Protein 9UBI (pdb70)

Solvent-accessible surface area: 26814 Å² total; per-residue (Å²): 75,107,130,12,41,28,68,85,0,89,67,4,0,118,96,27,60,153,90,27,57,93,30,120,28,68,63,23,100,30,6,70,0,42,14,73,85,55,114,42,101,0,13,0,40,64,24,58,47,184,25,162,84,2,46,95,28,9,100,18,4,25,122,15,9,41,59,7,83,22,92,6,6,4,57,20,32,0,41,1,102,94,95,114,19,11,0,5,0,28,52,50,16,50,56,22,29,2,67,69,14,14,24,183,46,182,57,108,57,10,71,9,105,45,4,0,72,2,1,9,3,0,0,48,0,0,11,6,0,18,28,2,4,108,129,51,0,5,0,81,13,3,40,0,46,8,1,36,0,22,125,158,69,25,2,40,2,15,52,0,1,53,5,100,87,75,19,166,13,11,71,9,58,30,82,131,173,160,128,121,86,32,55,35,18,1,0,15,10,0,0,0,0,0,0,0,0,0,7,21,35,25,4,61,38,108,119,59,55,164,94,58,35,20,0,7,116,30,0,16,97,0,58,154,127,61,60,2,62,122,36,8,11,107,78,1,98,88,94,22,39,108,100,0,38,99,47,2,0,60,10,0,32,91,0,14,65,105,89,2,155,86,6,9,55,3,12,35,0,7,49,24,0,34,64,0,31,110,34,38,110,112,82,92,130,8,44,38,72,70,1,93,72,6,0,131,89,17,62,106,92,38,43,88,24,106,35,85,108,15,61,31,4,71,0,57,14,70,92,59,104,44,108,0,12,0,33,78,12,72,50,167,45,156,103,22,45,80,58,12,111,14,7,27,94,6,12,38,89,10,89,19,84,8,5,6,50,22,38,0,30,2,117,96,108,115,29,16,0,3,0,30,45,52,18,38,48,23,31,0,41,72,14,12,26,180,45,186,57,110,50,7,71,9,98,41,2,0,85,1,1,10,2,0,0,51,0,1,12,5,0,18,29,2,13,157,113,40,6,7,0,95,21,4,15,0,26,9,3,35,0,28,116,175,71,24,2,36,4,8,66,0,8,83,1,92,82,73,73,52,43,175,7,6,44,11,52,27,118,158,176,227,96,148,59,33,52,36,14,2,0,15,10,0,0,0,0,0,0,0,0,1,7,19,35,26,4,61,38,109,117,62,54,178,79,52,36,20,0,7,119,28,0,11,99,1,58,145,126,64,56,4,97,145,37,17,10,116,80,1,70,89,100,24,13,104,90,0,39,118,48,2,0,54,7,0,34,116,0,13,69,114,100,6,153,109,8,17,56,3,12,45,0,6,46,24,0,27,66,0,22,106,40,16,86,97,69,106

Foldseek 3Di:
DDEDEPVQVCQFQVNVDPVQWPAADPAGTKGWGADDVRPAIKIKHKGALVDPLRVLLLVQQCVPQVPDDDPQAWHFPYFYCPPNITMTITGDQPQAWQLQQQDPHPHDHDAPLLLLQQLLSNLVQLLCQQPVDPQRKAQADDDRNQWTQHPVRRTHGHRSSPIDNYDPLLAQPCCVPVVDDDSLSVLQSSLLVLLCSFQSDDQADPVDDPQVRGSLRNLVVCVVVVHNLVRTDVVCNPLADPVLVVLSSVLSNLSNDNDSVSHDDSVVSSVSSVVSSVVSVD/DDEDEPVQVCQFQVNVPVVQFPDADQQATKGWGADDVRPAIKIKGKGDLVDPLSVLLLVQCCVPLVVDDDPQAWHFPYWYCPPVIRMTITHDQPQAFQLQQQDPHPHDHDDPLLLLQQLLSNLVQLLCQQPPDPFRKAQQQDDRNQWTAHPVGRTHGHRSSPIDGVPDRPLLAQVVVVVVDDDDSLSVLQSSLLVLLCSFQSDDQADPVDDPQPRGSLRNQVVCVVVVHNLVRTDPVCRPLADPVLVVLSSVLSNLSNDNDSVSHDDSVVSSVSSVVSSVVSVVVD

Nearest PDB structures (foldseek):
  7xdw-assembly2_B  TM=9.976E-01  e=2.977E-52  Arabidopsis thaliana
  7xdy-assembly2_B  TM=9.977E-01  e=1.878E-51  Arabidopsis thaliana
  7xdx-assembly2_B  TM=9.980E-01  e=8.016E-51  Arabidopsis thaliana
  7xdv-assembly2_B  TM=9.919E-01  e=8.962E-51  Arabidopsis thaliana
  6rn8-assembly1_A  TM=8.412E-01  e=8.899E-19  Homo sapiens

GO terms:
  GO:0009723 response to ethylene (P, IMP)
  GO:0009741 response to brassinosteroid (P, IMP)
  GO:0009788 negative regulation of abscisic acid-activated signaling pathway (P, IMP)
  GO:0030308 negative regulation of cell growth (P, IMP)
  GO:0048364 root development (P, IMP)
  GO:0005515 protein binding (F, IPI)
  GO:0004672 protein kinase activity (F, IDA)
  GO:0043680 filiform apparatus (C, IDA)
  GO:0005886 plasma membrane (C, IDA)
  GO:0032922 circadian regulation of gene expression (P, IEP)
  GO:0046777 protein autophosphorylation (P, IDA)
  GO:0010118 stomatal movement (P, IGI)
  GO:0005886 plasma membrane (C, HDA)
  GO:0009506 plasmodesma (C, HDA)
  GO:0009791 post-embryonic development (P, IMP)
  GO:0010483 pollen tube reception (P, IMP)
  GO:0050832 defense response to fungus (P, IMP)

Radius of gyration: 25.58 Å; Cα contacts (8 Å, |Δi|>4): 1057; chains: 2; bounding box: 60×58×69 Å

Structure (mmCIF, N/CA/C/O backbone):
data_9UBI
#
_entry.id   9UBI
#
_cell.length_a   61.794
_cell.length_b   83.114
_cell.length_c   61.993
_cell.angle_alpha   90.000
_cell.angle_beta   93.376
_cell.angle_gamma   90.000
#
_symmetry.space_group_name_H-M   'P 1 21 1'
#
loop_
_entity.id
_entity.type
_entity.pdbx_description
1 polymer 'Receptor-like protein kinase FERONIA'
2 non-polymer 1-[6-(3,5-dichloro-4-hydroxyphenyl)-4-({trans-4-[(dimethylamino)methyl]cyclohexyl}amino)-1,5-naphthyridin-3-yl]ethanone
3 water water
#
loop_
_atom_site.group_PDB
_atom_site.id
_atom_site.type_symbol
_atom_site.label_atom_id
_atom_site.label_alt_id
_atom_site.label_comp_id
_atom_site.label_asym_id
_atom_site.label_entity_id
_atom_site.label_seq_id
_atom_site.pdbx_PDB_ins_code
_atom_site.Cartn_x
_atom_site.Cartn_y
_atom_site.Cartn_z
_atom_site.occupancy
_atom_site.B_iso_or_equiv
_atom_site.auth_seq_id
_atom_site.auth_comp_id
_atom_site.auth_asym_id
_atom_site.auth_atom_id
_atom_site.pdbx_PDB_model_num
ATOM 1 N N . CYS A 1 28 ? 4.16866 -12.89058 -9.42737 1.000 68.09552 521 CYS B N 1
ATOM 2 C CA . CYS A 1 28 ? 3.95204 -11.82471 -8.45781 1.000 62.72617 521 CYS B CA 1
ATOM 3 C C . CYS A 1 28 ? 5.28775 -11.16602 -8.11876 1.000 61.71470 521 CYS B C 1
ATOM 4 O O . CYS A 1 28 ? 6.21908 -11.82503 -7.65986 1.000 70.26122 521 CYS B O 1
ATOM 7 N N . ARG A 1 29 ? 5.35268 -9.85571 -8.33835 1.000 54.42360 522 ARG B N 1
ATOM 8 C CA . ARG A 1 29 ? 6.60391 -9.10714 -8.32053 1.000 45.97623 522 ARG B CA 1
ATOM 9 C C . ARG A 1 29 ? 7.13005 -8.89027 -6.90426 1.000 47.74343 522 ARG B C 1
ATOM 10 O O . ARG A 1 29 ? 6.37024 -8.61083 -5.97420 1.000 45.01532 522 ARG B O 1
ATOM 18 N N . HIS A 1 30 ? 8.44627 -9.01332 -6.75013 1.000 44.83717 523 HIS B N 1
ATOM 19 C CA . HIS A 1 30 ? 9.11128 -8.92484 -5.45454 1.000 48.76823 523 HIS B CA 1
ATOM 20 C C . HIS A 1 30 ? 9.80051 -7.56883 -5.36141 1.000 46.93391 523 HIS B C 1
ATOM 21 O O . HIS A 1 30 ? 10.63082 -7.23880 -6.21357 1.000 43.09130 523 HIS B O 1
ATOM 28 N N . PHE A 1 31 ? 9.46821 -6.78695 -4.34015 1.000 41.75400 524 PHE B N 1
ATOM 29 C CA . PHE A 1 31 ? 10.16746 -5.53264 -4.10381 1.000 42.75026 524 PHE B CA 1
ATOM 30 C C . PHE A 1 31 ? 11.14513 -5.67070 -2.94504 1.000 46.07270 524 PHE B C 1
ATOM 31 O O . PHE A 1 31 ? 10.90193 -6.40726 -1.98466 1.000 48.15686 524 PHE B O 1
ATOM 39 N N . SER A 1 32 ? 12.25329 -4.93933 -3.03776 1.000 39.23650 525 SER B N 1
ATOM 40 C CA . SER A 1 32 ? 13.14928 -4.83126 -1.89804 1.000 40.62805 525 SER B CA 1
ATOM 41 C C . SER A 1 32 ? 12.61557 -3.78416 -0.93154 1.000 32.55886 525 SER B C 1
ATOM 42 O O . SER A 1 32 ? 11.79498 -2.93927 -1.29166 1.000 38.45211 525 SER B O 1
ATOM 45 N N . PHE A 1 33 ? 13.09902 -3.83964 0.31096 1.000 37.81365 526 PHE B N 1
ATOM 46 C CA . PHE A 1 33 ? 12.74913 -2.79002 1.26076 1.000 36.88303 526 PHE B CA 1
ATOM 47 C C . PHE A 1 33 ? 13.18047 -1.42155 0.75975 1.000 39.44263 526 PHE B C 1
ATOM 48 O O . PHE A 1 33 ? 12.46616 -0.43418 0.95264 1.000 34.87718 526 PHE B O 1
ATOM 56 N N . ALA A 1 34 ? 14.35467 -1.33596 0.12746 1.000 46.12500 527 ALA B N 1
ATOM 57 C CA . ALA A 1 34 ? 14.82632 -0.04583 -0.36522 1.000 36.02879 527 ALA B CA 1
ATOM 58 C C . ALA A 1 34 ? 13.90081 0.50897 -1.44284 1.000 31.44904 527 ALA B C 1
ATOM 59 O O . ALA A 1 34 ? 13.67163 1.72207 -1.50790 1.000 35.74226 527 ALA B O 1
ATOM 61 N N . GLU A 1 35 ? 13.34468 -0.35939 -2.29076 1.000 36.48706 528 GLU B N 1
ATOM 62 C CA . GLU A 1 35 ? 12.41283 0.12395 -3.30626 1.000 35.25123 528 GLU B CA 1
ATOM 63 C C . GLU A 1 35 ? 11.14270 0.67990 -2.67288 1.000 28.88218 528 GLU B C 1
ATOM 64 O O . GLU A 1 35 ? 10.61209 1.69685 -3.12983 1.000 37.13827 528 GLU B O 1
ATOM 70 N N . ILE A 1 36 ? 10.63892 0.02873 -1.62379 1.000 34.61010 529 ILE B N 1
ATOM 71 C CA . ILE A 1 36 ? 9.43676 0.52899 -0.95618 1.000 30.16730 529 ILE B CA 1
ATOM 72 C C . ILE A 1 36 ? 9.73403 1.84541 -0.25172 1.000 37.70482 529 ILE B C 1
ATOM 73 O O . ILE A 1 36 ? 8.97112 2.81579 -0.34911 1.000 36.12294 529 ILE B O 1
ATOM 78 N N . LYS A 1 37 ? 10.84691 1.88931 0.48413 1.000 42.88626 530 LYS B N 1
ATOM 79 C CA . LYS A 1 37 ? 11.25693 3.11721 1.15371 1.000 34.73427 530 LYS B CA 1
ATOM 80 C C . LYS A 1 37 ? 11.38345 4.26322 0.16079 1.000 38.57073 530 LYS B C 1
ATOM 81 O O . LYS A 1 37 ? 10.92820 5.38094 0.43103 1.000 44.47239 530 LYS B O 1
ATOM 87 N N . ALA A 1 38 ? 11.95916 3.99278 -1.01470 1.000 36.92842 531 ALA B N 1
ATOM 88 C CA . ALA A 1 38 ? 12.05411 5.01359 -2.04930 1.000 35.18270 531 ALA B CA 1
ATOM 89 C C . ALA A 1 38 ? 10.67295 5.41925 -2.53854 1.000 43.80122 531 ALA B C 1
ATOM 90 O O . ALA A 1 38 ? 10.37258 6.61114 -2.66616 1.000 44.39624 531 ALA B O 1
ATOM 92 N N . ALA A 1 39 ? 9.81303 4.43627 -2.80551 1.000 41.81914 532 ALA B N 1
ATOM 93 C CA . ALA A 1 39 ? 8.49269 4.73247 -3.35069 1.000 40.95078 532 ALA B CA 1
ATOM 94 C C . ALA A 1 39 ? 7.65936 5.57989 -2.39932 1.000 34.09904 532 ALA B C 1
ATOM 95 O O . ALA A 1 39 ? 6.82748 6.37487 -2.85309 1.000 45.85837 532 ALA B O 1
ATOM 97 N N . THR A 1 40 ? 7.86352 5.43711 -1.08901 1.000 34.82456 533 THR B N 1
ATOM 98 C CA . THR A 1 40 ? 7.04854 6.14760 -0.11020 1.000 38.76468 533 THR B CA 1
ATOM 99 C C . THR A 1 40 ? 7.73550 7.37648 0.46112 1.000 43.60992 533 THR B C 1
ATOM 100 O O . THR A 1 40 ? 7.18168 8.01080 1.36311 1.000 41.60022 533 THR B O 1
ATOM 104 N N . LYS A 1 41 ? 8.91645 7.73023 -0.04459 1.000 52.86085 534 LYS B N 1
ATOM 105 C CA . LYS A 1 41 ? 9.71483 8.82411 0.50888 1.000 43.62130 534 LYS B CA 1
ATOM 106 C C . LYS A 1 41 ? 10.03312 8.55053 1.97604 1.000 39.99173 534 LYS B C 1
ATOM 107 O O . LYS A 1 41 ? 9.83830 9.39406 2.85165 1.000 38.64339 534 LYS B O 1
ATOM 113 N N . ASN A 1 42 ? 10.51020 7.33252 2.23635 1.000 34.89482 535 ASN B N 1
ATOM 114 C CA . ASN A 1 42 ? 10.86519 6.87950 3.58012 1.000 42.31207 535 ASN B CA 1
ATOM 115 C C . ASN A 1 42 ? 9.65479 6.92351 4.51873 1.000 44.97457 535 ASN B C 1
ATOM 116 O O . ASN A 1 42 ? 9.72758 7.40652 5.65191 1.000 41.23530 535 ASN B O 1
ATOM 121 N N . PHE A 1 43 ? 8.53021 6.39393 4.03467 1.000 42.79949 536 PHE B N 1
ATOM 122 C CA . PHE A 1 43 ? 7.29707 6.28918 4.81937 1.000 37.14433 536 PHE B CA 1
ATOM 123 C C . PHE A 1 43 ? 6.94388 7.61837 5.48588 1.000 36.19681 536 PHE B C 1
ATOM 124 O O . PHE A 1 43 ? 6.62168 7.68829 6.67587 1.000 43.62389 536 PHE B O 1
ATOM 132 N N . ASP A 1 44 ? 7.01524 8.68405 4.69182 1.000 38.71505 537 ASP B N 1
ATOM 133 C CA . ASP A 1 44 ? 6.71440 10.01955 5.18169 1.000 38.62842 537 ASP B CA 1
ATOM 134 C C . ASP A 1 44 ? 5.26291 10.11814 5.63235 1.000 48.64666 537 ASP B C 1
ATOM 135 O O . ASP A 1 44 ? 4.36608 9.49207 5.06210 1.000 47.30886 537 ASP B O 1
ATOM 140 N N . GLU A 1 45 ? 5.03647 10.92532 6.67142 1.000 47.21665 538 GLU B N 1
ATOM 141 C CA . GLU A 1 45 ? 3.69215 11.07060 7.22020 1.000 42.76118 538 GLU B CA 1
ATOM 142 C C . GLU A 1 45 ? 2.73851 11.71410 6.22330 1.000 45.76484 538 GLU B C 1
ATOM 143 O O . GLU A 1 45 ? 1.53025 11.45281 6.26874 1.000 45.96027 538 GLU B O 1
ATOM 149 N N . SER A 1 46 ? 3.25234 12.54831 5.31705 1.000 40.55641 539 SER B N 1
ATOM 150 C CA . SER A 1 46 ? 2.39516 13.19601 4.33280 1.000 50.19328 539 SER B CA 1
ATOM 151 C C . SER A 1 46 ? 1.94484 12.25220 3.22379 1.000 52.80102 539 SER B C 1
ATOM 152 O O . SER A 1 46 ? 1.08239 12.63293 2.42598 1.000 54.70098 539 SER B O 1
ATOM 155 N N . ARG A 1 47 ? 2.50409 11.04795 3.14654 1.000 47.72655 540 ARG B N 1
ATOM 156 C CA . ARG A 1 47 ? 2.04333 10.03277 2.20882 1.000 41.37075 540 ARG B CA 1
ATOM 157 C C . ARG A 1 47 ? 1.03827 9.06866 2.82557 1.000 46.86057 540 ARG B C 1
ATOM 158 O O . ARG A 1 47 ? 0.48489 8.23250 2.10117 1.000 43.18833 540 ARG B O 1
ATOM 166 N N . VAL A 1 48 ? 0.79912 9.14768 4.13713 1.000 40.81717 541 VAL B N 1
ATOM 167 C CA . VAL A 1 48 ? -0.11141 8.21181 4.78337 1.000 40.21462 541 VAL B CA 1
ATOM 168 C C . VAL A 1 48 ? -1.51538 8.42669 4.24516 1.000 41.66080 541 VAL B C 1
ATOM 169 O O . VAL A 1 48 ? -2.01379 9.55864 4.19513 1.000 43.44096 541 VAL B O 1
ATOM 173 N N . LEU A 1 49 ? -2.15322 7.33714 3.82488 1.000 35.89636 542 LEU B N 1
ATOM 174 C CA . LEU A 1 49 ? -3.53769 7.37725 3.38157 1.000 31.00032 542 LEU B CA 1
ATOM 175 C C . LEU A 1 49 ? -4.51197 6.87224 4.43530 1.000 35.01667 542 LEU B C 1
ATOM 176 O O . LEU A 1 49 ? -5.70718 7.17196 4.34811 1.000 37.11810 542 LEU B O 1
ATOM 181 N N . GLY A 1 50 ? -4.03085 6.12514 5.41954 1.000 33.50921 543 GLY B N 1
ATOM 182 C CA . GLY A 1 50 ? -4.88258 5.55148 6.44247 1.000 34.35550 543 GLY B CA 1
ATOM 183 C C . GLY A 1 50 ? -4.18255 4.35631 7.06101 1.000 44.76810 543 GLY B C 1
ATOM 184 O O . GLY A 1 50 ? -2.98412 4.16825 6.87881 1.000 40.50330 543 GLY B O 1
ATOM 185 N N . VAL A 1 51 ? -4.95582 3.54669 7.78009 1.000 45.16116 544 VAL B N 1
ATOM 186 C CA . VAL A 1 51 ? -4.42312 2.36061 8.44302 1.000 60.70759 544 VAL B CA 1
ATOM 187 C C . VAL A 1 51 ? -5.20995 1.13704 7.99124 1.000 51.04445 544 VAL B C 1
ATOM 188 O O . VAL A 1 51 ? -6.44524 1.16562 7.93117 1.000 54.53864 544 VAL B O 1
ATOM 192 N N . GLY A 1 52 ? -4.48551 0.08411 7.63003 1.000 44.07717 545 GLY B N 1
ATOM 193 C CA . GLY A 1 52 ? -5.06968 -1.22105 7.42792 1.000 45.69581 545 GLY B CA 1
ATOM 194 C C . GLY A 1 52 ? -5.18473 -1.95881 8.74391 1.000 57.67855 545 GLY B C 1
ATOM 195 O O . GLY A 1 52 ? -5.10350 -1.37596 9.82982 1.000 49.44286 545 GLY B O 1
ATOM 196 N N . GLY A 1 53 ? -5.36693 -3.27463 8.63948 1.000 46.34587 546 GLY B N 1
ATOM 197 C CA . GLY A 1 53 ? -5.57046 -4.07260 9.83661 1.000 50.21974 546 GLY B CA 1
ATOM 198 C C . GLY A 1 53 ? -4.33725 -4.14012 10.71521 1.000 66.32971 546 GLY B C 1
ATOM 199 O O . GLY A 1 53 ? -4.43697 -4.14637 11.94625 1.000 51.33227 546 GLY B O 1
ATOM 200 N N . PHE A 1 54 ? -3.15640 -4.17996 10.10071 1.000 57.31437 547 PHE B N 1
ATOM 201 C CA . PHE A 1 54 ? -1.93217 -4.41601 10.85270 1.000 59.50969 547 PHE B CA 1
ATOM 202 C C . PHE A 1 54 ? -0.84217 -3.41488 10.48700 1.000 58.21317 547 PHE B C 1
ATOM 203 O O . PHE A 1 54 ? 0.34651 -3.70387 10.66913 1.000 58.84454 547 PHE B O 1
ATOM 211 N N . GLY A 1 55 ? -1.22500 -2.23843 9.99710 1.000 52.48107 548 GLY B N 1
ATOM 212 C CA . GLY A 1 55 ? -0.25266 -1.19701 9.72202 1.000 44.24510 548 GLY B CA 1
ATOM 213 C C . GLY A 1 55 ? -0.86308 -0.08550 8.89255 1.000 39.57593 548 GLY B C 1
ATOM 214 O O . GLY A 1 55 ? -2.08553 0.03388 8.79491 1.000 53.45248 548 GLY B O 1
ATOM 215 N N . LYS A 1 56 ? 0.01180 0.70675 8.27838 1.000 41.59631 549 LYS B N 1
ATOM 216 C CA . LYS A 1 56 ? -0.37744 1.94044 7.59983 1.000 35.71681 549 LYS B CA 1
ATOM 217 C C . LYS A 1 56 ? -0.31409 1.78963 6.07837 1.000 34.61990 549 LYS B C 1
ATOM 218 O O . LYS A 1 56 ? 0.41867 0.95831 5.54634 1.000 36.85851 549 LYS B O 1
ATOM 224 N N . VAL A 1 57 ? -1.06290 2.64379 5.37845 1.000 35.95025 550 VAL B N 1
ATOM 225 C CA . VAL A 1 57 ? -1.13754 2.64189 3.91893 1.000 36.94859 550 VAL B CA 1
ATOM 226 C C . VAL A 1 57 ? -0.62150 3.97977 3.40919 1.000 35.00831 550 VAL B C 1
ATOM 227 O O . VAL A 1 57 ? -1.05462 5.03672 3.88576 1.000 35.64270 550 VAL B O 1
ATOM 231 N N . TYR A 1 58 ? 0.28160 3.92750 2.42517 1.000 29.36666 551 TYR B N 1
ATOM 232 C CA . TYR A 1 58 ? 0.96907 5.08870 1.87413 1.000 35.45555 551 TYR B CA 1
ATOM 233 C C . TYR A 1 58 ? 0.74757 5.21688 0.37231 1.000 39.36741 551 TYR B C 1
ATOM 234 O O . TYR A 1 58 ? 0.70829 4.21852 -0.35365 1.000 35.36774 551 TYR B O 1
ATOM 243 N N . ARG A 1 59 ? 0.64761 6.45763 -0.09227 1.000 29.98858 552 ARG B N 1
ATOM 244 C CA . ARG A 1 59 ? 0.74528 6.74508 -1.51320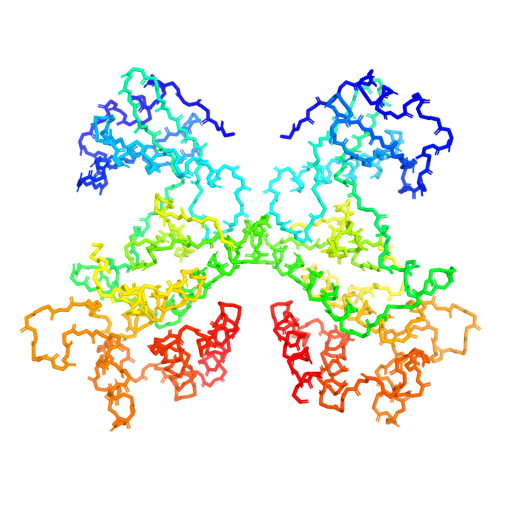 1.000 33.30458 552 ARG B CA 1
ATOM 245 C C . ARG A 1 59 ? 2.20381 6.68011 -1.94428 1.000 46.34164 552 ARG B C 1
ATOM 246 O O . ARG A 1 59 ? 3.07709 7.25536 -1.28655 1.000 39.26087 552 ARG B O 1
ATOM 254 N N . GLY A 1 60 ? 2.47014 5.99764 -3.05555 1.000 38.46234 553 GLY B N 1
ATOM 255 C CA . GLY A 1 60 ? 3.82313 5.90846 -3.55339 1.000 40.28359 553 GLY B CA 1
ATOM 256 C C . GLY A 1 60 ? 3.83070 5.88999 -5.06442 1.000 46.71177 553 GLY B C 1
ATOM 257 O O . GLY A 1 60 ? 2.78444 5.86038 -5.71330 1.000 41.20962 553 GLY B O 1
ATOM 258 N N . GLU A 1 61 ? 5.03498 5.90587 -5.62463 1.000 38.84063 554 GLU B N 1
ATOM 259 C CA . GLU A 1 61 ? 5.22646 5.75108 -7.05662 1.000 44.05642 554 GLU B CA 1
ATOM 260 C C . GLU A 1 61 ? 6.39215 4.80766 -7.29450 1.000 45.13540 554 GLU B C 1
ATOM 261 O O . GLU A 1 61 ? 7.36508 4.80564 -6.53737 1.000 47.54885 554 GLU B O 1
ATOM 267 N N . ILE A 1 62 ? 6.27085 3.98222 -8.33040 1.000 44.82709 555 ILE B N 1
ATOM 268 C CA . ILE A 1 62 ? 7.32237 3.05166 -8.70728 1.000 46.46543 555 ILE B CA 1
ATOM 269 C C . ILE A 1 62 ? 7.59746 3.18364 -10.20105 1.000 52.74912 555 ILE B C 1
ATOM 270 O O . ILE A 1 62 ? 6.84262 3.81479 -10.95534 1.000 49.00702 555 ILE B O 1
ATOM 275 N N . ASP A 1 63 ? 8.70868 2.55731 -10.60653 1.000 57.71019 556 ASP B N 1
ATOM 276 C CA . ASP A 1 63 ? 9.15624 2.47107 -11.99560 1.000 52.64061 556 ASP B CA 1
ATOM 277 C C . ASP A 1 63 ? 9.38137 3.86448 -12.58569 1.000 49.16189 556 ASP B C 1
ATOM 278 O O . ASP A 1 63 ? 8.74426 4.27598 -13.55781 1.000 53.72248 556 ASP B O 1
ATOM 283 N N . GLY A 1 64 ? 10.31474 4.58757 -11.97412 1.000 52.69561 557 GLY B N 1
ATOM 284 C CA . GLY A 1 64 ? 10.62219 5.92775 -12.43184 1.000 58.91817 557 GLY B CA 1
ATOM 285 C C . GLY A 1 64 ? 9.49095 6.91268 -12.25538 1.000 69.14622 557 GLY B C 1
ATOM 286 O O . GLY A 1 64 ? 9.34979 7.83834 -13.06169 1.000 69.04764 557 GLY B O 1
ATOM 287 N N . GLY A 1 65 ? 8.67870 6.74223 -11.21563 1.000 58.68931 558 GLY B N 1
ATOM 288 C CA . GLY A 1 65 ? 7.53732 7.60750 -11.02362 1.000 55.21818 558 GLY B CA 1
ATOM 289 C C . GLY A 1 65 ? 6.46736 7.49373 -12.08210 1.000 55.77219 558 GLY B C 1
ATOM 290 O O . GLY A 1 65 ? 5.60886 8.37616 -12.16919 1.000 69.79471 558 GLY B O 1
ATOM 291 N N . THR A 1 66 ? 6.48854 6.43698 -12.89676 1.000 51.90122 559 THR B N 1
ATOM 292 C CA . THR A 1 66 ? 5.44780 6.25592 -13.89965 1.000 56.13795 559 THR B CA 1
ATOM 293 C C . THR A 1 66 ? 4.18988 5.61510 -13.33324 1.000 59.92816 559 THR B C 1
ATOM 294 O O . THR A 1 66 ? 3.11815 5.77022 -13.92956 1.000 59.41590 559 THR B O 1
ATOM 298 N N . THR A 1 67 ? 4.28174 4.90284 -12.20811 1.000 52.40851 560 THR B N 1
ATOM 299 C CA . THR A 1 67 ? 3.14124 4.14894 -11.69590 1.000 52.81525 560 THR B CA 1
ATOM 300 C C . THR A 1 67 ? 2.79621 4.59938 -10.28119 1.000 48.76884 560 THR B C 1
ATOM 301 O O . THR A 1 67 ? 3.61391 4.45302 -9.36765 1.000 43.06396 560 THR B O 1
ATOM 305 N N . LYS A 1 68 ? 1.58768 5.13621 -10.09503 1.000 47.18659 561 LYS B N 1
ATOM 306 C CA . LYS A 1 68 ? 1.09233 5.38638 -8.74604 1.000 48.10699 561 LYS B CA 1
ATOM 307 C C . LYS A 1 68 ? 0.66793 4.07488 -8.10698 1.000 29.63712 561 LYS B C 1
ATOM 308 O O . LYS A 1 68 ? 0.05430 3.22202 -8.75510 1.000 38.30873 561 LYS B O 1
ATOM 314 N N . VAL A 1 69 ? 0.99327 3.91956 -6.82449 1.000 32.98015 562 VAL B N 1
ATOM 315 C CA . VAL A 1 69 ? 0.68667 2.70867 -6.08153 1.000 30.24365 562 VAL B CA 1
ATOM 316 C C . VAL A 1 69 ? 0.22059 3.10176 -4.68978 1.000 30.42667 562 VAL B C 1
ATOM 317 O O . VAL A 1 69 ? 0.46520 4.21247 -4.21414 1.000 31.14965 562 VAL B O 1
ATOM 321 N N . ALA A 1 70 ? -0.47420 2.17161 -4.04828 1.000 28.17710 563 ALA B N 1
ATOM 322 C CA . ALA A 1 70 ? -0.73428 2.22461 -2.62100 1.000 27.53360 563 ALA B CA 1
ATOM 323 C C . ALA A 1 70 ? 0.03721 1.10082 -1.95694 1.000 30.24059 563 ALA B C 1
ATOM 324 O O . ALA A 1 70 ? 0.09387 -0.00965 -2.47592 1.000 30.55255 563 ALA B O 1
ATOM 326 N N . ILE A 1 71 ? 0.62823 1.38238 -0.80633 1.000 25.92534 564 ILE B N 1
ATOM 327 C CA . ILE A 1 71 ? 1.53510 0.44618 -0.16344 1.000 26.37624 564 ILE B CA 1
ATOM 328 C C . ILE A 1 71 ? 1.08836 0.24942 1.27463 1.000 27.72040 564 ILE B C 1
ATOM 329 O O . ILE A 1 71 ? 1.03383 1.21162 2.04766 1.000 32.49069 564 ILE B O 1
ATOM 334 N N . LYS A 1 72 ? 0.76495 -0.98851 1.62953 1.000 29.20618 565 LYS B N 1
ATOM 335 C CA . LYS A 1 72 ? 0.30726 -1.34211 2.96567 1.000 32.71876 565 LYS B CA 1
ATOM 336 C C . LYS A 1 72 ? 1.44801 -2.00091 3.72259 1.000 34.01984 565 LYS B C 1
ATOM 337 O O . LYS A 1 72 ? 1.95766 -3.04462 3.30297 1.000 33.57690 565 LYS B O 1
ATOM 343 N N . ARG A 1 73 ? 1.82079 -1.40132 4.84641 1.000 34.01431 566 ARG B N 1
ATOM 344 C CA . ARG A 1 73 ? 2.88221 -1.88871 5.71328 1.000 42.97991 566 ARG B CA 1
ATOM 345 C C . ARG A 1 73 ? 2.23360 -2.54957 6.92121 1.000 41.27724 566 ARG B C 1
ATOM 346 O O . ARG A 1 73 ? 1.55261 -1.87643 7.71304 1.000 60.23927 566 ARG B O 1
ATOM 354 N N . GLY A 1 74 ? 2.45030 -3.86705 7.04889 1.000 38.22388 567 GLY B N 1
ATOM 355 C CA . GLY A 1 74 ? 1.81381 -4.69107 8.05946 1.000 46.28465 567 GLY B CA 1
ATOM 356 C C . GLY A 1 74 ? 2.70015 -5.00709 9.25372 1.000 56.86116 567 GLY B C 1
ATOM 357 O O . GLY A 1 74 ? 3.67375 -4.30730 9.54308 1.000 54.50926 567 GLY B O 1
ATOM 358 N N . ASN A 1 75 ? 2.35490 -6.09450 9.94686 1.000 56.28864 568 ASN B N 1
ATOM 359 C CA . ASN A 1 75 ? 2.91469 -6.42963 11.26033 1.000 58.12397 568 ASN B CA 1
ATOM 360 C C . ASN A 1 75 ? 3.30516 -7.90631 11.30932 1.000 61.75525 568 ASN B C 1
ATOM 361 O O . ASN A 1 75 ? 2.45121 -8.76719 11.58857 1.000 63.62520 568 ASN B O 1
ATOM 366 N N . PRO A 1 76 ? 4.57939 -8.24327 11.07826 1.000 55.21781 569 PRO B N 1
ATOM 367 C CA . PRO A 1 76 ? 4.98278 -9.66320 11.10890 1.000 58.29712 569 PRO B CA 1
ATOM 368 C C . PRO A 1 76 ? 4.92503 -10.30197 12.48687 1.000 59.34831 569 PRO B C 1
ATOM 369 O O . PRO A 1 76 ? 5.01659 -11.53389 12.57389 1.000 59.04003 569 PRO B O 1
ATOM 373 N N . MET A 1 77 ? 4.79285 -9.52354 13.55770 1.000 53.31771 570 MET B N 1
ATOM 374 C CA . MET A 1 77 ? 4.70394 -10.08182 14.90047 1.000 73.36901 570 MET B CA 1
ATOM 375 C C . MET A 1 77 ? 3.27810 -10.47899 15.26769 1.000 73.58745 570 MET B C 1
ATOM 376 O O . MET A 1 77 ? 3.03951 -10.91892 16.39864 1.000 64.62295 570 MET B O 1
ATOM 381 N N . SER A 1 78 ? 2.33142 -10.32773 14.34250 1.000 60.26825 571 SER B N 1
ATOM 382 C CA . SER A 1 78 ? 0.96130 -10.78400 14.52547 1.000 50.63684 571 SER B CA 1
ATOM 383 C C . SER A 1 78 ? 0.76951 -12.10082 13.78867 1.000 56.05711 571 SER B C 1
ATOM 384 O O . SER A 1 78 ? 1.02393 -12.18781 12.58255 1.000 51.65024 571 SER B O 1
ATOM 387 N N . GLU A 1 79 ? 0.31372 -13.11714 14.51637 1.000 56.74112 572 GLU B N 1
ATOM 388 C CA . GLU A 1 79 ? -0.02718 -14.39124 13.89467 1.000 60.23718 572 GLU B CA 1
ATOM 389 C C . GLU A 1 79 ? -1.12317 -14.21203 12.84177 1.000 53.64804 572 GLU B C 1
ATOM 390 O O . GLU A 1 79 ? -1.01378 -14.71397 11.71011 1.000 50.00344 572 GLU B O 1
ATOM 396 N N . GLN A 1 80 ? -2.17592 -13.46653 13.19083 1.000 50.31608 573 GLN B N 1
ATOM 397 C CA . GLN A 1 80 ? -3.25244 -13.19580 12.24238 1.000 56.41271 573 GLN B CA 1
ATOM 398 C 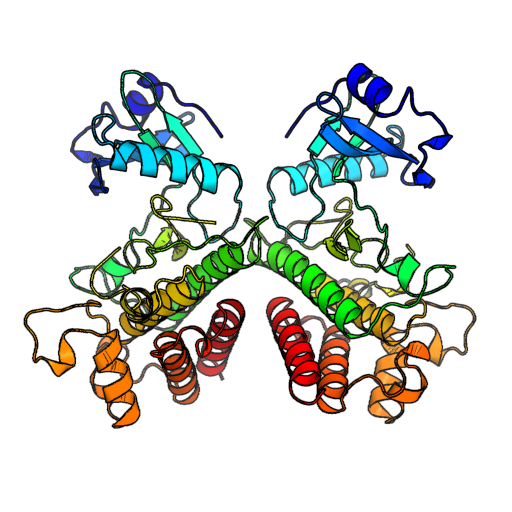C . GLN A 1 80 ? -2.77650 -12.29506 11.10674 1.000 55.12722 573 GLN B C 1
ATOM 399 O O . GLN A 1 80 ? -3.18674 -12.47475 9.95400 1.000 45.39964 573 GLN B O 1
ATOM 405 N N . GLY A 1 81 ? -1.92335 -11.31204 11.41212 1.000 48.62655 574 GLY B N 1
ATOM 406 C CA . GLY A 1 81 ? -1.41082 -10.44272 10.36376 1.000 44.47420 574 GLY B CA 1
ATOM 407 C C . GLY A 1 81 ? -0.60729 -11.20405 9.32974 1.000 41.69022 574 GLY B C 1
ATOM 408 O O . GLY A 1 81 ? -0.73651 -10.96202 8.12604 1.000 40.26707 574 GLY B O 1
ATOM 409 N N . VAL A 1 82 ? 0.22227 -12.14622 9.78883 1.000 37.09435 575 VAL B N 1
ATOM 410 C CA . VAL A 1 82 ? 0.96658 -13.02087 8.88604 1.000 38.30511 575 VAL B CA 1
ATOM 411 C C . VAL A 1 82 ? 0.01135 -13.86039 8.05073 1.000 41.63510 575 VAL B C 1
ATOM 412 O O . VAL A 1 82 ? 0.19401 -14.01495 6.83070 1.000 38.78482 575 VAL B O 1
ATOM 416 N N . HIS A 1 83 ? -1.01088 -14.43535 8.69410 1.000 42.30231 576 HIS B N 1
ATOM 417 C CA . HIS A 1 83 ? -1.93102 -15.28577 7.94795 1.000 37.79080 576 HIS B CA 1
ATOM 418 C C . HIS A 1 83 ? -2.65815 -14.49443 6.86660 1.000 35.33634 576 HIS B C 1
ATOM 419 O O . HIS A 1 83 ? -2.80189 -14.96841 5.73368 1.000 33.13919 576 HIS B O 1
ATOM 426 N N . GLU A 1 84 ? -3.09274 -13.27271 7.18518 1.000 32.15157 577 GLU B N 1
ATOM 427 C CA . GLU A 1 84 ? -3.80697 -12.46504 6.19739 1.000 35.44318 577 GLU B CA 1
ATOM 428 C C . GLU A 1 84 ? -2.87961 -11.98453 5.08143 1.000 35.36122 577 GLU B C 1
ATOM 429 O O . GLU A 1 84 ? -3.28152 -11.94077 3.91382 1.000 29.83179 577 GLU B O 1
ATOM 435 N N . PHE A 1 85 ? -1.63940 -11.61402 5.41704 1.000 31.51405 578 PHE B N 1
ATOM 436 C CA . PHE A 1 85 ? -0.63326 -11.29638 4.40121 1.000 31.65588 578 PHE B CA 1
ATOM 437 C C . PHE A 1 85 ? -0.47231 -12.43698 3.39716 1.000 30.52822 578 PHE B C 1
ATOM 438 O O . PHE A 1 85 ? -0.58387 -12.24577 2.17072 1.000 31.05947 578 PHE B O 1
ATOM 446 N N . GLN A 1 86 ? -0.21097 -13.64128 3.90534 1.000 31.00251 579 GLN B N 1
ATOM 447 C CA . GLN A 1 86 ? -0.00621 -14.77488 3.01174 1.000 36.04005 579 GLN B CA 1
ATOM 448 C C . GLN A 1 86 ? -1.27017 -15.10546 2.22830 1.000 31.75263 579 GLN B C 1
ATOM 449 O O . GLN A 1 86 ? -1.18550 -15.51527 1.06859 1.000 30.26526 579 GLN B O 1
ATOM 455 N N . THR A 1 87 ? -2.44871 -14.91440 2.83536 1.000 36.30088 580 THR B N 1
ATOM 456 C CA . THR A 1 87 ? -3.69306 -15.19695 2.12703 1.000 30.11860 580 THR B CA 1
ATOM 457 C C . THR A 1 87 ? -3.91428 -14.22109 0.97584 1.000 31.56522 580 THR B C 1
ATOM 458 O O . THR A 1 87 ? -4.30959 -14.63064 -0.12432 1.000 34.28690 580 THR B O 1
ATOM 462 N N . GLU A 1 88 ? -3.67637 -12.92593 1.20210 1.000 30.60162 581 GLU B N 1
ATOM 463 C CA . GLU A 1 88 ? -3.77420 -11.98436 0.09159 1.000 24.46089 581 GLU B CA 1
ATOM 464 C C . GLU A 1 88 ? -2.84847 -12.38398 -1.04288 1.000 32.93358 581 GLU B C 1
ATOM 465 O O . GLU A 1 88 ? -3.25562 -12.38198 -2.20842 1.000 28.17854 581 GLU B O 1
ATOM 471 N N . ILE A 1 89 ? -1.59280 -12.72171 -0.72815 1.000 27.59834 582 ILE B N 1
ATOM 472 C CA . ILE A 1 89 ? -0.67041 -13.05339 -1.81657 1.000 24.02495 582 ILE B CA 1
ATOM 473 C C . ILE A 1 89 ? -1.10937 -14.32843 -2.52521 1.000 23.39309 582 ILE B C 1
ATOM 474 O O . ILE A 1 89 ? -1.03359 -14.42407 -3.75607 1.000 30.88786 582 ILE B O 1
ATOM 479 N N . GLU A 1 90 ? -1.56697 -15.32944 -1.77231 1.000 30.53289 583 GLU B N 1
ATOM 480 C CA . GLU A 1 90 ? -1.98685 -16.57838 -2.40271 1.000 32.67424 583 GLU B CA 1
ATOM 481 C C . GLU A 1 90 ? -3.18216 -16.35970 -3.32094 1.000 41.88783 583 GLU B C 1
ATOM 482 O O . GLU A 1 90 ? -3.26480 -16.96171 -4.39932 1.000 38.43081 583 GLU B O 1
ATOM 488 N N . MET A 1 91 ? -4.11721 -15.49783 -2.90808 1.000 42.48600 584 MET B N 1
ATOM 489 C CA . MET A 1 91 ? -5.31234 -15.23131 -3.70531 1.000 34.23762 584 MET B CA 1
ATOM 490 C C . MET A 1 91 ? -4.97558 -14.38935 -4.93299 1.000 33.09382 584 MET B C 1
ATOM 491 O O . MET A 1 91 ? -5.18527 -14.80925 -6.07824 1.000 41.31217 584 MET B O 1
ATOM 496 N N . LEU A 1 92 ? -4.44528 -13.18500 -4.70788 1.000 24.60309 585 LEU B N 1
ATOM 497 C CA . LEU A 1 92 ? -4.34663 -12.18109 -5.75794 1.000 26.68902 585 LEU B CA 1
ATOM 498 C C . LEU A 1 92 ? -3.23974 -12.46738 -6.76350 1.000 39.69065 585 LEU B C 1
ATOM 499 O O . LEU A 1 92 ? -3.26007 -11.90339 -7.86438 1.000 32.76613 585 LEU B O 1
ATOM 504 N N . SER A 1 93 ? -2.27794 -13.32418 -6.42441 1.000 31.04312 586 SER B N 1
ATOM 505 C CA . SER A 1 93 ? -1.26808 -13.66604 -7.41451 1.000 32.68749 586 SER B CA 1
ATOM 506 C C . SER A 1 93 ? -1.81800 -14.56842 -8.51484 1.000 36.72242 586 SER B C 1
ATOM 507 O O . SER A 1 93 ? -1.15952 -14.71554 -9.54590 1.000 39.16810 586 SER B O 1
ATOM 510 N N . LYS A 1 94 ? -3.01195 -15.14983 -8.34623 1.000 34.03918 587 LYS B N 1
ATOM 511 C CA . LYS A 1 94 ? -3.59778 -15.97606 -9.39842 1.000 42.91370 587 LYS B CA 1
ATOM 512 C C . LYS A 1 94 ? -4.88257 -15.41962 -10.00752 1.000 41.44908 587 LYS B C 1
ATOM 513 O O . LYS A 1 94 ? -5.36573 -15.98470 -10.99638 1.000 40.58873 587 LYS B O 1
ATOM 519 N N . LEU A 1 95 ? -5.43555 -14.33088 -9.48150 1.000 23.42868 588 LEU B N 1
ATOM 520 C CA . LEU A 1 95 ? -6.65691 -13.75553 -10.03235 1.000 25.33426 588 LEU B CA 1
ATOM 521 C C . LEU A 1 95 ? -6.34044 -12.57195 -10.94054 1.000 24.73687 588 LEU B C 1
ATOM 522 O O . LEU A 1 95 ? -5.34417 -11.87416 -10.75641 1.000 26.42226 588 LEU B O 1
ATOM 527 N N . ARG A 1 96 ? -7.21258 -12.35083 -11.92466 1.000 24.95606 589 ARG B N 1
ATOM 528 C CA . ARG A 1 96 ? -7.09203 -11.22455 -12.84822 1.000 20.73579 589 ARG B CA 1
ATOM 529 C C . ARG A 1 96 ? -8.50874 -10.81245 -13.21452 1.000 20.97379 589 ARG B C 1
ATOM 530 O O . ARG A 1 96 ? -9.17073 -11.54450 -13.95260 1.000 19.73576 589 ARG B O 1
ATOM 538 N N . HIS A 1 97 ? -8.95361 -9.64737 -12.74959 1.000 23.67378 590 HIS B N 1
ATOM 539 C CA . HIS A 1 97 ? -10.28799 -9.16722 -13.08735 1.000 20.91249 590 HIS B CA 1
ATOM 540 C C . HIS A 1 97 ? -10.34380 -7.65334 -12.92499 1.000 20.65903 590 HIS B C 1
ATOM 541 O O . HIS A 1 97 ? -9.83214 -7.10380 -11.94037 1.000 19.99064 590 HIS B O 1
ATOM 548 N N . ARG A 1 98 ? -10.99865 -7.00303 -13.89562 1.000 20.98042 591 ARG B N 1
ATOM 549 C CA . ARG A 1 98 ? -11.16640 -5.55159 -13.91533 1.000 22.48070 591 ARG B CA 1
ATOM 550 C C . ARG A 1 98 ? -11.71028 -4.99889 -12.60548 1.000 23.43924 591 ARG B C 1
ATOM 551 O O . ARG A 1 98 ? -11.39526 -3.86319 -12.23943 1.000 22.01712 591 ARG B O 1
ATOM 559 N N . HIS A 1 99 ? -12.56438 -5.75366 -11.90991 1.000 18.39906 592 HIS B N 1
ATOM 560 C CA . HIS A 1 99 ? -13.23755 -5.23908 -10.72311 1.000 16.77029 592 HIS B CA 1
ATOM 561 C C . HIS A 1 99 ? -12.66947 -5.82356 -9.43332 1.000 20.18629 592 HIS B C 1
ATOM 562 O O . HIS A 1 99 ? -13.38220 -5.95387 -8.43283 1.000 15.12219 592 HIS B O 1
ATOM 569 N N . LEU A 1 100 ? -11.39018 -6.18718 -9.45361 1.000 16.92935 593 LEU B N 1
ATOM 570 C CA . LEU A 1 100 ? -10.60609 -6.49789 -8.26868 1.000 21.16220 593 LEU B CA 1
ATOM 571 C C . LEU A 1 100 ? -9.39452 -5.57593 -8.25369 1.000 27.52269 593 LEU B C 1
ATOM 572 O O . LEU A 1 100 ? -8.76784 -5.35095 -9.29803 1.000 20.39057 593 LEU B O 1
ATOM 577 N N . VAL A 1 101 ? -9.06818 -5.03461 -7.07431 1.000 22.33114 594 VAL B N 1
ATOM 578 C CA . VAL A 1 101 ? -7.83210 -4.26267 -6.93002 1.000 20.32005 594 VAL B CA 1
ATOM 579 C C . VAL A 1 101 ? -6.64884 -5.17713 -7.21523 1.000 20.39750 594 VAL B C 1
ATOM 580 O O . VAL A 1 101 ? -6.57192 -6.29216 -6.68595 1.000 24.12752 594 VAL B O 1
ATOM 584 N N . SER A 1 102 ? -5.73448 -4.72856 -8.07963 1.000 22.67203 595 SER B N 1
ATOM 585 C CA . SER A 1 102 ? -4.59030 -5.55656 -8.44689 1.000 29.93619 595 SER B CA 1
ATOM 586 C C . SER A 1 102 ? -3.50266 -5.49173 -7.38423 1.000 26.39038 595 SER B C 1
ATOM 587 O O . SER A 1 102 ? -3.15515 -4.41072 -6.89712 1.000 25.70771 595 SER B O 1
ATOM 590 N N . LEU A 1 103 ? -2.95932 -6.65989 -7.04915 1.000 26.27449 596 LEU B N 1
ATOM 591 C CA . LEU A 1 103 ? -1.74042 -6.77893 -6.25343 1.000 29.20276 596 LEU B CA 1
ATOM 592 C C . LEU A 1 103 ? -0.55607 -6.70011 -7.20904 1.000 32.92530 596 LEU B C 1
ATOM 593 O O . LEU A 1 103 ? -0.33372 -7.61413 -8.00503 1.000 32.76250 596 LEU B O 1
ATOM 598 N N . ILE A 1 104 ? 0.17419 -5.59099 -7.16688 1.000 28.80651 597 ILE B N 1
ATOM 599 C CA . ILE A 1 104 ? 1.35936 -5.44591 -8.00775 1.000 30.48805 597 ILE B CA 1
ATOM 600 C C . ILE A 1 104 ? 2.50909 -6.29596 -7.46997 1.000 35.49603 597 ILE B C 1
ATOM 601 O O . ILE A 1 104 ? 3.23597 -6.93874 -8.23824 1.000 38.46038 597 ILE B O 1
ATOM 606 N N . GLY A 1 105 ? 2.68909 -6.32742 -6.15401 1.000 28.70027 598 GLY B N 1
ATOM 607 C CA . GLY A 1 105 ? 3.74579 -7.14374 -5.58783 1.000 31.38355 598 GLY B CA 1
ATOM 608 C C . GLY A 1 105 ? 3.74875 -7.07739 -4.07718 1.000 41.64367 598 GLY B C 1
ATOM 609 O O . GLY A 1 105 ? 2.79666 -6.60235 -3.45462 1.000 30.83262 598 GLY B O 1
ATOM 610 N N . TYR A 1 106 ? 4.83597 -7.57510 -3.48725 1.000 29.97128 599 TYR B N 1
ATOM 611 C CA . TYR A 1 106 ? 4.97456 -7.55591 -2.03848 1.000 30.08495 599 TYR B CA 1
ATOM 612 C C . TYR A 1 106 ? 6.44555 -7.45429 -1.67203 1.000 44.28209 599 TYR B C 1
ATOM 613 O O . TYR A 1 106 ? 7.33475 -7.67408 -2.49815 1.000 33.85114 599 TYR B O 1
ATOM 622 N N . CYS A 1 107 ? 6.68568 -7.14053 -0.40166 1.000 32.56417 600 CYS B N 1
ATOM 623 C CA . CYS A 1 107 ? 8.02831 -7.11291 0.16179 1.000 40.97599 600 CYS B CA 1
ATOM 624 C C . CYS A 1 107 ? 7.99611 -7.80623 1.51570 1.000 37.22019 600 CYS B C 1
ATOM 625 O O . CYS A 1 107 ? 7.15889 -7.47738 2.36105 1.000 35.84978 600 CYS B O 1
ATOM 628 N N . GLU A 1 108 ? 8.90460 -8.76490 1.71512 1.000 38.03599 601 GLU B N 1
ATOM 629 C CA . GLU A 1 108 ? 8.97901 -9.53336 2.95261 1.000 45.63400 601 GLU B CA 1
ATOM 630 C C . GLU A 1 108 ? 10.35220 -9.43545 3.61911 1.000 50.66089 601 GLU B C 1
ATOM 631 O O . GLU A 1 108 ? 10.64253 -10.18872 4.55748 1.000 54.96256 601 GLU B O 1
ATOM 637 N N . GLU A 1 109 ? 11.19265 -8.51772 3.15666 1.000 58.89407 602 GLU B N 1
ATOM 638 C CA . GLU A 1 109 ? 12.53343 -8.29009 3.67088 1.000 53.05723 602 GLU B CA 1
ATOM 639 C C . GLU A 1 109 ? 12.47175 -7.56750 5.01700 1.000 56.21831 602 GLU B C 1
ATOM 640 O O . GLU A 1 109 ? 11.45886 -6.96181 5.37530 1.000 49.57112 602 GLU B O 1
ATOM 646 N N . ASN A 1 110 ? 13.56790 -7.65735 5.77815 1.000 62.68423 603 ASN B N 1
ATOM 647 C CA . ASN A 1 110 ? 13.80300 -6.77957 6.92992 1.000 46.65538 603 ASN B CA 1
ATOM 648 C C . ASN A 1 110 ? 12.71258 -6.94834 7.99388 1.000 62.07918 603 ASN B C 1
ATOM 649 O O . ASN A 1 110 ? 12.37387 -6.00671 8.71961 1.000 48.39067 603 ASN B O 1
ATOM 654 N N . CYS A 1 111 ? 12.17096 -8.16570 8.09913 1.000 64.01743 604 CYS B N 1
ATOM 655 C CA . CYS A 1 111 ? 11.01055 -8.46013 8.94493 1.000 74.34108 604 CYS B CA 1
ATOM 656 C C . CYS A 1 111 ? 9.88673 -7.45578 8.69912 1.000 64.23670 604 CYS B C 1
ATOM 657 O O . CYS A 1 111 ? 9.37534 -6.80318 9.61214 1.000 55.81498 604 CYS B O 1
ATOM 660 N N . GLU A 1 112 ? 9.51840 -7.33127 7.43170 1.000 57.87337 605 GLU B N 1
ATOM 661 C CA . GLU A 1 112 ? 8.40480 -6.51043 6.99750 1.000 53.16755 605 GLU B CA 1
ATOM 662 C C . GLU A 1 112 ? 7.43413 -7.39634 6.23285 1.000 48.47597 605 GLU B C 1
ATOM 663 O O . GLU A 1 112 ? 7.82395 -8.42351 5.67255 1.000 48.68033 605 GLU B O 1
ATOM 669 N N . MET A 1 113 ? 6.16135 -7.00513 6.22159 1.000 38.29781 606 MET B N 1
ATOM 670 C CA . MET A 1 113 ? 5.15452 -7.65711 5.38474 1.000 46.65213 606 MET B CA 1
ATOM 671 C C . MET A 1 113 ? 4.41345 -6.51911 4.69718 1.000 31.42444 606 MET B C 1
ATOM 672 O O . MET A 1 113 ? 3.48800 -5.92901 5.26014 1.000 36.37420 606 MET B O 1
ATOM 677 N N . ILE A 1 114 ? 4.84933 -6.19764 3.48693 1.000 32.38772 607 ILE B N 1
ATOM 678 C CA . ILE A 1 114 ? 4.36423 -5.04352 2.74463 1.000 29.65370 607 ILE B CA 1
ATOM 679 C C . ILE A 1 114 ? 3.69628 -5.52173 1.46247 1.000 36.43170 607 ILE B C 1
ATOM 680 O O . ILE A 1 114 ? 4.21679 -6.40054 0.76830 1.000 30.71153 607 ILE B O 1
ATOM 685 N N . LEU A 1 115 ? 2.53867 -4.94183 1.15707 1.000 31.01729 608 LEU B N 1
ATOM 686 C CA . LEU A 1 115 ? 1.79946 -5.24578 -0.05811 1.000 27.69991 608 LEU B CA 1
ATOM 687 C C . LEU A 1 115 ? 1.67721 -3.98442 -0.90613 1.000 24.09035 608 LEU B C 1
ATOM 688 O O . LEU A 1 115 ? 1.50221 -2.88556 -0.37995 1.000 28.51952 608 LEU B O 1
ATOM 693 N N . VAL A 1 116 ? 1.78621 -4.14114 -2.22102 1.000 24.78588 609 VAL B N 1
ATOM 694 C CA . VAL A 1 116 ? 1.76616 -3.02788 -3.16580 1.000 27.16887 609 VAL B CA 1
ATOM 695 C C . VAL A 1 116 ? 0.57960 -3.22842 -4.09952 1.000 29.68264 609 VAL B C 1
ATOM 696 O O . VAL A 1 116 ? 0.46733 -4.27979 -4.73447 1.000 26.68708 609 VAL B O 1
ATOM 700 N N . TYR A 1 117 ? -0.29426 -2.22644 -4.19010 1.000 27.38180 610 TYR B N 1
ATOM 701 C CA . TYR A 1 117 ? -1.52189 -2.29402 -4.97200 1.000 23.61092 610 TYR B CA 1
ATOM 702 C C . TYR A 1 117 ? -1.54594 -1.16339 -5.98158 1.000 26.94252 610 TYR B C 1
ATOM 703 O O . TYR A 1 117 ? -0.91629 -0.12055 -5.78414 1.000 29.98967 610 TYR B O 1
ATOM 712 N N . ASP A 1 118 ? -2.34087 -1.34995 -7.03557 1.000 30.38791 611 ASP B N 1
ATOM 713 C CA . ASP A 1 118 ? -2.71321 -0.21667 -7.86618 1.000 32.67448 611 ASP B CA 1
ATOM 714 C C . ASP A 1 118 ? -3.39583 0.85780 -7.03337 1.000 29.81768 611 ASP B C 1
ATOM 715 O O . ASP A 1 118 ? -4.10700 0.57906 -6.06187 1.000 27.73161 611 ASP B O 1
ATOM 720 N N . TYR A 1 119 ? -3.18201 2.09620 -7.44886 1.000 31.34208 612 TYR B N 1
ATOM 721 C CA . TYR A 1 119 ? -3.70939 3.24587 -6.74266 1.000 33.82225 612 TYR B CA 1
ATOM 722 C C . TYR A 1 119 ? -5.16905 3.46372 -7.13212 1.000 27.83937 612 TYR B C 1
ATOM 723 O O . TYR A 1 119 ? -5.50397 3.50388 -8.31718 1.000 26.22225 612 TYR B O 1
ATOM 732 N N . MET A 1 120 ? -6.03639 3.57489 -6.12344 1.000 21.80213 613 MET B N 1
ATOM 733 C CA . MET A 1 120 ? -7.48500 3.79771 -6.27333 1.000 22.80556 613 MET B CA 1
ATOM 734 C C . MET A 1 120 ? -7.75916 5.25644 -5.89979 1.000 19.79264 613 MET B C 1
ATOM 735 O O . MET A 1 120 ? -8.01895 5.58015 -4.74055 1.000 25.51247 613 MET B O 1
ATOM 740 N N . ALA A 1 121 ? -7.71231 6.14173 -6.89953 1.000 21.12892 614 ALA B N 1
ATOM 741 C CA . ALA A 1 121 ? -7.62624 7.57308 -6.62176 1.000 24.65470 614 ALA B CA 1
ATOM 742 C C . ALA A 1 121 ? -8.79976 8.09529 -5.80270 1.000 31.65547 614 ALA B C 1
ATOM 743 O O . ALA A 1 121 ? -8.63921 9.07851 -5.07177 1.000 29.60917 614 ALA B O 1
ATOM 745 N N . HIS A 1 122 ? -9.98222 7.48318 -5.90422 1.000 21.82727 615 HIS B N 1
ATOM 746 C CA . HIS A 1 122 ? -11.13505 8.00071 -5.16774 1.000 24.48780 615 HIS B CA 1
ATOM 747 C C . HIS A 1 122 ? -11.44603 7.23892 -3.87860 1.000 27.13681 615 HIS B C 1
ATOM 748 O O . HIS A 1 122 ? -12.51710 7.44594 -3.29240 1.000 27.84229 615 HIS B O 1
ATOM 755 N N . GLY A 1 123 ? -10.52554 6.40760 -3.39651 1.000 23.26331 616 GLY B N 1
ATOM 756 C CA . GLY A 1 123 ? -10.69132 5.85904 -2.05665 1.000 18.69017 616 GLY B CA 1
ATOM 757 C C . GLY A 1 123 ? -11.83831 4.86128 -1.97414 1.000 22.01660 616 GLY B C 1
ATOM 758 O O . GLY A 1 123 ? -12.11216 4.12235 -2.92195 1.000 18.95365 616 GLY B O 1
ATOM 759 N N . THR A 1 124 ? -12.52066 4.83987 -0.82057 1.000 20.12838 617 THR B N 1
ATOM 760 C CA . THR A 1 124 ? -13.53800 3.83321 -0.53885 1.000 17.73782 617 THR B CA 1
ATOM 761 C C . THR A 1 124 ? -14.90332 4.27751 -1.04837 1.000 21.26660 617 THR B C 1
ATOM 762 O O . THR A 1 124 ? -15.18791 5.47285 -1.15226 1.000 21.00845 617 THR B O 1
ATOM 766 N N . MET A 1 125 ? -15.75039 3.29181 -1.37582 1.000 19.07563 618 MET B N 1
ATOM 767 C CA . MET A 1 125 ? -17.16632 3.57464 -1.59089 1.000 19.41084 618 MET B CA 1
ATOM 768 C C . MET A 1 125 ? -17.70898 4.37621 -0.41377 1.000 18.58597 618 MET B C 1
ATOM 769 O O . MET A 1 125 ? -18.40685 5.38062 -0.57994 1.000 19.03858 618 MET B O 1
ATOM 774 N N . ARG A 1 126 ? -17.41970 3.89670 0.79874 1.000 18.47924 619 ARG B N 1
ATOM 775 C CA . ARG A 1 126 ? -18.05892 4.44424 1.99738 1.000 18.58022 619 ARG B CA 1
ATOM 776 C C . ARG A 1 126 ? -17.84666 5.94844 2.11981 1.000 20.22684 619 ARG B C 1
ATOM 777 O O . ARG A 1 126 ? -18.77883 6.68188 2.46686 1.000 21.73890 619 ARG B O 1
ATOM 785 N N . GLU A 1 127 ? -16.64298 6.43958 1.79779 1.000 22.64465 620 GLU B N 1
ATOM 786 C CA . GLU A 1 127 ? -16.38178 7.86214 2.01596 1.000 22.62893 620 GLU B CA 1
ATOM 787 C C . GLU A 1 127 ? -17.08751 8.75797 1.01084 1.000 26.77448 620 GLU B C 1
ATOM 788 O O . GLU A 1 127 ? -17.02168 9.98197 1.15100 1.000 27.09935 620 GLU B O 1
ATOM 794 N N . HIS A 1 128 ? -17.72917 8.19538 -0.00964 1.000 19.37760 621 HIS B N 1
ATOM 795 C CA . HIS A 1 128 ? -18.56295 8.97565 -0.90382 1.000 20.24523 621 HIS B CA 1
ATOM 796 C C . HIS A 1 128 ? -20.04269 8.82288 -0.60188 1.000 24.69393 621 HIS B C 1
ATOM 797 O O . HIS A 1 128 ? -20.86610 9.39195 -1.31421 1.000 26.53592 621 HIS B O 1
ATOM 804 N N . LEU A 1 129 ? -20.39525 8.08948 0.44986 1.000 18.34897 622 LEU B N 1
ATOM 805 C CA . LEU A 1 129 ? -21.78240 7.88018 0.83858 1.000 18.15556 622 LEU B CA 1
ATOM 806 C C . LEU A 1 129 ? -22.19838 8.68064 2.06546 1.000 26.67630 622 LEU B C 1
ATOM 807 O O . LEU A 1 129 ? -23.30336 9.23257 2.08728 1.000 21.63706 622 LEU B O 1
ATOM 812 N N . TYR A 1 130 ? -21.35910 8.75799 3.09429 1.000 23.84414 623 TYR B N 1
ATOM 813 C CA . TYR A 1 130 ? -21.78490 9.41913 4.32943 1.000 23.48723 623 TYR B CA 1
ATOM 814 C C . TYR A 1 130 ? -20.57652 9.69695 5.21143 1.000 29.55853 623 TYR B C 1
ATOM 815 O O . TYR A 1 130 ? -19.48476 9.15941 4.99544 1.000 25.13229 623 TYR B O 1
ATOM 824 N N . LYS A 1 131 ? -20.80294 10.54650 6.22654 1.000 34.14169 624 LYS B N 1
ATOM 825 C CA . LYS A 1 131 ? -19.79565 10.88438 7.23605 1.000 33.96767 624 LYS B CA 1
ATOM 826 C C . LYS A 1 131 ? -18.56797 11.50551 6.58085 1.000 37.20043 624 LYS B C 1
ATOM 827 O O . LYS A 1 131 ? -17.42653 11.24261 6.96411 1.000 37.45371 624 LYS B O 1
ATOM 833 N N . THR A 1 132 ? -18.82285 12.35300 5.58750 1.000 29.79262 625 THR B N 1
ATOM 834 C CA . THR A 1 132 ? -17.81966 12.81350 4.64691 1.000 35.99940 625 THR B CA 1
ATOM 835 C C . THR A 1 132 ? -18.15713 14.22576 4.20040 1.000 37.17246 625 THR B C 1
ATOM 836 O O . THR A 1 132 ? -19.31669 14.64624 4.23086 1.000 38.70214 625 THR B O 1
ATOM 840 N N . GLN A 1 133 ? -17.13805 14.94703 3.75226 1.000 36.74962 626 GLN B N 1
ATOM 841 C CA . GLN A 1 133 ? -17.37603 16.20052 3.05000 1.000 49.28803 626 GLN B CA 1
ATOM 842 C C . GLN A 1 133 ? -17.44246 16.01141 1.54237 1.000 44.22748 626 GLN B C 1
ATOM 843 O O . GLN A 1 133 ? -17.70595 16.97425 0.81501 1.000 44.02603 626 GLN B O 1
ATOM 849 N N . ASN A 1 134 ? -17.22196 14.79445 1.06310 1.000 31.33225 627 ASN B N 1
ATOM 850 C CA . ASN A 1 134 ? -17.31339 14.52895 -0.36047 1.000 29.48952 627 ASN B CA 1
ATOM 851 C C . ASN A 1 134 ? -18.75050 14.75587 -0.82302 1.000 30.40378 627 ASN B C 1
ATOM 852 O O . ASN A 1 134 ? -19.69467 14.52594 -0.06381 1.000 30.75333 627 ASN B O 1
ATOM 857 N N . PRO A 1 135 ? -18.94621 15.23172 -2.04667 1.000 30.15202 628 PRO B N 1
ATOM 858 C CA . PRO A 1 135 ? -20.30847 15.42441 -2.54908 1.000 25.94062 628 PRO B CA 1
ATOM 859 C C . PRO A 1 135 ? -21.00219 14.08988 -2.78759 1.000 36.35039 628 PRO B C 1
ATOM 860 O O . PRO A 1 135 ? -20.36891 13.05149 -3.01170 1.000 30.07092 628 PRO B O 1
ATOM 864 N N . SER A 1 136 ? -22.33484 14.14409 -2.75488 1.000 34.13230 629 SER B N 1
ATOM 865 C CA . SER A 1 136 ? -23.15757 12.96629 -2.99276 1.000 32.30183 629 SER B CA 1
ATOM 866 C C . SER A 1 136 ? -22.95855 12.44106 -4.41088 1.000 31.01763 629 SER B C 1
ATOM 867 O O . SER A 1 136 ? -22.67693 13.19594 -5.34404 1.000 31.87680 629 SER B O 1
ATOM 870 N N . LEU A 1 137 ? -23.12205 11.13044 -4.56755 1.000 21.28464 630 LEU B N 1
ATOM 871 C CA . LEU A 1 137 ? -22.96186 10.55312 -5.90299 1.000 19.14743 630 LEU B CA 1
ATOM 872 C C . LEU A 1 137 ? -24.31074 10.48916 -6.61190 1.000 20.14805 630 LEU B C 1
ATOM 873 O O . LEU A 1 137 ? -25.31991 10.13908 -5.99154 1.000 22.33885 630 LEU B O 1
ATOM 878 N N . PRO A 1 138 ? -24.37465 10.83478 -7.89703 1.000 19.63050 631 PRO B N 1
ATOM 879 C CA . PRO A 1 138 ? -25.62771 10.65889 -8.63657 1.000 21.71336 631 PRO B CA 1
ATOM 880 C C . PRO A 1 138 ? -26.02647 9.18970 -8.66321 1.000 24.54327 631 PRO B C 1
ATOM 881 O O . PRO A 1 138 ? -25.19181 8.28809 -8.54557 1.000 19.46780 631 PRO B O 1
ATOM 885 N N . TRP A 1 139 ? -27.32935 8.95903 -8.82830 1.000 19.75414 632 TRP B N 1
ATOM 886 C CA . TRP A 1 139 ? -27.86474 7.60681 -8.71124 1.000 19.46729 632 TRP B CA 1
ATOM 887 C C . TRP A 1 139 ? -27.26120 6.66527 -9.74402 1.000 23.07294 632 TRP B C 1
ATOM 888 O O . TRP A 1 139 ? -26.93377 5.51400 -9.42403 1.000 22.72451 632 TRP B O 1
ATOM 899 N N . LYS A 1 140 ? -27.12547 7.11967 -10.99964 1.000 18.65880 633 LYS B N 1
ATOM 900 C CA . LYS A 1 140 ? -26.57507 6.23571 -12.02517 1.000 19.74814 633 LYS B CA 1
ATOM 901 C C . LYS A 1 140 ? -25.15306 5.81711 -11.67645 1.000 20.21882 633 LYS B C 1
ATOM 902 O O . LYS A 1 140 ? -24.76212 4.65987 -11.89628 1.000 17.66551 633 LYS B O 1
ATOM 908 N N . GLN A 1 141 ? -24.36991 6.74180 -11.11614 1.000 17.92077 634 GLN B N 1
ATOM 909 C CA . GLN A 1 141 ? -23.00075 6.41429 -10.72824 1.000 22.50736 634 GLN B CA 1
ATOM 910 C C . GLN A 1 141 ? -23.00180 5.39636 -9.58973 1.000 22.08959 634 GLN B C 1
ATOM 911 O O . GLN A 1 141 ? -22.17011 4.48310 -9.55812 1.000 17.09057 634 GLN B O 1
ATOM 917 N N . ARG A 1 142 ? -23.92294 5.54767 -8.63242 1.000 16.89273 635 ARG B N 1
ATOM 918 C CA . ARG A 1 142 ? -24.01380 4.57841 -7.53641 1.000 16.31598 635 ARG B CA 1
ATOM 919 C C . ARG A 1 142 ? -24.35604 3.19325 -8.06551 1.000 19.97250 635 ARG B C 1
ATOM 920 O O . ARG A 1 142 ? -23.79231 2.17938 -7.62624 1.000 20.27799 635 ARG B O 1
ATOM 928 N N . LEU A 1 143 ? -25.32882 3.12956 -8.97996 1.000 20.75452 636 LEU B N 1
ATOM 929 C CA . LEU A 1 143 ? -25.70026 1.85154 -9.57997 1.000 21.55633 636 LEU B CA 1
ATOM 930 C C . LEU A 1 143 ? -24.53131 1.23390 -10.33794 1.000 19.47289 636 LEU B C 1
ATOM 931 O O . LEU A 1 143 ? -24.31113 0.02206 -10.26439 1.000 17.79948 636 LEU B O 1
ATOM 936 N N . GLU A 1 144 ? -23.79877 2.03686 -11.11269 1.000 16.40444 637 GLU B N 1
ATOM 937 C CA . GLU A 1 144 ? -22.63203 1.50767 -11.82520 1.000 17.58578 637 GLU B CA 1
ATOM 938 C C . GLU A 1 144 ? -21.55664 1.00777 -10.85906 1.000 20.48956 637 GLU B C 1
ATOM 939 O O . GLU A 1 144 ? -20.88721 0.00187 -11.13731 1.000 17.86212 637 GLU B O 1
ATOM 945 N N . ILE A 1 145 ? -21.39263 1.66974 -9.70908 1.000 18.05091 638 ILE B N 1
ATOM 946 C CA . ILE A 1 145 ? -20.44600 1.17644 -8.71029 1.000 16.71748 638 ILE B CA 1
ATOM 947 C C . ILE A 1 145 ? -20.90576 -0.17134 -8.14793 1.000 20.11248 638 ILE B C 1
ATOM 948 O O . ILE A 1 145 ? -20.10485 -1.10609 -7.99775 1.000 16.98374 638 ILE B O 1
ATOM 953 N N . CYS A 1 146 ? -22.19946 -0.29180 -7.81973 1.000 16.55676 639 CYS B N 1
ATOM 954 C CA . CYS A 1 146 ? -22.72007 -1.57512 -7.35293 1.000 16.01243 639 CYS B CA 1
ATOM 955 C C . CYS A 1 146 ? -22.56515 -2.66457 -8.41777 1.000 17.21139 639 CYS B C 1
ATOM 956 O O . CYS A 1 146 ? -22.24753 -3.81990 -8.10556 1.000 18.84129 639 CYS B O 1
ATOM 959 N N . ILE A 1 147 ? -22.77753 -2.31966 -9.68454 1.000 13.91719 640 ILE B N 1
ATOM 960 C CA . ILE A 1 147 ? -22.62428 -3.31882 -10.74178 1.000 14.82362 640 ILE B CA 1
ATOM 961 C C . ILE A 1 147 ? -21.17147 -3.76852 -10.84123 1.000 17.34594 640 ILE B C 1
ATOM 962 O O . ILE A 1 147 ? -20.88392 -4.96132 -11.00011 1.000 16.11908 640 ILE B O 1
ATOM 967 N N . GLY A 1 148 ? -20.23671 -2.81782 -10.79056 1.000 17.74418 641 GLY B N 1
ATOM 968 C CA . GLY A 1 148 ? -18.82004 -3.18206 -10.83607 1.000 17.88842 641 GLY B CA 1
ATOM 969 C C . GLY A 1 148 ? -18.42139 -4.11107 -9.70127 1.000 18.48271 641 GLY B C 1
ATOM 970 O O . GLY A 1 148 ? -17.73755 -5.12623 -9.91146 1.000 15.43999 641 GLY B O 1
ATOM 971 N N . ALA A 1 149 ? -18.87647 -3.79095 -8.47710 1.000 15.47991 642 ALA B N 1
ATOM 972 C CA . ALA A 1 149 ? -18.55447 -4.64488 -7.34609 1.000 15.99328 642 ALA B CA 1
ATOM 973 C C . ALA A 1 149 ? -19.15802 -6.03116 -7.52580 1.000 16.78293 642 ALA B C 1
ATOM 974 O O . ALA A 1 149 ? -18.50785 -7.04278 -7.22395 1.000 15.35798 642 ALA B O 1
ATOM 976 N N . ALA A 1 150 ? -20.41509 -6.09378 -7.99206 1.000 15.30776 643 ALA B N 1
ATOM 977 C CA . ALA A 1 150 ? -21.05813 -7.37833 -8.22895 1.000 15.87532 643 ALA B CA 1
ATOM 978 C C . ALA A 1 150 ? -20.30846 -8.18947 -9.28424 1.000 16.55666 643 ALA B C 1
ATOM 979 O O . ALA A 1 150 ? -20.22806 -9.41254 -9.17603 1.000 17.82283 643 ALA B O 1
ATOM 981 N N . ARG A 1 151 ? -19.76404 -7.53439 -10.31859 1.000 14.06213 644 ARG B N 1
ATOM 982 C CA . ARG A 1 151 ? -18.98636 -8.26748 -11.32167 1.000 15.33118 644 ARG B CA 1
ATOM 983 C C . ARG A 1 151 ? -17.74603 -8.88658 -10.69220 1.000 17.46822 644 ARG B C 1
ATOM 984 O O . ARG A 1 151 ? -17.39648 -10.04237 -10.98199 1.000 16.50730 644 ARG B O 1
ATOM 992 N N . GLY A 1 152 ? -17.08225 -8.12820 -9.81422 1.000 19.37093 645 GLY B N 1
ATOM 993 C CA . GLY A 1 152 ? -15.92313 -8.67525 -9.10670 1.000 17.40239 645 GLY B CA 1
ATOM 994 C C . GLY A 1 152 ? -16.27982 -9.87583 -8.24216 1.000 17.75476 645 GLY B C 1
ATOM 995 O O . GLY A 1 152 ? -15.61121 -10.92007 -8.27805 1.000 15.82353 645 GLY B O 1
ATOM 996 N N . LEU A 1 153 ? -17.36549 -9.75409 -7.46947 1.000 16.66882 646 LEU B N 1
ATOM 997 C CA . LEU A 1 153 ? -17.78253 -10.85852 -6.60253 1.000 13.12849 646 LEU B CA 1
ATOM 998 C C . LEU A 1 153 ? -18.23593 -12.07253 -7.41113 1.000 15.32766 646 LEU B C 1
ATOM 999 O O . LEU A 1 153 ? -17.96448 -13.22167 -7.03047 1.000 16.99561 646 LEU B O 1
ATOM 1004 N N . HIS A 1 154 ? -18.96553 -11.83792 -8.50790 1.000 16.35774 647 HIS B N 1
ATOM 1005 C CA . HIS A 1 154 ? -19.37200 -12.92202 -9.39748 1.000 16.56882 647 HIS B CA 1
ATOM 1006 C C . HIS A 1 154 ? -18.15548 -13.67842 -9.91849 1.000 17.41043 647 HIS B C 1
ATOM 1007 O O . HIS A 1 154 ? -18.15305 -14.91940 -9.96038 1.00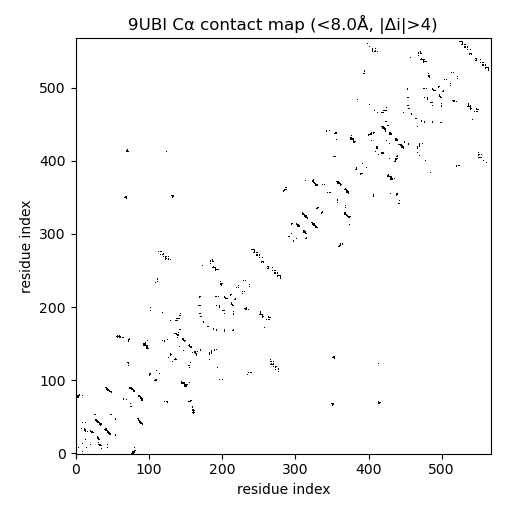0 15.81607 647 HIS B O 1
ATOM 1014 N N . TYR A 1 155 ? -17.10656 -12.94576 -10.31132 1.000 15.69157 648 TYR B N 1
ATOM 1015 C CA . TYR A 1 155 ? -15.85166 -13.59031 -10.70333 1.000 16.73835 648 TYR B CA 1
ATOM 1016 C C . TYR A 1 155 ? -15.29059 -14.45681 -9.57561 1.000 17.98465 648 TYR B C 1
ATOM 1017 O O . TYR A 1 155 ? -14.88805 -15.60575 -9.79981 1.000 17.32765 648 TYR B O 1
ATOM 1026 N N . LEU A 1 156 ? -15.22974 -13.91562 -8.35605 1.000 14.08578 649 LEU B N 1
ATOM 1027 C CA . LEU A 1 156 ? -14.78239 -14.74034 -7.22876 1.000 15.81540 649 LEU B CA 1
ATOM 1028 C C . LEU A 1 156 ? -15.58789 -16.02957 -7.09236 1.000 19.06042 649 LEU B C 1
ATOM 1029 O O . LEU A 1 156 ? -15.03393 -17.09060 -6.78864 1.000 18.51708 649 LEU B O 1
ATOM 1034 N N . HIS A 1 157 ? -16.90414 -15.95530 -7.26916 1.000 15.05736 650 HIS B N 1
ATOM 1035 C CA . HIS A 1 157 ? -17.71216 -17.14614 -7.03476 1.000 13.77950 650 HIS B CA 1
ATOM 1036 C C . HIS A 1 157 ? -17.71414 -18.11919 -8.20269 1.000 20.39253 650 HIS B C 1
ATOM 1037 O O . HIS A 1 157 ? -18.00803 -19.30040 -7.99623 1.000 20.16118 650 HIS B O 1
ATOM 1044 N N . THR A 1 158 ? -17.41248 -17.66972 -9.42055 1.000 17.21089 651 THR B N 1
ATOM 1045 C CA . THR A 1 158 ? -17.54537 -18.54954 -10.58583 1.000 17.90457 651 THR B CA 1
ATOM 1046 C C . THR A 1 158 ? -16.32854 -18.60854 -11.49959 1.000 22.21561 651 THR B C 1
ATOM 1047 O O . THR A 1 158 ? -16.33499 -19.42694 -12.42914 1.000 20.31872 651 THR B O 1
ATOM 1051 N N . GLY A 1 159 ? -15.30818 -17.78129 -11.28894 1.000 17.48017 652 GLY B N 1
ATOM 1052 C CA . GLY A 1 159 ? -14.23986 -17.65251 -12.28356 1.000 16.74079 652 GLY B CA 1
ATOM 1053 C C . GLY A 1 159 ? -12.89642 -18.24312 -11.88657 1.000 29.67978 652 GLY B C 1
ATOM 1054 O O . GLY A 1 159 ? -11.95997 -18.31616 -12.69227 1.000 19.69055 652 GLY B O 1
ATOM 1055 N N . ALA A 1 160 ? -12.78577 -18.69230 -10.65108 1.000 28.08883 653 ALA B N 1
ATOM 1056 C CA . ALA A 1 160 ? -11.57200 -19.35064 -10.21157 1.000 31.21138 653 ALA B CA 1
ATOM 1057 C C . ALA A 1 160 ? -11.76073 -20.85952 -10.18872 1.000 28.74315 653 ALA B C 1
ATOM 1058 O O . ALA A 1 160 ? -12.85521 -21.39968 -10.36834 1.000 31.78411 653 ALA B O 1
ATOM 1060 N N . LYS A 1 161 ? -10.63336 -21.52446 -9.96360 1.000 37.34305 654 LYS B N 1
ATOM 1061 C CA . LYS A 1 161 ? -10.56404 -22.97814 -9.87188 1.000 38.87987 654 LYS B CA 1
ATOM 1062 C C . LYS A 1 161 ? -11.64208 -23.49108 -8.94633 1.000 40.96270 654 LYS B C 1
ATOM 1063 O O . LYS A 1 161 ? -12.39330 -24.41129 -9.28143 1.000 38.04351 654 LYS B O 1
ATOM 1069 N N . HIS A 1 162 ? -11.72112 -22.89290 -7.76439 1.000 26.85945 655 HIS B N 1
ATOM 1070 C CA . HIS A 1 162 ? -12.71679 -23.21806 -6.76596 1.000 27.15114 655 HIS B CA 1
ATOM 1071 C C . HIS A 1 162 ? -13.44319 -21.93061 -6.40526 1.000 24.15606 655 HIS B C 1
ATOM 1072 O O . HIS A 1 162 ? -12.91760 -20.83167 -6.58530 1.000 24.48783 655 HIS B O 1
ATOM 1079 N N . THR A 1 163 ? -14.65179 -22.06803 -5.87757 1.000 25.65011 656 THR B N 1
ATOM 1080 C CA . THR A 1 163 ? -15.33423 -20.91264 -5.32020 1.000 26.95413 656 THR B CA 1
ATOM 1081 C C . THR A 1 163 ? -14.43274 -20.20933 -4.31486 1.000 27.28505 656 THR B C 1
ATOM 1082 O O . THR A 1 163 ? -13.82640 -20.85220 -3.44898 1.000 21.69850 656 THR B O 1
ATOM 1086 N N . ILE A 1 164 ? -14.31822 -18.88741 -4.44617 1.000 20.44021 657 ILE B N 1
ATOM 1087 C CA . ILE A 1 164 ? -13.62776 -18.06297 -3.45717 1.000 15.97728 657 ILE B CA 1
ATOM 1088 C C . ILE A 1 164 ? -14.67228 -17.26393 -2.69909 1.000 20.84255 657 ILE B C 1
ATOM 1089 O O . ILE A 1 164 ? -15.45492 -16.52259 -3.30755 1.000 22.03064 657 ILE B O 1
ATOM 1094 N N . ILE A 1 165 ? -14.68254 -17.39649 -1.38148 1.000 17.03420 658 ILE B N 1
ATOM 1095 C CA . ILE A 1 165 ? -15.58995 -16.61981 -0.54083 1.000 19.36825 658 ILE B CA 1
ATOM 1096 C C . ILE A 1 165 ? -14.79097 -15.48871 0.07791 1.000 20.95881 658 ILE B C 1
ATOM 1097 O O . ILE A 1 165 ? -13.79595 -15.72517 0.77023 1.000 22.32830 658 ILE B O 1
ATOM 1102 N N . HIS A 1 166 ? -15.20212 -14.25412 -0.19443 1.000 20.70630 659 HIS B N 1
ATOM 1103 C CA . HIS A 1 166 ? -14.42915 -13.10454 0.25979 1.000 20.86589 659 HIS B CA 1
ATOM 1104 C C . HIS A 1 166 ? -14.43286 -13.00601 1.78479 1.000 16.13275 659 HIS B C 1
ATOM 1105 O O . HIS A 1 166 ? -13.38903 -12.75907 2.39629 1.000 19.53851 659 HIS B O 1
ATOM 1112 N N . ARG A 1 167 ? -15.60233 -13.19222 2.40478 1.000 16.39170 660 ARG B N 1
ATOM 1113 C CA . ARG A 1 167 ? -15.88745 -13.23319 3.84635 1.000 18.70245 660 ARG B CA 1
ATOM 1114 C C . ARG A 1 167 ? -15.96178 -11.84796 4.47750 1.000 26.35338 660 ARG B C 1
ATOM 1115 O O . ARG A 1 167 ? -16.23617 -11.76755 5.67719 1.000 26.18284 660 ARG B O 1
ATOM 1123 N N . ASP A 1 168 ? -15.60738 -10.77270 3.77502 1.000 19.27497 661 ASP B N 1
ATOM 1124 C CA . ASP A 1 168 ? -15.57781 -9.45266 4.42213 1.000 24.56035 661 ASP B CA 1
ATOM 1125 C C . ASP A 1 168 ? -15.99258 -8.35703 3.43563 1.000 25.39367 661 ASP B C 1
ATOM 1126 O O . ASP A 1 168 ? -15.36998 -7.29699 3.33889 1.000 26.30722 661 ASP B O 1
ATOM 1131 N N . VAL A 1 169 ? -17.07489 -8.58654 2.69471 1.000 19.58514 662 VAL B N 1
ATOM 1132 C CA . VAL A 1 169 ? -17.58768 -7.56546 1.77707 1.000 17.90727 662 VAL B CA 1
ATOM 1133 C C . VAL A 1 169 ? -18.17623 -6.41453 2.58295 1.000 18.46870 662 VAL B C 1
ATOM 1134 O O . VAL A 1 169 ? -18.96586 -6.63388 3.50931 1.000 19.32664 662 VAL B O 1
ATOM 1138 N N . LYS A 1 170 ? -17.76976 -5.18802 2.26117 1.000 15.32690 663 LYS B N 1
ATOM 1139 C CA . LYS A 1 170 ? -18.31928 -4.01198 2.93107 1.000 19.66408 663 LYS B CA 1
ATOM 1140 C C . LYS A 1 170 ? -17.91423 -2.77787 2.13183 1.000 21.70234 663 LYS B C 1
ATOM 1141 O O . LYS A 1 170 ? -17.10635 -2.86073 1.20147 1.000 19.68601 663 LYS B O 1
ATOM 1147 N N . THR A 1 171 ? -18.48926 -1.62479 2.49857 1.000 15.39524 664 THR B N 1
ATOM 1148 C CA . THR A 1 171 ? -18.27164 -0.40982 1.70357 1.000 14.93202 664 THR B CA 1
ATOM 1149 C C . THR A 1 171 ? -16.87220 0.17204 1.86128 1.000 19.61967 664 THR B C 1
ATOM 1150 O O . THR A 1 171 ? -16.48792 1.03935 1.06436 1.000 19.79211 664 THR B O 1
ATOM 1154 N N . THR A 1 172 ? -16.09553 -0.27624 2.84797 1.000 18.79170 665 THR B N 1
ATOM 1155 C CA . THR A 1 172 ? -14.69918 0.13173 2.90236 1.000 20.38252 665 THR B CA 1
ATOM 1156 C C . THR A 1 172 ? -13.78108 -0.80799 2.13863 1.000 21.78678 665 THR B C 1
ATOM 1157 O O . THR A 1 172 ? -12.58718 -0.51419 2.01979 1.000 27.93044 665 THR B O 1
ATOM 1161 N N . ASN A 1 173 ? -14.29959 -1.94086 1.66054 1.000 21.40146 666 ASN B N 1
ATOM 1162 C CA . ASN A 1 173 ? -13.55517 -2.91559 0.87443 1.000 22.00546 666 ASN B CA 1
ATOM 1163 C C . ASN A 1 173 ? -13.94624 -2.86552 -0.59057 1.000 24.64418 666 ASN B C 1
ATOM 1164 O O . ASN A 1 173 ? -13.63052 -3.79327 -1.34100 1.000 25.28992 666 ASN B O 1
ATOM 1169 N N . ILE A 1 174 ? -14.66471 -1.82801 -1.00112 1.000 18.14929 667 ILE B N 1
ATOM 1170 C CA . ILE A 1 174 ? -14.90572 -1.53528 -2.40856 1.000 18.04906 667 ILE B CA 1
ATOM 1171 C C . ILE A 1 174 ? -14.26787 -0.17913 -2.65806 1.000 22.55572 667 ILE B C 1
ATOM 1172 O O . ILE A 1 174 ? -14.67968 0.81912 -2.05590 1.000 21.19210 667 ILE B O 1
ATOM 1177 N N . LEU A 1 175 ? -13.22927 -0.15079 -3.49046 1.000 18.64133 668 LEU B N 1
ATOM 1178 C CA . LEU A 1 175 ? -12.45040 1.04370 -3.76523 1.000 18.66623 668 LEU B CA 1
ATOM 1179 C C . LEU A 1 175 ? -12.77082 1.55854 -5.16293 1.000 19.86084 668 LEU B C 1
ATOM 1180 O O . LEU A 1 175 ? -13.23530 0.81475 -6.02506 1.000 18.02445 668 LEU B O 1
ATOM 1185 N N . LEU A 1 176 ? -12.49781 2.84219 -5.37850 1.000 19.17767 669 LEU B N 1
ATOM 1186 C CA . LEU A 1 176 ? -12.86662 3.55551 -6.60106 1.000 21.55285 669 LEU B CA 1
ATOM 1187 C C . LEU A 1 176 ? -11.62216 4.14345 -7.26202 1.000 23.03154 669 LEU B C 1
ATOM 1188 O O . LEU A 1 176 ? -10.84556 4.84037 -6.59785 1.000 21.64608 669 LEU B O 1
ATOM 1193 N N . ASP A 1 177 ? -11.41053 3.86056 -8.56414 1.000 23.43576 670 ASP B N 1
ATOM 1194 C CA . ASP A 1 177 ? -10.20637 4.40116 -9.18999 1.000 27.03777 670 ASP B CA 1
ATOM 1195 C C . ASP A 1 177 ? -10.53191 5.77794 -9.76097 1.000 32.07277 670 ASP B C 1
ATOM 1196 O O . ASP A 1 177 ? -11.62542 6.31434 -9.55845 1.000 24.60875 670 ASP B O 1
ATOM 1201 N N . GLU A 1 178 ? -9.57852 6.35668 -10.49920 1.000 26.07156 671 GLU B N 1
ATOM 1202 C CA . GLU A 1 178 ? -9.73149 7.71936 -11.00031 1.000 24.88618 671 GLU B CA 1
ATOM 1203 C C . GLU A 1 178 ? -10.88678 7.85851 -11.98645 1.000 30.83213 671 GLU B C 1
ATOM 1204 O O . GLU A 1 178 ? -11.42125 8.96353 -12.12308 1.000 35.82416 671 GLU B O 1
ATOM 1210 N N . LYS A 1 179 ? -11.24947 6.78514 -12.71060 1.000 28.61415 672 LYS B N 1
ATOM 1211 C CA . LYS A 1 179 ? -12.45801 6.71515 -13.53764 1.000 27.29514 672 LYS B CA 1
ATOM 1212 C C . LYS A 1 179 ? -13.72618 6.31493 -12.78001 1.000 28.95746 672 LYS B C 1
ATOM 1213 O O . LYS A 1 179 ? -14.74266 6.04573 -13.42806 1.000 29.29181 672 LYS B O 1
ATOM 1219 N N . TRP A 1 180 ? -13.69230 6.24930 -11.45071 1.000 26.49753 673 TRP B N 1
ATOM 1220 C CA . TRP A 1 180 ? -14.81934 5.79894 -10.62373 1.000 25.03286 673 TRP B CA 1
ATOM 1221 C C . TRP A 1 180 ? -15.17871 4.32891 -10.85124 1.000 29.03340 673 TRP B C 1
ATOM 1222 O O . TRP A 1 180 ? -16.30816 3.90807 -10.56067 1.000 24.93376 673 TRP B O 1
ATOM 1233 N N . VAL A 1 181 ? -14.24806 3.52182 -11.34899 1.000 20.84179 674 VAL B N 1
ATOM 1234 C CA . VAL A 1 181 ? -14.50509 2.09233 -11.48892 1.000 22.39246 674 VAL B CA 1
ATOM 1235 C C . VAL A 1 181 ? -14.34149 1.41916 -10.13088 1.000 23.06148 674 VAL B C 1
ATOM 1236 O O . VAL A 1 181 ? -13.33956 1.62223 -9.43202 1.000 21.61207 674 VAL B O 1
ATOM 1240 N N . ALA A 1 182 ? -15.31714 0.60072 -9.76271 1.000 21.23874 675 ALA B N 1
ATOM 1241 C CA . ALA A 1 182 ? -15.33562 -0.02530 -8.44791 1.000 21.45549 675 ALA B CA 1
ATOM 1242 C C . ALA A 1 182 ? -14.59595 -1.34993 -8.48825 1.000 20.51596 675 ALA B C 1
ATOM 1243 O O . ALA A 1 182 ? -14.75130 -2.12986 -9.43281 1.000 22.18460 675 ALA B O 1
ATOM 1245 N N . LYS A 1 183 ? -13.80968 -1.60895 -7.44374 1.000 19.58206 676 LYS B N 1
ATOM 1246 C CA . LYS A 1 183 ? -12.96229 -2.78781 -7.37039 1.000 17.67061 676 LYS B CA 1
ATOM 1247 C C . LYS A 1 183 ? -12.94988 -3.33491 -5.95023 1.000 17.02041 676 LYS B C 1
ATOM 1248 O O . LYS A 1 183 ? -12.78254 -2.58119 -4.98759 1.000 19.42838 676 LYS B O 1
ATOM 1254 N N . VAL A 1 184 ? -13.09776 -4.65498 -5.82793 1.000 19.18429 677 VAL B N 1
ATOM 1255 C CA . VAL A 1 184 ? -13.11425 -5.30862 -4.52149 1.000 14.70064 677 VAL B CA 1
ATOM 1256 C C . VAL A 1 184 ? -11.68774 -5.44259 -4.01456 1.000 20.69659 677 VAL B C 1
ATOM 1257 O O . VAL A 1 184 ? -10.78036 -5.82361 -4.76371 1.000 18.47890 677 VAL B O 1
ATOM 1261 N N . SER A 1 185 ? -11.48157 -5.14595 -2.73365 1.000 17.59092 678 SER B N 1
ATOM 1262 C CA . SER A 1 185 ? -10.16044 -5.25400 -2.12720 1.000 24.19361 678 SER B CA 1
ATOM 1263 C C . SER A 1 185 ? -10.24433 -6.11744 -0.86939 1.000 27.11359 678 SER B C 1
ATOM 1264 O O . SER A 1 185 ? -11.32268 -6.55966 -0.46417 1.000 21.00797 678 SER B O 1
ATOM 1267 N N . ASP A 1 186 ? -9.08210 -6.33280 -0.24733 1.000 20.40923 679 ASP B N 1
ATOM 1268 C CA . ASP A 1 186 ? -8.96546 -6.84037 1.12101 1.000 28.88872 679 ASP B CA 1
ATOM 1269 C C . ASP A 1 186 ? -9.33424 -8.31759 1.21470 1.000 28.21835 679 ASP B C 1
ATOM 1270 O O . ASP A 1 186 ? -10.39902 -8.68662 1.73277 1.000 26.26434 679 ASP B O 1
ATOM 1275 N N . PHE A 1 187 ? -8.42542 -9.16930 0.74328 1.000 23.15479 680 PHE B N 1
ATOM 1276 C CA . PHE A 1 187 ? -8.63452 -10.60589 0.66613 1.000 27.25112 680 PHE B CA 1
ATOM 1277 C C . PHE A 1 187 ? -8.03751 -11.36128 1.84288 1.000 29.28600 680 PHE B C 1
ATOM 1278 O O . PHE A 1 187 ? -7.96092 -12.59261 1.79463 1.000 24.08282 680 PHE B O 1
ATOM 1286 N N . GLY A 1 188 ? -7.64538 -10.65649 2.90421 1.000 26.38962 681 GLY B N 1
ATOM 1287 C CA . GLY A 1 188 ? -7.01237 -11.30952 4.04284 1.000 28.82048 681 GLY B CA 1
ATOM 1288 C C . GLY A 1 188 ? -7.83898 -12.40115 4.69567 1.000 28.33139 681 GLY B C 1
ATOM 1289 O O . GLY A 1 188 ? -7.28124 -13.36379 5.23384 1.000 32.50308 681 GLY B O 1
ATOM 1290 N N . LEU A 1 189 ? -9.17002 -12.27594 4.68003 1.000 26.68864 682 LEU B N 1
ATOM 1291 C CA . LEU A 1 189 ? -10.02706 -13.27126 5.31600 1.000 26.37780 682 LEU B CA 1
ATOM 1292 C C . LEU A 1 189 ? -10.64115 -14.26555 4.33047 1.000 23.60923 682 LEU B C 1
ATOM 1293 O O . LEU A 1 189 ? -11.49738 -15.06014 4.72890 1.000 25.75855 682 LEU B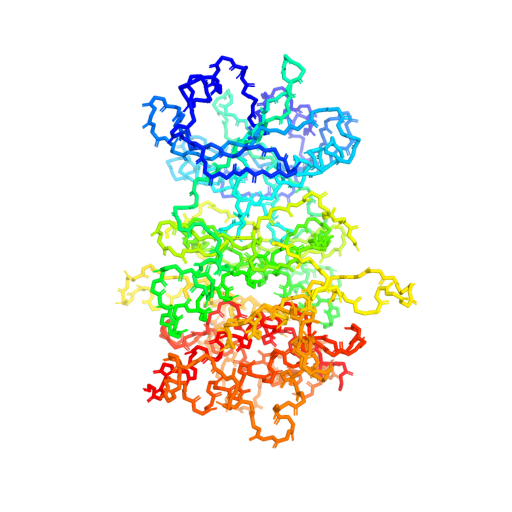 O 1
ATOM 1298 N N . SER A 1 190 ? -10.21946 -14.25777 3.07117 1.000 22.12102 683 SER B N 1
ATOM 1299 C CA . SER A 1 190 ? -10.85846 -15.10004 2.06719 1.000 22.06671 683 SER B CA 1
ATOM 1300 C C . SER A 1 190 ? -10.54148 -16.58268 2.28772 1.000 32.18929 683 SER B C 1
ATOM 1301 O O . SER A 1 190 ? -9.51280 -16.95170 2.85808 1.000 29.93421 683 SER B O 1
ATOM 1304 N N . LYS A 1 191 ? -11.46967 -17.43064 1.83213 1.000 26.56236 684 LYS B N 1
ATOM 1305 C CA . LYS A 1 191 ? -11.38518 -18.89118 1.88452 1.000 24.40651 684 LYS B CA 1
ATOM 1306 C C . LYS A 1 191 ? -11.81250 -19.45081 0.53762 1.000 25.62206 684 LYS B C 1
ATOM 1307 O O . LYS A 1 191 ? -12.61515 -18.84572 -0.18056 1.000 25.60308 684 LYS B O 1
ATOM 1313 N N . THR A 1 192 ? -11.31426 -20.63886 0.22041 1.000 28.67440 685 THR B N 1
ATOM 1314 C CA . THR A 1 192 ? -11.86223 -21.38797 -0.91376 1.000 34.06999 685 THR B CA 1
ATOM 1315 C C . THR A 1 192 ? -12.94337 -22.36784 -0.44780 1.000 53.49228 685 THR B C 1
ATOM 1316 O O . THR A 1 192 ? -14.05608 -22.40133 -0.99231 1.000 53.90478 685 THR B O 1
ATOM 1320 N N . GLY A 1 207 ? -14.67277 -10.86669 10.78393 1.000 53.45826 700 GLY B N 1
ATOM 1321 C CA . GLY A 1 207 ? -15.73226 -10.18155 10.06166 1.000 51.13321 700 GLY B CA 1
ATOM 1322 C C . GLY A 1 207 ? -15.94813 -8.75397 10.53084 1.000 56.62294 700 GLY B C 1
ATOM 1323 O O . GLY A 1 207 ? -15.17622 -8.23748 11.34503 1.000 59.59885 700 GLY B O 1
ATOM 1324 N N . SER A 1 208 ? -17.00194 -8.11329 10.02188 1.000 38.75349 701 SER B N 1
ATOM 1325 C CA . SER A 1 208 ? -17.31827 -6.73043 10.35651 1.000 35.06405 701 SER B CA 1
ATOM 1326 C C . SER A 1 208 ? -18.76576 -6.63583 10.81695 1.000 37.84567 701 SER B C 1
ATOM 1327 O O . SER A 1 208 ? -19.67739 -7.09675 10.11803 1.000 20.67453 701 SER B O 1
ATOM 1330 N N . PHE A 1 209 ? -18.96394 -6.04934 12.00009 1.000 31.30358 702 PHE B N 1
ATOM 1331 C CA . PHE A 1 209 ? -20.29989 -5.81893 12.52497 1.000 29.70114 702 PHE B CA 1
ATOM 1332 C C . PHE A 1 209 ? -21.17571 -5.11039 11.49848 1.000 35.55658 702 PHE B C 1
ATOM 1333 O O . PHE A 1 209 ? -20.75725 -4.13727 10.85877 1.000 34.54146 702 PHE B O 1
ATOM 1341 N N . GLY A 1 210 ? -22.41452 -5.58516 11.37772 1.000 23.95197 703 GLY B N 1
ATOM 1342 C CA . GLY A 1 210 ? -23.36117 -5.06374 10.41962 1.000 25.44392 703 GLY B CA 1
ATOM 1343 C C . GLY A 1 210 ? -23.40325 -5.82376 9.11120 1.000 22.34980 703 GLY B C 1
ATOM 1344 O O . GLY A 1 210 ? -24.41490 -5.76922 8.41311 1.000 19.93677 703 GLY B O 1
ATOM 1345 N N . TYR A 1 211 ? -22.33283 -6.53832 8.76723 1.000 17.53736 704 TYR B N 1
ATOM 1346 C CA . TYR A 1 211 ? -22.29018 -7.31953 7.53648 1.000 19.37296 704 TYR B CA 1
ATOM 1347 C C . TYR A 1 211 ? -22.25064 -8.82414 7.77323 1.000 22.23362 704 TYR B C 1
ATOM 1348 O O . TYR A 1 211 ? -22.35741 -9.58326 6.80492 1.000 21.87429 704 TYR B O 1
ATOM 1357 N N . LEU A 1 212 ? -22.13328 -9.26246 9.02795 1.000 25.95098 705 LEU B N 1
ATOM 1358 C CA . LEU A 1 212 ? -22.01358 -10.67712 9.35609 1.000 24.12249 705 LEU B CA 1
ATOM 1359 C C . LEU A 1 212 ? -23.29574 -11.43005 9.01665 1.000 28.04502 705 LEU B C 1
ATOM 1360 O O . LEU A 1 212 ? -24.40114 -11.01013 9.38029 1.000 23.64925 705 LEU B O 1
ATOM 1365 N N . ASP A 1 213 ? -23.14287 -12.55955 8.34126 1.000 22.37540 706 ASP B N 1
ATOM 1366 C CA . ASP A 1 213 ? -24.28525 -13.38356 7.98890 1.000 20.57573 706 ASP B CA 1
ATOM 1367 C C . ASP A 1 213 ? -24.85665 -14.01850 9.25711 1.000 20.51088 706 ASP B C 1
ATOM 1368 O O . ASP A 1 213 ? -24.15932 -14.80993 9.91235 1.000 22.40831 706 ASP B O 1
ATOM 1373 N N . PRO A 1 214 ? -26.09280 -13.69950 9.65444 1.000 22.91737 707 PRO B N 1
ATOM 1374 C CA . PRO A 1 214 ? -26.61337 -14.28653 10.89954 1.000 30.32743 707 PRO B CA 1
ATOM 1375 C C . PRO A 1 214 ? -26.73325 -15.78468 10.81216 1.000 31.61803 707 PRO B C 1
ATOM 1376 O O . PRO A 1 214 ? -26.60863 -16.47309 11.83172 1.000 26.36108 707 PRO B O 1
ATOM 1380 N N . GLU A 1 215 ? -26.95324 -16.31616 9.60928 1.000 26.56334 708 GLU B N 1
ATOM 1381 C CA . GLU A 1 215 ? -27.10794 -17.75381 9.47245 1.000 27.05317 708 GLU B CA 1
ATOM 1382 C C . GLU A 1 215 ? -25.81860 -18.48436 9.77419 1.000 30.82245 708 GLU B C 1
ATOM 1383 O O . GLU A 1 215 ? -25.86340 -19.66848 10.11190 1.000 34.59553 708 GLU B O 1
ATOM 1389 N N . TYR A 1 216 ? -24.67330 -17.81186 9.67414 1.000 32.90657 709 TYR B N 1
ATOM 1390 C CA . TYR A 1 216 ? -23.41561 -18.48751 9.96638 1.000 37.46375 709 TYR B CA 1
ATOM 1391 C C . TYR A 1 216 ? -23.36342 -18.94221 11.41912 1.000 43.54991 709 TYR B C 1
ATOM 1392 O O . TYR A 1 216 ? -23.00976 -20.08769 11.70771 1.000 42.63262 709 TYR B O 1
ATOM 1401 N N . PHE A 1 217 ? -23.71887 -18.05651 12.34964 1.000 37.27091 710 PHE B N 1
ATOM 1402 C CA . PHE A 1 217 ? -23.71239 -18.39361 13.76972 1.000 40.66600 710 PHE B CA 1
ATOM 1403 C C . PHE A 1 217 ? -24.73832 -19.44773 14.14288 1.000 39.08503 710 PHE B C 1
ATOM 1404 O O . PHE A 1 217 ? -24.79856 -19.84242 15.31216 1.000 55.27902 710 PHE B O 1
ATOM 1412 N N . ARG A 1 218 ? -25.54839 -19.89896 13.19555 1.000 27.86817 711 ARG B N 1
ATOM 1413 C CA . ARG A 1 218 ? -26.58164 -20.88283 13.45666 1.000 30.28146 711 ARG B CA 1
ATOM 1414 C C . ARG A 1 218 ? -26.33724 -22.19376 12.72475 1.000 39.42890 711 ARG B C 1
ATOM 1415 O O . ARG A 1 218 ? -26.49347 -23.26650 13.30211 1.000 32.61811 711 ARG B O 1
ATOM 1423 N N . ARG A 1 219 ? -25.96930 -22.12740 11.44659 1.000 25.73193 712 ARG B N 1
ATOM 1424 C CA . ARG A 1 219 ? -25.72030 -23.30258 10.62980 1.000 25.88718 712 ARG B CA 1
ATOM 1425 C C . ARG A 1 219 ? -24.23721 -23.62393 10.51924 1.000 39.43811 712 ARG B C 1
ATOM 1426 O O . ARG A 1 219 ? -23.88372 -24.78090 10.25997 1.000 36.28601 712 ARG B O 1
ATOM 1434 N N . GLN A 1 220 ? -23.37772 -22.62279 10.71951 1.000 30.47320 713 GLN B N 1
ATOM 1435 C CA . GLN A 1 220 ? -21.91825 -22.78013 10.72557 1.000 46.21541 713 GLN B CA 1
ATOM 1436 C C . GLN A 1 220 ? -21.40510 -23.41212 9.43248 1.000 52.21443 713 GLN B C 1
ATOM 1437 O O . GLN A 1 220 ? -20.48867 -24.24075 9.43949 1.000 48.46449 713 GLN B O 1
ATOM 1443 N N . GLN A 1 221 ? -21.99069 -23.00714 8.31193 1.000 31.57197 714 GLN B N 1
ATOM 1444 C CA . GLN A 1 221 ? -21.59309 -23.49569 6.99857 1.000 42.15300 714 GLN B CA 1
ATOM 1445 C C . GLN A 1 221 ? -20.86118 -22.39139 6.24823 1.000 46.83318 714 GLN B C 1
ATOM 1446 O O . GLN A 1 221 ? -21.26907 -21.22636 6.28192 1.000 34.10240 714 GLN B O 1
ATOM 1452 N N . LEU A 1 222 ? -19.77537 -22.76008 5.58036 1.000 41.15966 715 LEU B N 1
ATOM 1453 C CA . LEU A 1 222 ? -19.07485 -21.83654 4.70108 1.000 35.29933 715 LEU B CA 1
ATOM 1454 C C . LEU A 1 222 ? -19.78802 -21.81994 3.35476 1.000 37.08395 715 LEU B C 1
ATOM 1455 O O . LEU A 1 222 ? -19.89102 -22.85775 2.69652 1.000 30.11570 715 LEU B O 1
ATOM 1460 N N . THR A 1 223 ? -20.30435 -20.65454 2.95818 1.000 29.72755 716 THR B N 1
ATOM 1461 C CA . THR A 1 223 ? -21.08021 -20.51390 1.73515 1.000 22.51560 716 THR B CA 1
ATOM 1462 C C . THR A 1 223 ? -20.83348 -19.15847 1.08997 1.000 22.39214 716 THR B C 1
ATOM 1463 O O . THR A 1 223 ? -20.72827 -18.14179 1.78244 1.000 21.54334 716 THR B O 1
ATOM 1467 N N . GLU A 1 224 ? -20.73726 -19.14413 -0.24323 1.000 17.34317 717 GLU B N 1
ATOM 1468 C CA . GLU A 1 224 ? -20.65184 -17.86288 -0.94077 1.000 15.49118 717 GLU B CA 1
ATOM 1469 C C . GLU A 1 224 ? -21.90973 -17.02171 -0.74020 1.000 20.38871 717 GLU B C 1
ATOM 1470 O O . GLU A 1 224 ? -21.88066 -15.80384 -0.97075 1.000 18.20877 717 GLU B O 1
ATOM 1476 N N . LYS A 1 225 ? -23.01493 -17.63364 -0.30241 1.000 17.98443 718 LYS B N 1
ATOM 1477 C CA . LYS A 1 225 ? -24.20648 -16.84873 0.00465 1.000 19.31601 718 LYS B CA 1
ATOM 1478 C C . LYS A 1 225 ? -23.98141 -15.90059 1.17832 1.000 19.32189 718 LYS B C 1
ATOM 1479 O O . LYS A 1 225 ? -24.73525 -14.93076 1.32897 1.000 20.03363 718 LYS B O 1
ATOM 1485 N N . SER A 1 226 ? -22.93466 -16.12099 1.97973 1.000 16.45740 719 SER B N 1
ATOM 1486 C CA . SER A 1 226 ? -22.58938 -15.13914 3.00722 1.000 16.55565 719 SER B CA 1
ATOM 1487 C C . SER A 1 226 ? -22.09309 -13.84345 2.37557 1.000 20.35597 719 SER B C 1
ATOM 1488 O O . SER A 1 226 ? -22.41558 -12.74977 2.86611 1.000 19.49604 719 SER B O 1
ATOM 1491 N N . ASP A 1 227 ? -21.31576 -13.94677 1.27522 1.000 17.51711 720 ASP B N 1
ATOM 1492 C CA . ASP A 1 227 ? -20.95389 -12.75164 0.51169 1.000 13.71699 720 ASP B CA 1
ATOM 1493 C C . ASP A 1 227 ? -22.20174 -12.08750 -0.05451 1.000 15.55043 720 ASP B C 1
ATOM 1494 O O . ASP A 1 227 ? -22.31594 -10.84901 -0.06812 1.000 18.57514 720 ASP B O 1
ATOM 1499 N N . VAL A 1 228 ? -23.15261 -12.89648 -0.53310 1.000 17.91136 721 VAL B N 1
ATOM 1500 C CA . VAL A 1 228 ? -24.37278 -12.29471 -1.05360 1.000 16.43781 721 VAL B CA 1
ATOM 1501 C C . VAL A 1 228 ? -25.02990 -11.46211 0.03546 1.000 17.61874 721 VAL B C 1
ATOM 1502 O O . VAL A 1 228 ? -25.43220 -10.30589 -0.19531 1.000 16.11095 721 VAL B O 1
ATOM 1506 N N . TYR A 1 229 ? -25.06450 -12.00072 1.26004 1.000 13.41699 722 TYR B N 1
ATOM 1507 C CA . TYR A 1 229 ? -25.71432 -11.27756 2.35049 1.000 13.08726 722 TYR B CA 1
ATOM 1508 C C . TYR A 1 229 ? -25.00581 -9.95950 2.60803 1.000 16.57966 722 TYR B C 1
ATOM 1509 O O . TYR A 1 229 ? -25.63508 -8.89105 2.64762 1.000 18.21583 722 TYR B O 1
ATOM 1518 N N . SER A 1 230 ? -23.67337 -10.00522 2.72126 1.000 15.47257 723 SER B N 1
ATOM 1519 C CA . SER A 1 230 ? -22.94707 -8.77053 2.98698 1.000 14.25220 723 SER B CA 1
ATOM 1520 C C . SER A 1 230 ? -23.15285 -7.77091 1.86179 1.000 16.75634 723 SER B C 1
ATOM 1521 O O . SER A 1 230 ? -23.25497 -6.55919 2.10535 1.000 14.45651 723 SER B O 1
ATOM 1524 N N . PHE A 1 231 ? -23.23016 -8.26400 0.61574 1.000 16.33566 724 PHE B N 1
ATOM 1525 C CA . PHE A 1 231 ? -23.40348 -7.34292 -0.50339 1.000 16.45349 724 PHE B CA 1
ATOM 1526 C C . PHE A 1 231 ? -24.79601 -6.71777 -0.48433 1.000 15.59554 724 PHE B C 1
ATOM 1527 O O . PHE A 1 231 ? -24.96824 -5.54507 -0.86691 1.000 15.98884 724 PHE B O 1
ATOM 1535 N N . GLY A 1 232 ? -25.78981 -7.45115 0.01043 1.000 13.33597 725 GLY B N 1
ATOM 1536 C CA . GLY A 1 232 ? -27.10092 -6.83952 0.17465 1.000 15.55647 725 GLY B CA 1
ATOM 1537 C C . GLY A 1 232 ? -27.04447 -5.63771 1.10442 1.000 19.87760 725 GLY B C 1
ATOM 1538 O O . GLY A 1 232 ? -27.68047 -4.60388 0.84949 1.000 17.09991 725 GLY B O 1
ATOM 1539 N N . VAL A 1 233 ? -26.24597 -5.74038 2.17330 1.000 16.36140 726 VAL B N 1
ATOM 1540 C CA . VAL A 1 233 ? -26.10095 -4.59775 3.07037 1.000 12.97881 726 VAL B CA 1
ATOM 1541 C C . VAL A 1 233 ? -25.46618 -3.43681 2.32307 1.000 17.92128 726 VAL B C 1
ATOM 1542 O O . VAL A 1 233 ? -25.90059 -2.27930 2.44799 1.000 17.97133 726 VAL B O 1
ATOM 1546 N N . VAL A 1 234 ? -24.45441 -3.73571 1.50161 1.000 18.04242 727 VAL B N 1
ATOM 1547 C CA . VAL A 1 234 ? -23.82701 -2.69870 0.68837 1.000 14.47291 727 VAL B CA 1
ATOM 1548 C C . VAL A 1 234 ? -24.86357 -2.02223 -0.19590 1.000 16.94249 727 VAL B C 1
ATOM 1549 O O . VAL A 1 234 ? -24.89218 -0.78444 -0.31881 1.000 18.75996 727 VAL B O 1
ATOM 1553 N N . LEU A 1 235 ? -25.76016 -2.81184 -0.79208 1.000 16.64972 728 LEU B N 1
ATOM 1554 C CA . LEU A 1 235 ? -26.78645 -2.20492 -1.63834 1.000 16.96677 728 LEU B CA 1
ATOM 1555 C C . LEU A 1 235 ? -27.63978 -1.23005 -0.83042 1.000 18.34877 728 LEU B C 1
ATOM 1556 O O . LEU A 1 235 ? -27.89308 -0.09524 -1.26398 1.000 16.63897 728 LEU B O 1
ATOM 1561 N N . PHE A 1 236 ? -28.05210 -1.63835 0.38235 1.000 18.82790 729 PHE B N 1
ATOM 1562 C CA . PHE A 1 236 ? -28.88891 -0.74055 1.16561 1.000 14.95734 729 PHE B CA 1
ATOM 1563 C C . PHE A 1 236 ? -28.09171 0.48674 1.58211 1.000 16.01904 729 PHE B C 1
ATOM 1564 O O . PHE A 1 236 ? -28.63795 1.59695 1.63055 1.000 17.87349 729 PHE B O 1
ATOM 1572 N N . GLU A 1 237 ? -26.77593 0.32601 1.77712 1.000 19.79721 730 GLU B N 1
ATOM 1573 C CA . GLU A 1 237 ? -25.96279 1.49019 2.10592 1.000 21.72367 730 GLU B CA 1
ATOM 1574 C C . GLU A 1 237 ? -25.93570 2.46517 0.94964 1.000 19.77731 730 GLU B C 1
ATOM 1575 O O . GLU A 1 237 ? -25.96593 3.68592 1.15632 1.000 18.07331 730 GLU B O 1
ATOM 1581 N N . ALA A 1 238 ? -25.83623 1.95041 -0.28116 1.000 17.99343 731 ALA B N 1
ATOM 1582 C CA . ALA A 1 238 ? -25.81155 2.86256 -1.41481 1.000 17.68104 731 ALA B CA 1
ATOM 1583 C C . ALA A 1 238 ? -27.12294 3.62676 -1.51049 1.000 20.03490 731 ALA B C 1
ATOM 1584 O O . ALA A 1 238 ? -27.14114 4.79591 -1.91405 1.000 21.34943 731 ALA B O 1
ATOM 1586 N N . LEU A 1 239 ? -28.21667 2.99767 -1.09507 1.000 16.28836 732 LEU B N 1
ATOM 1587 C CA . LEU A 1 239 ? -29.53542 3.60755 -1.23591 1.000 18.41138 732 LEU B CA 1
ATOM 1588 C C . LEU A 1 239 ? -29.86204 4.54964 -0.07775 1.000 22.73307 732 LEU B C 1
ATOM 1589 O O . LEU A 1 239 ? -30.44805 5.62353 -0.27859 1.000 21.83608 732 LEU B O 1
ATOM 1594 N N . CYS A 1 240 ? -29.51950 4.14876 1.14092 1.000 16.79625 733 CYS B N 1
ATOM 1595 C CA . CYS A 1 240 ? -29.90569 4.88324 2.33756 1.000 17.55644 733 CYS B CA 1
ATOM 1596 C C . CYS A 1 240 ? -28.81871 5.82395 2.84566 1.000 23.03842 733 CYS B C 1
ATOM 1597 O O . CYS A 1 240 ? -29.12137 6.72164 3.64110 1.000 23.07116 733 CYS B O 1
ATOM 1600 N N . ALA A 1 241 ? -27.56956 5.63611 2.41639 1.000 14.00311 734 ALA B N 1
ATOM 1601 C CA . ALA A 1 241 ? -26.45503 6.48098 2.83706 1.000 16.91393 734 ALA B CA 1
ATOM 1602 C C . ALA A 1 241 ? -26.38009 6.59013 4.36637 1.000 21.74635 734 ALA B C 1
ATOM 1603 O O . ALA A 1 241 ? -26.32882 7.68280 4.93997 1.000 18.04902 734 ALA B O 1
ATOM 1605 N N . ARG A 1 242 ? -26.36070 5.43856 5.02766 1.000 19.25522 735 ARG B N 1
ATOM 1606 C CA . ARG A 1 242 ? -26.12798 5.37357 6.46477 1.000 22.08967 735 ARG B CA 1
ATOM 1607 C C . ARG A 1 242 ? -25.35160 4.10258 6.76592 1.000 24.15445 735 ARG B C 1
ATOM 1608 O O . ARG A 1 242 ? -25.33858 3.16719 5.94340 1.000 21.59802 735 ARG B O 1
ATOM 1616 N N . PRO A 1 243 ? -24.67563 4.02905 7.92301 1.000 22.24035 736 PRO B N 1
ATOM 1617 C CA . PRO A 1 243 ? -23.83542 2.85904 8.22164 1.000 23.46402 736 PRO B CA 1
ATOM 1618 C C . PRO A 1 243 ? -24.65010 1.58003 8.34215 1.000 20.27883 736 PRO B C 1
ATOM 1619 O O . PRO A 1 243 ? -25.84626 1.60157 8.65834 1.000 20.38227 736 PRO B O 1
ATOM 1623 N N . ALA A 1 244 ? -23.97500 0.44983 8.10694 1.000 17.10455 737 ALA B N 1
ATOM 1624 C CA . ALA A 1 244 ? -24.63666 -0.84572 8.24259 1.000 18.98178 737 ALA B CA 1
ATOM 1625 C C . ALA A 1 244 ? -25.09397 -1.08625 9.67572 1.000 21.79582 737 ALA B C 1
ATOM 1626 O O . ALA A 1 244 ? -26.11403 -1.75271 9.90727 1.000 18.57627 737 ALA B O 1
ATOM 1628 N N . LEU A 1 245 ? -24.37797 -0.51562 10.64069 1.000 18.36953 738 LEU B N 1
ATOM 1629 C CA . LEU A 1 245 ? -24.68064 -0.69932 12.05367 1.000 18.05948 738 LEU B CA 1
ATOM 1630 C C . LEU A 1 245 ? -24.51943 0.64401 12.73805 1.000 25.53406 738 LEU B C 1
ATOM 1631 O O . LEU A 1 245 ? -23.43363 1.22743 12.69502 1.000 21.30374 738 LEU B O 1
ATOM 1636 N N . ASN A 1 246 ? -25.58684 1.12899 13.36556 1.000 19.71583 739 ASN B N 1
ATOM 1637 C CA . ASN A 1 246 ? -25.52267 2.33725 14.18604 1.000 22.64965 739 ASN B CA 1
ATOM 1638 C C . ASN A 1 246 ? -26.03619 1.98397 15.57562 1.000 16.52725 739 ASN B C 1
ATOM 1639 O O . ASN A 1 246 ? -27.26001 1.93949 15.80307 1.000 16.10397 739 ASN B O 1
ATOM 1644 N N . PRO A 1 247 ? -25.13608 1.74163 16.52963 1.000 20.13160 740 PRO B N 1
ATOM 1645 C CA . PRO A 1 247 ? -25.56267 1.26233 17.84970 1.000 25.96270 740 PRO B CA 1
ATOM 1646 C C . PRO A 1 247 ? -26.28191 2.30333 18.69576 1.000 31.30448 740 PRO B C 1
ATOM 1647 O O . PRO A 1 247 ? -26.77664 1.94905 19.77257 1.000 27.05001 740 PRO B O 1
ATOM 1651 N N . THR A 1 248 ? -26.37269 3.56483 18.25993 1.000 22.66845 741 THR B N 1
ATOM 1652 C CA . THR A 1 248 ? -27.05679 4.58128 19.05848 1.000 23.87502 741 THR B CA 1
ATOM 1653 C C . THR A 1 248 ? -28.54986 4.63578 18.79169 1.000 29.68493 741 THR B C 1
ATOM 1654 O O . THR A 1 248 ? -29.27397 5.32284 19.52622 1.000 26.45796 741 THR B O 1
ATOM 1658 N N . LEU A 1 249 ? -29.02495 3.94053 17.76247 1.000 19.64717 742 LEU B N 1
ATOM 1659 C CA . LEU A 1 249 ? -30.39357 4.11527 17.30297 1.000 16.07904 742 LEU B CA 1
ATOM 1660 C C . LEU A 1 249 ? -31.37138 3.26454 18.09554 1.000 26.56931 742 LEU B C 1
ATOM 1661 O O . LEU A 1 249 ? -30.99671 2.38212 18.87245 1.000 23.61514 742 LEU B O 1
ATOM 1666 N N . ALA A 1 250 ? -32.65474 3.52098 17.84765 1.000 21.80095 743 ALA B N 1
ATOM 1667 C CA . ALA A 1 250 ? -33.69767 2.61757 18.28701 1.000 23.02071 743 ALA B CA 1
ATOM 1668 C C . ALA A 1 250 ? -33.37292 1.19525 17.86070 1.000 36.15431 743 ALA B C 1
ATOM 1669 O O . ALA A 1 250 ? -32.85838 0.94325 16.76582 1.000 22.75210 743 ALA B O 1
ATOM 1671 N N . LYS A 1 251 ? -33.69753 0.26822 18.74896 1.000 24.53619 744 LYS B N 1
ATOM 1672 C CA . LYS A 1 251 ? -33.43734 -1.15327 18.55305 1.000 30.03622 744 LYS B CA 1
ATOM 1673 C C . LYS A 1 251 ? -33.73265 -1.66726 17.13957 1.000 27.65161 744 LYS B C 1
ATOM 1674 O O . LYS A 1 251 ? -32.95478 -2.43701 16.55440 1.000 27.13916 744 LYS B O 1
ATOM 1680 N N . GLU A 1 252 ? -34.88735 -1.26839 16.59285 1.000 25.24349 745 GLU B N 1
ATOM 1681 C CA . GLU A 1 252 ? -35.31975 -1.73932 15.28173 1.000 35.95795 745 GLU B CA 1
ATOM 1682 C C . GLU A 1 252 ? -34.47748 -1.16964 14.15634 1.000 34.24102 745 GLU B C 1
ATOM 1683 O O . GLU A 1 252 ? -34.49301 -1.73233 13.05610 1.000 25.09618 745 GLU B O 1
ATOM 1689 N N . GLN A 1 253 ? -33.75907 -0.07555 14.39970 1.000 22.04037 746 GLN B N 1
ATOM 1690 C CA . GLN A 1 253 ? -33.00127 0.60916 13.36559 1.000 26.09149 746 GLN B CA 1
ATOM 1691 C C . GLN A 1 253 ? -31.51030 0.31808 13.41372 1.000 21.93334 746 GLN B C 1
ATOM 1692 O O . GLN A 1 253 ? -30.79836 0.70493 12.48050 1.000 22.24030 746 GLN B O 1
ATOM 1698 N N . VAL A 1 254 ? -31.01656 -0.32121 14.48378 1.000 17.74538 747 VAL B N 1
ATOM 1699 C CA . VAL A 1 254 ? -29.56767 -0.46230 14.66025 1.000 15.18625 747 VAL B CA 1
ATOM 1700 C C . VAL A 1 254 ? -28.93517 -1.13337 13.44517 1.000 18.37579 747 VAL B C 1
ATOM 1701 O O . VAL A 1 254 ? -27.92188 -0.66081 12.91379 1.000 20.03553 747 VAL B O 1
ATOM 1705 N N . SER A 1 255 ? -29.51838 -2.24052 12.98533 1.000 17.13610 748 SER B N 1
ATOM 1706 C CA . SER A 1 255 ? -28.96903 -2.99857 11.86100 1.000 21.47195 748 SER B CA 1
ATOM 1707 C C . SER A 1 255 ? -29.70101 -2.65104 10.56396 1.000 20.13524 748 SER B C 1
ATOM 1708 O O . SER A 1 255 ? -30.90260 -2.91979 10.43412 1.000 18.16384 748 SER B O 1
ATOM 1711 N N . LEU A 1 256 ? -28.96588 -2.08292 9.59645 1.000 16.07917 749 LEU B N 1
ATOM 1712 C CA . LEU A 1 256 ? -29.56339 -1.73343 8.30298 1.000 18.83826 749 LEU B CA 1
ATOM 1713 C C . LEU A 1 256 ? -30.13688 -2.96782 7.61224 1.000 19.68923 749 LEU B C 1
ATOM 1714 O O . LEU A 1 256 ? -31.19834 -2.89700 6.97289 1.000 18.40901 749 LEU B O 1
ATOM 1719 N N . ALA A 1 257 ? -29.48354 -4.11811 7.78751 1.000 18.18702 750 ALA B N 1
ATOM 1720 C CA . ALA A 1 257 ? -29.95809 -5.35556 7.16953 1.000 19.14576 750 ALA B CA 1
ATOM 1721 C C . ALA A 1 257 ? -31.33030 -5.76773 7.68110 1.000 20.31059 750 ALA B C 1
ATOM 1722 O O . ALA A 1 257 ? -32.06927 -6.46304 6.97457 1.000 21.35879 750 ALA B O 1
ATOM 1724 N N . GLU A 1 258 ? -31.67532 -5.38511 8.90662 1.000 18.69256 751 GLU B N 1
ATOM 1725 C CA . GLU A 1 258 ? -33.00888 -5.66289 9.42895 1.000 20.89930 751 GLU B CA 1
ATOM 1726 C C . GLU A 1 258 ? -33.97516 -4.51912 9.16033 1.000 22.89790 751 GLU B C 1
ATOM 1727 O O . GLU A 1 258 ? -35.13643 -4.75097 8.80808 1.000 22.55932 751 GLU B O 1
ATOM 1733 N N . TRP A 1 259 ? -33.49160 -3.28441 9.31076 1.000 17.86085 752 TRP B N 1
ATOM 1734 C CA . TRP A 1 259 ? -34.33291 -2.09255 9.22328 1.000 19.34171 752 TRP B CA 1
ATOM 1735 C C . TRP A 1 259 ? -34.85315 -1.85322 7.80557 1.000 23.58315 752 TRP B C 1
ATOM 1736 O O . TRP A 1 259 ? -36.04059 -1.56517 7.61133 1.000 21.98422 752 TRP B O 1
ATOM 1747 N N . ALA A 1 260 ? -33.97548 -1.92867 6.79691 1.000 17.93874 753 ALA B N 1
ATOM 1748 C CA . ALA A 1 260 ? -34.41938 -1.59276 5.44390 1.000 20.86910 753 ALA B CA 1
ATOM 1749 C C . ALA A 1 260 ? -35.49803 -2.54341 4.93903 1.000 19.81867 753 ALA B C 1
ATOM 1750 O O . ALA A 1 260 ? -36.50806 -2.05652 4.40557 1.000 23.15647 753 ALA B O 1
ATOM 1752 N N . PRO A 1 261 ? -35.37455 -3.87222 5.07374 1.000 21.00782 754 PRO B N 1
ATOM 1753 C CA . PRO A 1 261 ? -36.48467 -4.74018 4.63972 1.000 22.18306 754 PRO B CA 1
ATOM 1754 C C . PRO A 1 261 ? -37.77649 -4.48082 5.38789 1.000 30.04617 754 PRO B C 1
ATOM 1755 O O . PRO A 1 261 ? -38.87225 -4.51260 4.80138 1.000 30.42854 754 PRO B O 1
ATOM 1759 N N . TYR A 1 262 ? -37.66579 -4.26336 6.69322 1.000 23.08457 755 TYR B N 1
ATOM 1760 C CA . TYR A 1 262 ? -38.82945 -3.91493 7.49472 1.000 25.29497 755 TYR B CA 1
ATOM 1761 C C . TYR A 1 262 ? -39.52922 -2.68115 6.93952 1.000 28.10409 755 TYR B C 1
ATOM 1762 O O . TYR A 1 262 ? -40.76007 -2.65460 6.81413 1.000 33.24230 755 TYR B O 1
ATOM 1771 N N . CYS A 1 263 ? -38.76010 -1.64690 6.58830 1.000 22.64530 756 CYS B N 1
ATOM 1772 C CA . CYS A 1 263 ? -39.36234 -0.44978 6.00735 1.000 23.78658 756 CYS B CA 1
ATOM 1773 C C . CYS A 1 263 ? -39.99003 -0.74005 4.64495 1.000 32.99984 756 CYS B C 1
ATOM 1774 O O . CYS A 1 263 ? -41.10044 -0.27500 4.35649 1.000 28.25834 756 CYS B O 1
ATOM 1777 N N . TYR A 1 264 ? -39.29437 -1.50173 3.78703 1.000 25.50968 757 TYR B N 1
ATOM 1778 C CA . TYR A 1 264 ? -39.83577 -1.77264 2.45166 1.000 27.89026 757 TYR B CA 1
ATOM 1779 C C . TYR A 1 264 ? -41.19029 -2.46651 2.55244 1.000 34.20297 757 TYR B C 1
ATOM 1780 O O . TYR A 1 264 ? -42.14641 -2.10302 1.85743 1.000 32.00733 757 TYR B O 1
ATOM 1789 N N . LYS A 1 265 ? -41.29268 -3.45977 3.42987 1.000 30.21144 758 LYS B N 1
ATOM 1790 C CA . LYS A 1 265 ? -42.54191 -4.20299 3.53580 1.000 41.21327 758 LYS B CA 1
ATOM 1791 C C . LYS A 1 265 ? -43.65104 -3.37844 4.17887 1.000 45.18974 758 LYS B C 1
ATOM 1792 O O . LYS A 1 265 ? -44.83304 -3.63899 3.92567 1.000 48.70540 758 LYS B O 1
ATOM 1798 N N . LYS A 1 266 ? -43.30591 -2.36933 4.97820 1.000 39.55326 759 LYS B N 1
ATOM 1799 C CA . LYS A 1 266 ? -44.30604 -1.45455 5.51011 1.000 38.02015 759 LYS B CA 1
ATOM 1800 C C . LYS A 1 266 ? -44.54318 -0.26089 4.59921 1.000 32.18951 759 LYS B C 1
ATOM 1801 O O . LYS A 1 266 ? -45.21630 0.69096 5.00544 1.000 39.20064 759 LYS B O 1
ATOM 1807 N N . GLY A 1 267 ? -44.00252 -0.28694 3.38030 1.000 35.67679 760 GLY B N 1
ATOM 1808 C CA . GLY A 1 267 ? -44.25319 0.76716 2.41979 1.000 29.12192 760 GLY B CA 1
ATOM 1809 C C . GLY A 1 267 ? -43.55877 2.07741 2.68809 1.000 36.58586 760 GLY B C 1
ATOM 1810 O O . GLY A 1 267 ? -43.99785 3.10923 2.17800 1.000 39.28687 760 GLY B O 1
ATOM 1811 N N . MET A 1 268 ? -42.46704 2.07548 3.46013 1.000 26.36569 761 MET B N 1
ATOM 1812 C CA . MET A 1 268 ? -41.81936 3.32386 3.83520 1.000 25.82160 761 MET B CA 1
ATOM 1813 C C . MET A 1 268 ? -40.30760 3.27605 3.62832 1.000 29.37312 761 MET B C 1
ATOM 1814 O O . MET A 1 268 ? -39.58325 4.06174 4.25020 1.000 27.78017 761 MET B O 1
ATOM 1819 N N . LEU A 1 269 ? -39.81332 2.36726 2.78041 1.000 30.07524 762 LEU B N 1
ATOM 1820 C CA . LEU A 1 269 ? -38.39431 2.39809 2.42846 1.000 26.69504 762 LEU B CA 1
ATOM 1821 C C . LEU A 1 269 ? -38.01738 3.75472 1.86558 1.000 28.59081 762 LEU B C 1
ATOM 1822 O O . LEU A 1 269 ? -36.95056 4.30128 2.17762 1.000 29.96863 762 LEU B O 1
ATOM 1827 N N . ASP A 1 270 ? -38.89916 4.32077 1.04245 1.000 34.82769 763 ASP B N 1
ATOM 1828 C CA . ASP A 1 270 ? -38.66620 5.63206 0.46251 1.000 33.78737 763 ASP B CA 1
ATOM 1829 C C . ASP A 1 270 ? -38.42666 6.70077 1.51677 1.000 35.18676 763 ASP B C 1
ATOM 1830 O O . ASP A 1 270 ? -37.77086 7.70084 1.21833 1.000 42.33136 763 ASP B O 1
ATOM 1835 N N . GLN A 1 271 ? -38.89968 6.49534 2.75151 1.000 35.01297 764 GLN B N 1
ATOM 1836 C CA . GLN A 1 271 ? -38.67324 7.44804 3.83433 1.000 39.77661 764 GLN B CA 1
ATOM 1837 C C . GLN A 1 271 ? -37.28586 7.35860 4.45926 1.000 43.71837 764 GLN B C 1
ATOM 1838 O O . GLN A 1 271 ? -36.90650 8.27252 5.20253 1.000 35.80673 764 GLN B O 1
ATOM 1844 N N . ILE A 1 272 ? -36.52470 6.29235 4.21272 1.000 26.49297 765 ILE B N 1
ATOM 1845 C CA . ILE A 1 272 ? -35.16345 6.20584 4.74006 1.000 23.70196 765 ILE B CA 1
ATOM 1846 C C . ILE A 1 272 ? -34.12158 6.23565 3.62743 1.000 24.13250 765 ILE B C 1
ATOM 1847 O O . ILE A 1 272 ? -32.93083 6.03564 3.89247 1.000 25.45170 765 ILE B O 1
ATOM 1852 N N . VAL A 1 273 ? -34.54446 6.47817 2.38630 1.000 20.93555 766 VAL B N 1
ATOM 1853 C CA . VAL A 1 273 ? -33.60673 6.70521 1.29248 1.000 19.68913 766 VAL B CA 1
ATOM 1854 C C . VAL A 1 273 ? -32.78712 7.96563 1.56409 1.000 28.25218 766 VAL B C 1
ATOM 1855 O O . VAL A 1 273 ? -33.25136 8.90434 2.22073 1.000 24.07343 766 VAL B O 1
ATOM 1859 N N . ASP A 1 274 ? -31.52585 7.96021 1.10028 1.000 18.80027 767 ASP B N 1
ATOM 1860 C CA . ASP A 1 274 ? -30.65720 9.13278 1.06995 1.000 23.85791 767 ASP B CA 1
ATOM 1861 C C . ASP A 1 274 ? -31.46720 10.33475 0.59156 1.000 24.48026 767 ASP B C 1
ATOM 1862 O O . ASP A 1 274 ? -32.08425 10.26810 -0.48252 1.000 19.26208 767 ASP B O 1
ATOM 1867 N N . PRO A 1 275 ? -31.51871 11.43251 1.35732 1.000 21.63121 768 PRO B N 1
ATOM 1868 C CA . PRO A 1 275 ? -32.25436 12.61952 0.87968 1.000 27.10910 768 PRO B CA 1
ATOM 1869 C C . PRO A 1 275 ? -31.81912 13.10677 -0.49659 1.000 22.77644 768 PRO B C 1
ATOM 1870 O O . PRO A 1 275 ? -32.67190 13.58007 -1.25642 1.000 26.46607 768 PRO B O 1
ATOM 1874 N N . TYR A 1 276 ? -30.53653 12.99496 -0.85902 1.000 24.32671 769 TYR B N 1
ATOM 1875 C CA . TYR A 1 276 ? -30.14709 13.38341 -2.21844 1.000 23.12398 769 TYR B CA 1
ATOM 1876 C C . TYR A 1 276 ? -30.86961 12.56509 -3.28441 1.000 29.18855 769 TYR B C 1
ATOM 1877 O O . TYR A 1 276 ? -31.06983 13.04591 -4.40885 1.000 30.28359 769 TYR B O 1
ATOM 1886 N N . LEU A 1 277 ? -31.25138 11.33322 -2.97759 1.000 20.91626 770 LEU B N 1
ATOM 1887 C CA . LEU A 1 277 ? -31.83357 10.47565 -4.00022 1.000 19.78115 770 LEU B CA 1
ATOM 1888 C C . LEU A 1 277 ? -33.35183 10.59095 -4.07819 1.000 24.56757 770 LEU B C 1
ATOM 1889 O O . LEU A 1 277 ? -33.94603 10.04073 -5.01028 1.000 24.03506 770 LEU B O 1
ATOM 1894 N N . LYS A 1 278 ? -33.98809 11.29109 -3.13492 1.000 24.97543 771 LYS B N 1
ATOM 1895 C CA . LYS A 1 278 ? -35.44180 11.43430 -3.15376 1.000 28.57702 771 LYS B CA 1
ATOM 1896 C C . LYS A 1 278 ? -35.89269 12.00013 -4.49614 1.000 26.23822 771 LYS B C 1
ATOM 1897 O O . LYS A 1 278 ? -35.40751 13.04405 -4.93593 1.000 27.50428 771 LYS B O 1
ATOM 1903 N N . GLY A 1 279 ? -36.80054 11.28418 -5.16017 1.000 29.08707 772 GLY B N 1
ATOM 1904 C CA . GLY A 1 279 ? -37.34034 11.70959 -6.43344 1.000 33.51475 772 GLY B CA 1
ATOM 1905 C C . GLY A 1 279 ? -36.47691 11.42549 -7.64251 1.000 38.22131 772 GLY B C 1
ATOM 1906 O O . GLY A 1 279 ? -36.88706 11.75857 -8.75981 1.000 38.02609 772 GLY B O 1
ATOM 1907 N N . LYS A 1 280 ? -35.29442 10.83071 -7.46872 1.000 25.00538 773 LYS B N 1
ATOM 1908 C CA . LYS A 1 280 ? -34.36544 10.62595 -8.57279 1.000 22.55543 773 LYS B CA 1
ATOM 1909 C C . LYS A 1 280 ? -34.33622 9.19055 -9.09063 1.000 26.96095 773 LYS B C 1
ATOM 1910 O O . LYS A 1 280 ? -33.62890 8.91499 -10.06309 1.000 28.05859 773 LYS B O 1
ATOM 1916 N N . ILE A 1 281 ? -35.08367 8.27586 -8.48457 1.000 21.80479 774 ILE B N 1
ATOM 1917 C CA . ILE A 1 281 ? -35.07030 6.86551 -8.86814 1.000 17.83527 774 ILE B CA 1
ATOM 1918 C C . ILE A 1 281 ? -36.42422 6.54765 -9.47231 1.000 23.07873 774 ILE B C 1
ATOM 1919 O O . ILE A 1 281 ? -37.45130 6.82027 -8.84610 1.000 21.35176 774 ILE B O 1
ATOM 1924 N N . THR A 1 282 ? -36.44009 5.96871 -10.67548 1.000 21.25337 775 THR B N 1
ATOM 1925 C CA . THR A 1 282 ? -37.73339 5.65198 -11.27849 1.000 21.18153 775 THR B CA 1
ATOM 1926 C C . THR A 1 282 ? -38.41887 4.54669 -10.47505 1.000 21.28075 775 THR B C 1
ATOM 1927 O O . THR A 1 282 ? -37.75061 3.73661 -9.82722 1.000 23.68164 775 THR B O 1
ATOM 1931 N N . PRO A 1 283 ? -39.75375 4.50778 -10.47834 1.000 25.40698 776 PRO B N 1
ATOM 1932 C CA . PRO A 1 283 ? -40.44963 3.48268 -9.67724 1.000 24.51737 776 PRO B CA 1
ATOM 1933 C C . PRO A 1 283 ? -40.03301 2.05744 -10.01176 1.000 23.66906 776 PRO B C 1
ATOM 1934 O O . PRO A 1 283 ? -39.87570 1.22820 -9.10805 1.000 20.52453 776 PRO B O 1
ATOM 1938 N N . GLU A 1 284 ? -39.84379 1.73925 -11.29357 1.000 23.12340 777 GLU B N 1
ATOM 1939 C CA . GLU A 1 284 ? -39.49671 0.36390 -11.62901 1.000 23.16089 777 GLU B CA 1
ATOM 1940 C C . GLU A 1 284 ? -38.05687 0.06034 -11.23052 1.000 20.43857 777 GLU B C 1
ATOM 1941 O O . GLU A 1 284 ? -37.76398 -1.04101 -10.75040 1.000 21.23068 777 GLU B O 1
ATOM 1947 N N . CYS A 1 285 ? -37.15072 1.03099 -11.39853 1.000 18.68161 778 CYS B N 1
ATOM 1948 C CA . CYS A 1 285 ? -35.78854 0.86099 -10.88229 1.000 22.02580 778 CYS B CA 1
ATOM 1949 C C . CYS A 1 285 ? -35.79417 0.69348 -9.36726 1.000 21.32956 778 CYS B C 1
ATOM 1950 O O . CYS A 1 285 ? -35.12901 -0.19501 -8.82739 1.000 19.10275 778 CYS B O 1
ATOM 1953 N N . PHE A 1 286 ? -36.52496 1.55708 -8.66152 1.000 18.32207 779 PHE B N 1
ATOM 1954 C CA . PHE A 1 286 ? -36.57999 1.46540 -7.20118 1.000 20.42100 779 PHE B CA 1
ATOM 1955 C C . PHE A 1 286 ? -37.05121 0.08989 -6.74642 1.000 21.24073 779 PHE B C 1
ATOM 1956 O O . PHE A 1 286 ? -36.45756 -0.52167 -5.85061 1.000 21.06143 779 PHE B O 1
ATOM 1964 N N . LYS A 1 287 ? -38.14858 -0.39332 -7.32962 1.000 22.47294 780 LYS B N 1
ATOM 1965 C CA . LYS A 1 287 ? -38.68165 -1.70619 -6.97480 1.000 19.17121 780 LYS B CA 1
ATOM 1966 C C . LYS A 1 287 ? -37.66475 -2.81199 -7.24232 1.000 21.73308 780 LYS B C 1
ATOM 1967 O O . LYS A 1 287 ? -37.46356 -3.69334 -6.39990 1.000 22.06342 780 LYS B O 1
ATOM 1973 N N . LYS A 1 288 ? -37.03871 -2.80235 -8.43039 1.000 20.08665 781 LYS B N 1
ATOM 1974 C CA . LYS A 1 288 ? -36.10133 -3.87113 -8.77876 1.000 21.83369 781 LYS B CA 1
ATOM 1975 C C . LYS A 1 288 ? -34.87653 -3.85767 -7.86940 1.000 16.95421 781 LYS B C 1
ATOM 1976 O O . LYS A 1 288 ? -34.41673 -4.90733 -7.40396 1.000 18.36271 781 LYS B O 1
ATOM 1982 N N . PHE A 1 289 ? -34.33861 -2.67254 -7.60481 1.000 16.69468 782 PHE B N 1
ATOM 1983 C CA . PHE A 1 289 ? -33.18346 -2.55803 -6.71405 1.000 23.52795 782 PHE B CA 1
ATOM 1984 C C . PHE A 1 289 ? -33.54219 -3.01733 -5.30026 1.000 21.31758 782 PHE B C 1
ATOM 1985 O O . PHE A 1 289 ? -32.81810 -3.81084 -4.67733 1.000 20.09935 782 PHE B O 1
ATOM 1993 N N . ALA A 1 290 ? -34.67592 -2.53942 -4.78441 1.000 17.98998 783 ALA B N 1
ATOM 1994 C CA . ALA A 1 290 ? -35.08753 -2.88927 -3.43104 1.000 20.85974 783 ALA B CA 1
ATOM 1995 C C . ALA A 1 290 ? -35.33294 -4.38724 -3.29429 1.000 19.26893 783 ALA B C 1
ATOM 1996 O O . ALA A 1 290 ? -34.87561 -5.00713 -2.32980 1.000 23.01294 783 ALA B O 1
ATOM 1998 N N . GLU A 1 291 ? -36.05278 -4.98629 -4.24744 1.000 19.71084 784 GLU B N 1
ATOM 1999 C CA . GLU A 1 291 ? -36.30921 -6.42456 -4.19607 1.000 17.09919 784 GLU B CA 1
ATOM 2000 C C . GLU A 1 291 ? -35.00980 -7.22110 -4.21913 1.000 18.58496 784 GLU B C 1
ATOM 2001 O O . GLU A 1 291 ? -34.88168 -8.24399 -3.53284 1.000 21.29883 784 GLU B O 1
ATOM 2007 N N . THR A 1 292 ? -34.05909 -6.80314 -5.05470 1.000 20.21469 785 THR B N 1
ATOM 2008 C CA . THR A 1 292 ? -32.78322 -7.51172 -5.12729 1.000 18.74500 785 THR B CA 1
ATOM 2009 C C . THR A 1 292 ? -32.06846 -7.46411 -3.78380 1.000 16.87032 785 THR B C 1
ATOM 2010 O O . THR A 1 292 ? -31.64565 -8.50063 -3.24916 1.000 19.90865 785 THR B O 1
ATOM 2014 N N . ALA A 1 293 ? -31.95871 -6.26373 -3.20370 1.000 15.50278 786 ALA B N 1
ATOM 2015 C CA . ALA A 1 293 ? -31.29315 -6.12454 -1.90706 1.000 14.29017 786 ALA B CA 1
ATOM 2016 C C . ALA A 1 293 ? -32.01667 -6.91597 -0.82039 1.000 18.39100 786 ALA B C 1
ATOM 2017 O O . ALA A 1 293 ? -31.37974 -7.52847 0.04623 1.000 16.25586 786 ALA B O 1
ATOM 2019 N N . MET A 1 294 ? -33.35222 -6.91666 -0.85409 1.000 19.14537 787 MET B N 1
ATOM 2020 C CA . MET A 1 294 ? -34.15025 -7.68788 0.10206 1.000 19.02480 787 MET B CA 1
ATOM 2021 C C . MET A 1 294 ? -33.80895 -9.16708 0.02082 1.000 18.45458 787 MET B C 1
ATOM 2022 O O . MET A 1 294 ? -33.63452 -9.83810 1.04664 1.000 19.54040 787 MET B O 1
ATOM 2027 N N . LYS A 1 295 ? -33.76920 -9.70670 -1.20478 1.000 18.59928 788 LYS B N 1
ATOM 2028 C CA . LYS A 1 295 ? -33.46709 -11.12639 -1.37345 1.000 19.15647 788 LYS B CA 1
ATOM 2029 C C . LYS A 1 295 ? -32.05318 -11.45780 -0.90268 1.000 20.49286 788 LYS B C 1
ATOM 2030 O O . LYS A 1 295 ? -31.82107 -12.53465 -0.34386 1.000 19.37666 788 LYS B O 1
ATOM 2036 N N . CYS A 1 296 ? -31.09630 -10.55106 -1.12616 1.000 16.10995 789 CYS B N 1
ATOM 2037 C CA . CYS A 1 296 ? -29.73641 -10.77905 -0.63121 1.000 15.59589 789 CYS B CA 1
ATOM 2038 C C . CYS A 1 296 ? -29.68894 -11.01910 0.88071 1.000 19.36890 789 CYS B C 1
ATOM 2039 O O . CYS A 1 296 ? -28.85608 -11.79592 1.36227 1.000 18.41817 789 CYS B O 1
ATOM 2042 N N . VAL A 1 297 ? -30.51989 -10.32711 1.65853 1.000 19.73242 790 VAL B N 1
ATOM 2043 C CA . VAL A 1 297 ? -30.36540 -10.36902 3.11378 1.000 18.26610 790 VAL B CA 1
ATOM 2044 C C . VAL A 1 297 ? -31.40366 -11.28108 3.76772 1.000 25.76868 790 VAL B C 1
ATOM 2045 O O . VAL A 1 297 ? -31.66553 -11.15522 4.95920 1.000 21.59410 790 VAL B O 1
ATOM 2049 N N . LEU A 1 298 ? -31.96089 -12.23096 3.01819 1.000 25.74619 791 LEU B N 1
ATOM 2050 C CA . LEU A 1 298 ? -32.86392 -13.20501 3.62088 1.000 22.08886 791 LEU B CA 1
ATOM 2051 C C . LEU A 1 298 ? -32.13848 -14.02980 4.67934 1.000 30.27482 791 LEU B C 1
ATOM 2052 O O . LEU A 1 298 ? -30.91993 -14.21223 4.63474 1.000 22.22006 791 LEU B O 1
ATOM 2057 N N . ASP A 1 299 ? -32.92216 -14.53883 5.63704 1.000 24.81879 792 ASP B N 1
ATOM 2058 C CA . ASP A 1 299 ? -32.37655 -15.23641 6.79935 1.000 27.32427 792 ASP B CA 1
ATOM 2059 C C . ASP A 1 299 ? -31.52349 -16.43050 6.40415 1.000 26.10435 792 ASP B C 1
ATOM 2060 O O . ASP A 1 299 ? -30.56079 -16.78283 7.10274 1.000 29.49619 792 ASP B O 1
ATOM 2065 N N . GLN A 1 300 ? -31.86101 -17.06378 5.29837 1.000 26.60823 793 GLN B N 1
ATOM 2066 C CA . GLN A 1 300 ? -31.45425 -18.42499 5.00633 1.000 31.85269 793 GLN B CA 1
ATOM 2067 C C . GLN A 1 300 ? -30.67317 -18.38032 3.69561 1.000 28.90858 793 GLN B C 1
ATOM 2068 O O . GLN A 1 300 ? -31.24158 -18.01877 2.65945 1.000 24.83043 793 GLN B O 1
ATOM 2074 N N . GLY A 1 301 ? -29.38205 -18.71950 3.74098 1.000 23.55210 794 GLY B N 1
ATOM 2075 C CA . GLY A 1 301 ? -28.55222 -18.55360 2.56151 1.000 20.04594 794 GLY B CA 1
ATOM 2076 C C . GLY A 1 301 ? -29.12044 -19.25543 1.34758 1.000 26.94798 794 GLY B C 1
ATOM 2077 O O . GLY A 1 301 ? -29.03555 -18.74275 0.22623 1.000 20.88303 794 GLY B O 1
ATOM 2078 N N . ILE A 1 302 ? -29.75005 -20.41469 1.55492 1.000 23.61538 795 ILE B N 1
ATOM 2079 C CA . ILE A 1 302 ? -30.27834 -21.18285 0.43747 1.000 25.63668 795 ILE B CA 1
ATOM 2080 C C . ILE A 1 302 ? -31.36924 -20.42896 -0.31629 1.000 24.70119 795 ILE B C 1
ATOM 2081 O O . ILE A 1 302 ? -31.56280 -20.67684 -1.51349 1.000 27.52263 795 ILE B O 1
ATOM 2086 N N . GLU A 1 303 ? -32.05669 -19.47084 0.32298 1.000 23.07341 796 GLU B N 1
ATOM 2087 C CA . GLU A 1 303 ? -33.04916 -18.68549 -0.41309 1.000 30.36139 796 GLU B CA 1
ATOM 2088 C C . GLU A 1 303 ? -32.47618 -17.43399 -1.07299 1.000 29.87131 796 GLU B C 1
ATOM 2089 O O . GLU A 1 303 ? -33.19990 -16.76670 -1.82277 1.000 26.70342 796 GLU B O 1
ATOM 2095 N N . ARG A 1 304 ? -31.22181 -17.08473 -0.80622 1.000 21.47274 797 ARG B N 1
ATOM 2096 C CA . ARG A 1 304 ? -30.62239 -15.89446 -1.39494 1.000 16.13718 797 ARG B CA 1
ATOM 2097 C C . ARG A 1 304 ? -30.25315 -16.15509 -2.85298 1.000 19.46701 797 ARG B C 1
ATOM 2098 O O . ARG A 1 304 ? -29.96897 -17.28983 -3.23369 1.000 20.06555 797 ARG B O 1
ATOM 2106 N N . PRO A 1 305 ? -30.22043 -15.11866 -3.68448 1.000 19.34171 798 PRO B N 1
ATOM 2107 C CA . PRO A 1 305 ? -29.80827 -15.30722 -5.08220 1.000 15.45930 798 PRO B CA 1
ATOM 2108 C C . PRO A 1 305 ? -28.30382 -15.52831 -5.16837 1.000 18.56050 798 PRO B C 1
ATOM 2109 O O . PRO A 1 305 ? -27.55327 -15.24142 -4.23421 1.000 17.16220 798 PRO B O 1
ATOM 2113 N N . SER A 1 306 ? -27.87686 -16.08677 -6.29981 1.000 17.21567 799 SER B N 1
ATOM 2114 C CA . SER A 1 306 ? -26.45752 -16.09831 -6.63446 1.000 16.20573 799 SER B CA 1
ATOM 2115 C C . SER A 1 306 ? -25.99619 -14.68030 -6.97859 1.000 16.72414 799 SER B C 1
ATOM 2116 O O . SER A 1 306 ? -26.79834 -13.82566 -7.33787 1.000 16.96080 799 SER B O 1
ATOM 2119 N N . MET A 1 307 ? -24.67681 -14.43527 -6.90760 1.000 19.17252 800 MET B N 1
ATOM 2120 C CA . MET A 1 307 ? -24.18896 -13.12640 -7.35033 1.000 17.27702 800 MET B CA 1
ATOM 2121 C C . MET A 1 307 ? -24.43153 -12.88319 -8.82971 1.000 14.09199 800 MET B C 1
ATOM 2122 O O . MET A 1 307 ? -24.59436 -11.72786 -9.22095 1.000 18.75903 800 MET B O 1
ATOM 2127 N N . GLY A 1 308 ? -24.44905 -13.92155 -9.66832 1.000 16.16059 801 GLY B N 1
ATOM 2128 C CA . GLY A 1 308 ? -24.77398 -13.69526 -11.07570 1.000 19.20627 801 GLY B CA 1
ATOM 2129 C C . GLY A 1 308 ? -26.19301 -13.17986 -11.23062 1.000 12.68883 801 GLY B C 1
ATOM 2130 O O . GLY A 1 308 ? -26.46498 -12.26669 -12.01985 1.000 16.25524 801 GLY B O 1
ATOM 2131 N N . ASP A 1 309 ? -27.09645 -13.70449 -10.41435 1.000 14.86836 802 ASP B N 1
ATOM 2132 C CA . ASP A 1 309 ? -28.48151 -13.24767 -10.43332 1.000 16.17291 802 ASP B CA 1
ATOM 2133 C C . ASP A 1 309 ? -28.57449 -11.80617 -9.92432 1.000 19.08056 802 ASP B C 1
ATOM 2134 O O . ASP A 1 309 ? -29.27588 -10.97063 -10.51114 1.000 18.17931 802 ASP B O 1
ATOM 2139 N N . VAL A 1 310 ? -27.86019 -11.50090 -8.83604 1.000 15.22253 803 VAL B N 1
ATOM 2140 C CA . VAL A 1 310 ? -27.79516 -10.12583 -8.32696 1.000 15.67210 803 VAL B CA 1
ATOM 2141 C C . VAL A 1 310 ? -27.27990 -9.17485 -9.40440 1.000 16.06974 803 VAL B C 1
ATOM 2142 O O . VAL A 1 310 ? -27.86184 -8.11618 -9.65769 1.000 15.32380 803 VAL B O 1
ATOM 2146 N N . LEU A 1 311 ? -26.15345 -9.52466 -10.02017 1.000 14.18384 804 LEU B N 1
ATOM 2147 C CA . LEU A 1 311 ? -25.55475 -8.69500 -11.05522 1.000 13.61138 804 LEU B CA 1
ATOM 2148 C C . LEU A 1 311 ? -26.53195 -8.42183 -12.19516 1.000 17.71889 804 LEU B C 1
ATOM 2149 O O . LEU A 1 311 ? -26.67689 -7.27555 -12.64827 1.000 17.24648 804 LEU B O 1
ATOM 2154 N N . TRP A 1 312 ? -27.18317 -9.47464 -12.69962 1.000 15.11281 805 TRP B N 1
ATOM 2155 C CA . TRP A 1 312 ? -28.15581 -9.29502 -13.78018 1.000 20.43455 805 TRP B CA 1
ATOM 2156 C C . TRP A 1 312 ? -29.29522 -8.37920 -13.35308 1.000 16.19454 805 TRP B C 1
ATOM 2157 O O . TRP A 1 312 ? -29.71403 -7.50135 -14.11320 1.000 15.68501 805 TRP B O 1
ATOM 2168 N N . ASN A 1 313 ? -29.79204 -8.54521 -12.12320 1.000 15.13035 806 ASN B N 1
ATOM 2169 C CA . ASN A 1 313 ? -30.88647 -7.68859 -11.68375 1.000 14.58418 806 ASN B CA 1
ATOM 2170 C C . ASN A 1 313 ? -30.44678 -6.24221 -11.49126 1.000 19.14038 806 ASN B C 1
ATOM 2171 O O . ASN A 1 313 ? -31.24879 -5.32639 -11.70444 1.000 18.06976 806 ASN B O 1
ATOM 2176 N N . LEU A 1 314 ? -29.18960 -6.00472 -11.09934 1.000 16.38618 807 LEU B N 1
ATOM 2177 C CA . LEU A 1 314 ? -28.71651 -4.62465 -11.01141 1.000 15.92870 807 LEU B CA 1
ATOM 2178 C C . LEU A 1 314 ? -28.59281 -4.00141 -12.39926 1.000 16.99730 807 LEU B C 1
ATOM 2179 O O . LEU A 1 314 ? -28.90909 -2.81715 -12.59358 1.000 18.19327 807 LEU B O 1
ATOM 2184 N N . GLU A 1 315 ? -28.08717 -4.76890 -13.37168 1.000 15.89030 808 GLU B N 1
ATOM 2185 C CA . GLU A 1 315 ? -28.01621 -4.24813 -14.73880 1.000 17.85647 808 GLU B CA 1
ATOM 2186 C C . GLU A 1 315 ? -29.41369 -3.94906 -15.28119 1.000 20.73929 808 GLU B C 1
ATOM 2187 O O . GLU A 1 315 ? -29.63842 -2.92405 -15.95187 1.000 22.81269 808 GLU B O 1
ATOM 2193 N N . PHE A 1 316 ? -30.36817 -4.82496 -14.96707 1.000 18.83114 809 PHE B N 1
ATOM 2194 C CA . PHE A 1 316 ? -31.77126 -4.60961 -15.32387 1.000 18.50060 809 PHE B CA 1
ATOM 2195 C C . PHE A 1 316 ? -32.31343 -3.34951 -14.65441 1.000 20.52352 809 PHE B C 1
ATOM 2196 O O . PHE A 1 316 ? -32.98216 -2.53230 -15.30079 1.000 20.77779 809 PHE B O 1
ATOM 2204 N N . ALA A 1 317 ? -32.00399 -3.15715 -13.36154 1.000 19.39149 810 ALA B N 1
ATOM 2205 C CA . ALA A 1 317 ? -32.42551 -1.94596 -12.66205 1.000 18.92199 810 ALA B CA 1
ATOM 2206 C C . ALA A 1 317 ? -31.88478 -0.68877 -13.33799 1.000 17.61748 810 ALA B C 1
ATOM 2207 O O . ALA A 1 317 ? -32.59565 0.31606 -13.45826 1.000 20.33654 810 ALA B O 1
ATOM 2209 N N . LEU A 1 318 ? -30.62753 -0.71990 -13.79349 1.000 16.34913 811 LEU B N 1
ATOM 2210 C CA . LEU A 1 318 ? -30.06342 0.44689 -14.47876 1.000 16.29668 811 LEU B CA 1
ATOM 2211 C C . LEU A 1 318 ? -30.79734 0.73172 -15.80564 1.000 21.18570 811 LEU B C 1
ATOM 2212 O O . LEU A 1 318 ? -31.10009 1.89801 -16.15308 1.000 22.72895 811 LEU B O 1
ATOM 2217 N N . GLN A 1 319 ? -31.11967 -0.33147 -16.55118 1.000 22.11766 812 GLN B N 1
ATOM 2218 C CA . GLN A 1 319 ? -31.93858 -0.16397 -17.75594 1.000 22.19866 812 GLN B CA 1
ATOM 2219 C C . GLN A 1 319 ? -33.30806 0.43471 -17.42799 1.000 24.93928 812 GLN B C 1
ATOM 2220 O O . GLN A 1 319 ? -33.79645 1.32338 -18.14037 1.000 24.68399 812 GLN B O 1
ATOM 2226 N N . LEU A 1 320 ? -33.93509 -0.02972 -16.34708 1.000 19.89991 813 LEU B N 1
ATOM 2227 C CA . LEU A 1 320 ? -35.22613 0.50828 -15.91515 1.000 20.51859 813 LEU B CA 1
ATOM 2228 C C . LEU A 1 320 ? -35.12256 1.93135 -15.37958 1.000 25.40689 813 LEU B C 1
ATOM 2229 O O . LEU A 1 320 ? -36.13979 2.62747 -15.29043 1.000 31.64246 813 LEU B O 1
ATOM 2234 N N . GLN A 1 321 ? -33.93353 2.36120 -14.97086 1.000 20.53026 814 GLN B N 1
ATOM 2235 C CA . GLN A 1 321 ? -33.75948 3.76894 -14.62173 1.000 19.91124 814 GLN B CA 1
ATOM 2236 C C . GLN A 1 321 ? -33.78664 4.61022 -15.87927 1.000 33.57750 814 GLN B C 1
ATOM 2237 O O . GLN A 1 321 ? -34.04039 5.82313 -15.82912 1.000 28.06208 814 GLN B O 1
ATOM 2243 N N . GLU A 1 322 ? -33.49133 3.98348 -17.01204 1.000 36.82138 815 GLU B N 1
ATOM 2244 C CA . GLU A 1 322 ? -33.42878 4.77315 -18.24102 1.000 47.21312 815 GLU B CA 1
ATOM 2245 C C . GLU A 1 322 ? -34.73635 4.79006 -19.02247 1.000 47.24671 815 GLU B C 1
ATOM 2246 O O . GLU A 1 322 ? -35.08877 5.81257 -19.62806 1.000 59.29545 815 GLU B O 1
ATOM 2252 N N . SER A 1 323 ? -35.45971 3.67910 -18.99982 1.000 45.82658 816 SER B N 1
ATOM 2253 C CA . SER A 1 323 ? -36.77206 3.56148 -19.62071 1.000 45.83135 816 SER B CA 1
ATOM 2254 C C . SER A 1 323 ? -37.87467 4.07262 -18.69153 1.000 60.85372 816 SER B C 1
ATOM 2255 O O . SER A 1 323 ? -37.69150 5.04724 -17.95326 1.000 56.42922 816 SER B O 1
ATOM 2258 N N . CYS B 1 28 ? 4.61870 -15.19106 -17.80650 1.000 70.44940 521 CYS A N 1
ATOM 2259 C CA . CYS B 1 28 ? 4.35594 -16.37492 -18.61909 1.000 73.54628 521 CYS A CA 1
ATOM 2260 C C . CYS B 1 28 ? 5.60325 -17.26283 -18.70644 1.000 72.59221 521 CYS A C 1
ATOM 2261 O O . CYS B 1 28 ? 6.71545 -16.77049 -18.91101 1.000 68.33000 521 CYS A O 1
ATOM 2264 N N . ARG B 1 29 ? 5.40336 -18.57216 -18.55921 1.000 57.88883 522 ARG A N 1
ATOM 2265 C CA . ARG B 1 29 ? 6.50805 -19.51572 -18.42731 1.000 52.67162 522 ARG A CA 1
ATOM 2266 C C . ARG B 1 29 ? 7.19861 -19.77280 -19.76305 1.000 61.35353 522 ARG A C 1
ATOM 2267 O O . ARG B 1 29 ? 6.54851 -19.87936 -20.80519 1.000 53.18974 522 ARG A O 1
ATOM 2275 N N . HIS B 1 30 ? 8.52680 -19.88909 -19.71734 1.000 64.85336 523 HIS A N 1
ATOM 2276 C CA . HIS B 1 30 ? 9.37128 -20.10560 -20.88945 1.000 50.67426 523 HIS A CA 1
ATOM 2277 C C . HIS B 1 30 ? 9.85140 -21.55132 -20.87533 1.000 56.76647 523 HIS A C 1
ATOM 2278 O O . HIS B 1 30 ? 10.47511 -21.98632 -19.90118 1.000 51.76467 523 HIS A O 1
ATOM 2285 N N . PHE B 1 31 ? 9.59020 -22.28858 -21.94803 1.000 49.54406 524 PHE A N 1
ATOM 2286 C CA . PHE B 1 31 ? 10.08788 -23.65286 -22.05982 1.000 48.57639 524 PHE A CA 1
ATOM 2287 C C . PHE B 1 31 ? 11.27547 -23.69370 -23.01211 1.000 52.56569 524 PHE A C 1
ATOM 2288 O O . PHE B 1 31 ? 11.30528 -22.97116 -24.01295 1.000 52.80888 524 PHE A O 1
ATOM 2296 N N . SER B 1 32 ? 12.26001 -24.53005 -22.68820 1.000 54.36657 525 SER A N 1
ATOM 2297 C CA . SER B 1 32 ? 13.34034 -24.79603 -23.62525 1.000 53.46875 525 SER A CA 1
ATOM 2298 C C . SER B 1 32 ? 12.90611 -25.88080 -24.60066 1.000 56.24150 525 SER A C 1
ATOM 2299 O O . SER B 1 32 ? 11.96253 -26.63564 -24.34407 1.000 53.07753 525 SER A O 1
ATOM 2302 N N . PHE B 1 33 ? 13.61685 -25.97048 -25.72750 1.000 43.25638 526 PHE A N 1
ATOM 2303 C CA . PHE B 1 33 ? 13.29141 -27.02207 -26.68163 1.000 48.87030 526 PHE A CA 1
ATOM 2304 C C . PHE B 1 33 ? 13.51757 -28.40797 -26.08708 1.000 53.33763 526 PHE A C 1
ATOM 2305 O O . PHE B 1 33 ? 12.79678 -29.35771 -26.42667 1.000 43.35422 526 PHE A O 1
ATOM 2313 N N . ALA B 1 34 ? 14.49217 -28.54119 -25.18297 1.000 48.82470 527 ALA A N 1
ATOM 2314 C CA . ALA B 1 34 ? 14.72808 -29.83317 -24.54934 1.000 50.96300 527 ALA A CA 1
ATOM 2315 C C . ALA B 1 34 ? 13.54618 -30.24366 -23.67903 1.000 44.83944 527 ALA A C 1
ATOM 2316 O O . ALA B 1 34 ? 13.16342 -31.42024 -23.65985 1.000 46.27468 527 ALA A O 1
ATOM 2318 N N . GLU B 1 35 ? 12.94149 -29.28702 -22.96842 1.000 46.53337 528 GLU A N 1
ATOM 2319 C CA . GLU B 1 35 ? 11.77593 -29.60664 -22.14544 1.000 53.00496 528 GLU A CA 1
ATOM 2320 C C . GLU B 1 35 ? 10.63591 -30.16913 -22.98436 1.000 53.66696 528 GLU A C 1
ATOM 2321 O O . GLU B 1 35 ? 10.00651 -31.16060 -22.60640 1.000 50.70381 528 GLU A O 1
ATOM 2327 N N . ILE B 1 36 ? 10.33754 -29.52932 -24.11530 1.000 50.13603 529 ILE A N 1
ATOM 2328 C CA . ILE B 1 36 ? 9.21383 -29.96146 -24.94400 1.000 42.38379 529 ILE A CA 1
ATOM 2329 C C . ILE B 1 36 ? 9.52166 -31.27474 -25.63371 1.000 53.17952 529 ILE A C 1
ATOM 2330 O O . ILE B 1 36 ? 8.65904 -32.15779 -25.73420 1.000 48.24201 529 ILE A O 1
ATOM 2335 N N . LYS B 1 37 ? 10.74543 -31.41616 -26.14123 1.000 48.34797 530 LYS A N 1
ATOM 2336 C CA . LYS B 1 37 ? 11.16088 -32.68725 -26.71177 1.000 50.69053 530 LYS A CA 1
ATOM 2337 C C . LYS B 1 37 ? 10.99642 -33.81074 -25.69089 1.000 54.51115 530 LYS A C 1
ATOM 2338 O O . LYS B 1 37 ? 10.52174 -34.90318 -26.02605 1.000 53.48761 530 LYS A O 1
ATOM 2344 N N . ALA B 1 38 ? 11.31398 -33.53424 -24.42133 1.000 55.42724 531 ALA A N 1
ATOM 2345 C CA . ALA B 1 38 ? 11.16822 -34.54529 -23.37802 1.000 54.98598 531 ALA A CA 1
ATOM 2346 C C . ALA B 1 38 ? 9.70287 -34.78367 -23.01742 1.000 61.49520 531 ALA A C 1
ATOM 2347 O O . ALA B 1 38 ? 9.29169 -35.92757 -22.78969 1.000 56.47714 531 ALA A O 1
ATOM 2349 N N . ALA B 1 39 ? 8.90482 -33.71553 -22.94801 1.000 49.28265 532 ALA A N 1
ATOM 2350 C CA . ALA B 1 39 ? 7.50644 -33.83624 -22.54517 1.000 62.99666 532 ALA A CA 1
ATOM 2351 C C . ALA B 1 39 ? 6.69757 -34.63561 -23.55449 1.000 61.53909 532 ALA A C 1
ATOM 2352 O O . ALA B 1 39 ? 5.68497 -35.25187 -23.19689 1.000 51.27486 532 ALA A O 1
ATOM 2354 N N . THR B 1 40 ? 7.13131 -34.63855 -24.81191 1.000 49.59354 533 THR A N 1
ATOM 2355 C CA . THR B 1 40 ? 6.40263 -35.25936 -25.90559 1.000 55.10701 533 THR A CA 1
ATOM 2356 C C . THR B 1 40 ? 7.00171 -36.58724 -26.33375 1.000 62.06729 533 THR A C 1
ATOM 2357 O O . THR B 1 40 ? 6.51843 -37.18135 -27.30472 1.000 65.73249 533 THR A O 1
ATOM 2361 N N . LYS B 1 41 ? 8.02411 -37.06959 -25.63343 1.000 65.93894 534 LYS A N 1
ATOM 2362 C CA . LYS B 1 41 ? 8.89809 -38.12897 -26.12847 1.000 61.67004 534 LYS A CA 1
ATOM 2363 C C . LYS B 1 41 ? 9.29951 -37.84359 -27.57382 1.000 50.97501 534 LYS A C 1
ATOM 2364 O O . LYS B 1 41 ? 9.01031 -38.60171 -28.49900 1.000 62.98098 534 LYS A O 1
ATOM 2370 N N . ASN B 1 42 ? 9.95149 -36.69210 -27.74811 1.000 52.88519 535 ASN A N 1
ATOM 2371 C CA . ASN B 1 42 ? 10.51143 -36.27398 -29.03657 1.000 65.67363 535 ASN A CA 1
ATOM 2372 C C . ASN B 1 42 ? 9.46444 -36.25776 -30.14592 1.000 60.87333 535 ASN A C 1
ATOM 2373 O O . ASN B 1 42 ? 9.71207 -36.70750 -31.26729 1.000 60.18581 535 ASN A O 1
ATOM 2378 N N . PHE B 1 43 ? 8.29810 -35.69574 -29.83806 1.000 64.33018 536 PHE A N 1
ATOM 2379 C CA . PHE B 1 43 ? 7.19493 -35.57783 -30.78823 1.000 60.18155 536 PHE A CA 1
ATOM 2380 C C . PHE B 1 43 ? 6.83251 -36.92440 -31.39325 1.000 48.12284 536 PHE A C 1
ATOM 2381 O O . PHE B 1 43 ? 6.52673 -37.01896 -32.58317 1.000 50.52337 536 PHE A O 1
ATOM 2389 N N . ASP B 1 44 ? 6.89121 -37.96689 -30.56804 1.000 57.96374 537 ASP A N 1
ATOM 2390 C CA . ASP B 1 44 ? 6.38037 -39.27952 -30.93129 1.000 70.11333 537 ASP A CA 1
ATOM 2391 C C . ASP B 1 44 ? 4.99738 -39.14974 -31.56019 1.000 72.31979 537 ASP A C 1
ATOM 2392 O O . ASP B 1 44 ? 4.16374 -38.36507 -31.09980 1.000 74.93267 537 ASP A O 1
ATOM 2397 N N . GLU B 1 45 ? 4.76331 -39.91631 -32.63039 1.000 67.98499 538 GLU A N 1
ATOM 2398 C CA . GLU B 1 45 ? 3.50120 -39.82423 -33.35947 1.000 64.47554 538 GLU A CA 1
ATOM 2399 C C . GLU B 1 45 ? 2.33862 -40.50861 -32.65176 1.000 70.29295 538 GLU A C 1
ATOM 2400 O O . GLU B 1 45 ? 1.18132 -40.24380 -33.00008 1.000 67.41249 538 GLU A O 1
ATOM 2406 N N . SER B 1 46 ? 2.60988 -41.37109 -31.67347 1.000 64.12032 539 SER A N 1
ATOM 2407 C CA . SER B 1 46 ? 1.55194 -41.94690 -30.85282 1.000 67.59011 539 SER A CA 1
ATOM 2408 C C . SER B 1 46 ? 1.01357 -40.96323 -29.82229 1.000 74.24238 539 SER A C 1
ATOM 2409 O O . SER B 1 46 ? 0.06770 -41.29723 -29.09815 1.000 70.97938 539 SER A O 1
ATOM 2412 N N . ARG B 1 47 ? 1.59968 -39.77055 -29.73757 1.000 67.15251 540 ARG A N 1
ATOM 2413 C CA . ARG B 1 47 ? 1.12499 -38.70839 -28.86643 1.000 67.87085 540 ARG A CA 1
ATOM 2414 C C . ARG B 1 47 ? 0.43258 -37.59566 -29.63907 1.000 61.29394 540 ARG A C 1
ATOM 2415 O O . ARG B 1 47 ? -0.01961 -36.62060 -29.02653 1.000 49.35198 540 ARG A O 1
ATOM 2423 N N . VAL B 1 48 ? 0.33634 -37.71846 -30.96310 1.000 54.26779 541 VAL A N 1
ATOM 2424 C CA . VAL B 1 48 ? -0.34366 -36.71864 -31.77933 1.000 54.14641 541 VAL A CA 1
ATOM 2425 C C . VAL B 1 48 ? -1.82782 -36.73388 -31.44906 1.000 59.16008 541 VAL A C 1
ATOM 2426 O O . VAL B 1 48 ? -2.51620 -37.73873 -31.65960 1.000 61.95857 541 VAL A O 1
ATOM 2430 N N . LEU B 1 49 ? -2.32160 -35.61948 -30.91583 1.000 50.63644 542 LEU A N 1
ATOM 2431 C CA . LEU B 1 49 ? -3.74380 -35.45647 -30.65362 1.000 54.99730 542 LEU A CA 1
ATOM 2432 C C . LEU B 1 49 ? -4.47698 -34.92544 -31.86995 1.000 46.97829 542 LEU A C 1
ATOM 2433 O O . LEU B 1 49 ? -5.66383 -35.21835 -32.05448 1.000 45.95973 542 LEU A O 1
ATOM 2438 N N . GLY B 1 50 ? -3.79461 -34.13444 -32.68858 1.000 50.95043 543 GLY A N 1
ATOM 2439 C CA . GLY B 1 50 ? -4.42886 -33.60237 -33.88163 1.000 39.53655 543 GLY A CA 1
ATOM 2440 C C . GLY B 1 50 ? -3.41158 -32.97967 -34.80679 1.000 57.54182 543 GLY A C 1
ATOM 2441 O O . GLY B 1 50 ? -2.29610 -32.64686 -34.40014 1.000 56.03042 543 GLY A O 1
ATOM 2442 N N . VAL B 1 51 ? -3.81789 -32.81832 -36.06215 1.000 64.75794 544 VAL A N 1
ATOM 2443 C CA . VAL B 1 51 ? -2.92546 -32.34502 -37.11808 1.000 71.26345 544 VAL A CA 1
ATOM 2444 C C . VAL B 1 51 ? -3.71521 -31.47486 -38.08835 1.000 64.08262 544 VAL A C 1
ATOM 2445 O O . VAL B 1 51 ? -4.85679 -31.78941 -38.44123 1.000 61.10927 544 VAL A O 1
ATOM 2449 N N . GLY B 1 52 ? -3.11127 -30.36701 -38.50366 1.000 56.87378 545 GLY A N 1
ATOM 2450 C CA . GLY B 1 52 ? -3.77701 -29.49185 -39.44738 1.000 59.39655 545 GLY A CA 1
ATOM 2451 C C . GLY B 1 52 ? -2.91571 -28.29544 -39.78217 1.000 67.39584 545 GLY A C 1
ATOM 2452 O O . GLY B 1 52 ? -1.71747 -28.26379 -39.49048 1.000 66.05097 545 GLY A O 1
ATOM 2453 N N . GLY B 1 53 ? -3.55471 -27.29921 -40.40191 1.000 68.50316 546 GLY A N 1
ATOM 2454 C CA . GLY B 1 53 ? -2.83672 -26.09807 -40.79847 1.000 75.31713 546 GLY A CA 1
ATOM 2455 C C . GLY B 1 53 ? -2.26872 -25.31880 -39.62952 1.000 69.63558 546 GLY A C 1
ATOM 2456 O O . GLY B 1 53 ? -1.26078 -24.62065 -39.77721 1.000 76.53018 546 GLY A O 1
ATOM 2457 N N . PHE B 1 54 ? -2.90673 -25.41512 -38.45785 1.000 69.14472 547 PHE A N 1
ATOM 2458 C CA . PHE B 1 54 ? -2.33220 -24.81477 -37.25774 1.000 67.08391 547 PHE A CA 1
ATOM 2459 C C . PHE B 1 54 ? -0.94613 -25.38267 -36.96602 1.000 77.68027 547 PHE A C 1
ATOM 2460 O O . PHE B 1 54 ? -0.07180 -24.66132 -36.46985 1.000 74.69516 547 PHE A O 1
ATOM 2468 N N . GLY B 1 55 ? -0.73014 -26.66638 -37.26883 1.000 71.75804 548 GLY A N 1
ATOM 2469 C CA . GLY B 1 55 ? 0.48573 -27.37710 -36.91721 1.000 49.93732 548 GLY A CA 1
ATOM 2470 C C . GLY B 1 55 ? 0.14771 -28.77634 -36.44842 1.000 58.15960 548 GLY A C 1
ATOM 2471 O O . GLY B 1 55 ? -0.68386 -29.45432 -37.06607 1.000 58.68646 548 GLY A O 1
ATOM 2472 N N . LYS B 1 56 ? 0.77566 -29.24434 -35.38950 1.000 45.11015 549 LYS A N 1
ATOM 2473 C CA . LYS B 1 56 ? 0.35086 -30.51867 -34.83565 1.000 46.45185 549 LYS A CA 1
ATOM 2474 C C . LYS B 1 56 ? 0.27630 -30.36850 -33.33268 1.000 38.10353 549 LYS A C 1
ATOM 2475 O O . LYS B 1 56 ? 1.08451 -29.65343 -32.74199 1.000 33.91750 549 LYS A O 1
ATOM 2481 N N . VAL B 1 57 ? -0.70924 -31.02876 -32.72584 1.000 34.14170 550 VAL A N 1
ATOM 2482 C CA . VAL B 1 57 ? -0.93942 -30.99736 -31.28607 1.000 34.39952 550 VAL A CA 1
ATOM 2483 C C . VAL B 1 57 ? -0.64790 -32.37525 -30.69485 1.000 31.97582 550 VAL A C 1
ATOM 2484 O O . VAL B 1 57 ? -1.21341 -33.38541 -31.14829 1.000 49.09803 550 VAL A O 1
ATOM 2488 N N . TYR B 1 58 ? 0.16200 -32.38820 -29.62853 1.000 34.78684 551 TYR A N 1
ATOM 2489 C CA . TYR B 1 58 ? 0.68291 -33.57613 -28.96519 1.000 37.68058 551 TYR A CA 1
ATOM 2490 C C . TYR B 1 58 ? 0.24319 -33.61019 -27.50877 1.000 37.25052 551 TYR A C 1
ATOM 2491 O O . TYR B 1 58 ? 0.17142 -32.56874 -26.85566 1.000 39.28874 551 TYR A O 1
ATOM 2500 N N . ARG B 1 59 ? -0.00215 -34.80683 -26.98557 1.000 34.97477 552 ARG A N 1
ATOM 2501 C CA . ARG B 1 59 ? -0.15557 -34.98915 -25.54765 1.000 44.32953 552 ARG A CA 1
ATOM 2502 C C . ARG B 1 59 ? 1.21313 -35.07094 -24.87509 1.000 57.57327 552 ARG A C 1
ATOM 2503 O O . ARG B 1 59 ? 2.12628 -35.72780 -25.38233 1.000 51.36155 552 ARG A O 1
ATOM 2511 N N . GLY B 1 60 ? 1.35974 -34.40089 -23.72657 1.000 50.41459 553 GLY A N 1
ATOM 2512 C CA . GLY B 1 60 ? 2.63319 -34.39095 -23.03236 1.000 49.37694 553 GLY A CA 1
ATOM 2513 C C . GLY B 1 60 ? 2.46629 -34.29387 -21.52979 1.000 58.14639 553 GLY A C 1
ATOM 2514 O O . GLY B 1 60 ? 1.35584 -34.18878 -21.00984 1.000 45.37704 553 GLY A O 1
ATOM 2515 N N . GLU B 1 61 ? 3.60238 -34.32657 -20.83120 1.000 55.68494 554 GLU A N 1
ATOM 2516 C CA . GLU B 1 61 ? 3.64704 -34.24375 -19.37644 1.000 53.78612 554 GLU A CA 1
ATOM 2517 C C . GLU B 1 61 ? 4.81008 -33.35216 -18.97800 1.000 54.89611 554 GLU A C 1
ATOM 2518 O O . GLU B 1 61 ? 5.86958 -33.39872 -19.60799 1.000 43.15411 554 GLU A O 1
ATOM 2524 N N . ILE B 1 62 ? 4.61292 -32.53524 -17.93955 1.000 40.52054 555 ILE A N 1
ATOM 2525 C CA . ILE B 1 62 ? 5.65708 -31.64892 -17.44326 1.000 60.50592 555 ILE A CA 1
ATOM 2526 C C . ILE B 1 62 ? 5.71604 -31.69004 -15.91678 1.000 62.57711 555 ILE A C 1
ATOM 2527 O O . ILE B 1 62 ? 4.77802 -32.12416 -15.23064 1.000 54.74044 555 ILE A O 1
ATOM 2532 N N . ASP B 1 63 ? 6.85408 -31.20290 -15.40452 1.000 62.15798 556 ASP A N 1
ATOM 2533 C CA . ASP B 1 63 ? 7.16069 -31.06367 -13.97954 1.000 47.73846 556 ASP A CA 1
ATOM 2534 C C . ASP B 1 63 ? 7.17590 -32.42917 -13.28517 1.000 55.54953 556 ASP A C 1
ATOM 2535 O O . ASP B 1 63 ? 6.33855 -32.75164 -12.44549 1.000 60.63792 556 ASP A O 1
ATOM 2540 N N . GLY B 1 64 ? 8.18258 -33.21957 -13.64871 1.000 59.10100 557 GLY A N 1
ATOM 2541 C CA . GLY B 1 64 ? 8.30447 -34.55003 -13.08557 1.000 61.39032 557 GLY A CA 1
ATOM 2542 C C . GLY B 1 64 ? 7.11946 -35.44403 -13.35338 1.000 64.57944 557 GLY A C 1
ATOM 2543 O O . GLY B 1 64 ? 6.85672 -36.36712 -12.57603 1.000 62.36683 557 GLY A O 1
ATOM 2544 N N . GLY B 1 65 ? 6.39428 -35.19278 -14.43915 1.000 60.65847 558 GLY A N 1
ATOM 2545 C CA . GLY B 1 65 ? 5.19941 -35.94995 -14.73782 1.000 48.76630 558 GLY A CA 1
ATOM 2546 C C . GLY B 1 65 ? 4.04013 -35.66888 -13.81455 1.000 51.47383 558 GLY A C 1
ATOM 2547 O O . GLY B 1 65 ? 3.23723 -36.56948 -13.55983 1.000 67.16800 558 GLY A O 1
ATOM 2548 N N . THR B 1 66 ? 3.91748 -34.44205 -13.30338 1.000 52.33795 559 THR A N 1
ATOM 2549 C CA . THR B 1 66 ? 2.79300 -34.13349 -12.42950 1.000 60.98468 559 THR A CA 1
ATOM 2550 C C . THR B 1 66 ? 1.68307 -33.35493 -13.12334 1.000 63.96438 559 THR A C 1
ATOM 2551 O O . THR B 1 66 ? 0.57118 -33.27549 -12.58143 1.000 53.38300 559 THR A O 1
ATOM 2555 N N . THR B 1 67 ? 1.95599 -32.78363 -14.29753 1.000 56.06626 560 THR A N 1
ATOM 2556 C CA . THR B 1 67 ? 1.00720 -31.90882 -14.98226 1.000 51.82359 560 THR A CA 1
ATOM 2557 C C . THR B 1 67 ? 0.92610 -32.33137 -16.43036 1.000 55.67736 560 THR A C 1
ATOM 2558 O O . THR B 1 67 ? 1.89467 -32.19040 -17.17449 1.000 48.43708 560 THR A O 1
ATOM 2562 N N . LYS B 1 68 ? -0.22076 -32.83346 -16.82484 1.000 48.91306 561 LYS A N 1
ATOM 2563 C CA . LYS B 1 68 ? -0.42968 -33.27487 -18.18740 1.000 52.30371 561 LYS A CA 1
ATOM 2564 C C . LYS B 1 68 ? -0.79779 -32.05650 -19.02864 1.000 42.40503 561 LYS A C 1
ATOM 2565 O O . LYS B 1 68 ? -1.49889 -31.15588 -18.56048 1.000 38.52440 561 LYS A O 1
ATOM 2571 N N . VAL B 1 69 ? -0.33053 -32.02212 -20.27580 1.000 43.07914 562 VAL A N 1
ATOM 2572 C CA . VAL B 1 69 ? -0.44882 -30.82792 -21.10538 1.000 31.68792 562 VAL A CA 1
ATOM 2573 C C . VAL B 1 69 ? -0.72855 -31.24798 -22.53826 1.000 29.94872 562 VAL A C 1
ATOM 2574 O O . VAL B 1 69 ? -0.59160 -32.41448 -22.90344 1.000 37.76014 562 VAL A O 1
ATOM 2578 N N . ALA B 1 70 ? -1.15371 -30.27650 -23.33927 1.000 31.95737 563 ALA A N 1
ATOM 2579 C CA . ALA B 1 70 ? -1.26415 -30.40483 -24.78497 1.000 32.83753 563 ALA A CA 1
ATOM 2580 C C . ALA B 1 70 ? -0.32618 -29.38230 -25.39809 1.000 30.40724 563 ALA A C 1
ATOM 2581 O O . ALA B 1 70 ? -0.27279 -28.23563 -24.94931 1.000 34.03363 563 ALA A O 1
ATOM 2583 N N . ILE B 1 71 ? 0.42246 -29.79290 -26.41197 1.000 33.34615 564 ILE A N 1
ATOM 2584 C CA . ILE B 1 71 ? 1.52331 -28.99328 -26.92573 1.000 30.50018 564 ILE A CA 1
ATOM 2585 C C . ILE B 1 71 ? 1.29469 -28.80314 -28.41561 1.000 26.14344 564 ILE A C 1
ATOM 2586 O O . ILE B 1 71 ? 1.22781 -29.78157 -29.16628 1.000 34.22742 564 ILE A O 1
ATOM 2591 N N . LYS B 1 72 ? 1.11565 -27.55513 -28.82573 1.000 28.11678 565 LYS A N 1
ATOM 2592 C CA . LYS B 1 72 ? 0.87803 -27.20272 -30.21301 1.000 32.97357 565 LYS A CA 1
ATOM 2593 C C . LYS B 1 72 ? 2.19383 -26.71563 -30.79798 1.000 36.74825 565 LYS A C 1
ATOM 2594 O O . LYS B 1 72 ? 2.75040 -25.71135 -30.33418 1.000 37.08367 565 LYS A O 1
ATOM 2600 N N . ARG B 1 73 ? 2.69619 -27.44882 -31.78697 1.000 36.57363 566 ARG A N 1
ATOM 2601 C CA . ARG B 1 73 ? 3.90664 -27.09124 -32.51383 1.000 39.08112 566 ARG A CA 1
ATOM 2602 C C . ARG B 1 73 ? 3.45459 -26.50090 -33.84245 1.000 37.52326 566 ARG A C 1
ATOM 2603 O O . ARG B 1 73 ? 2.85788 -27.20457 -34.66972 1.000 44.44193 566 ARG A O 1
ATOM 2611 N N . GLY B 1 74 ? 3.68678 -25.19357 -34.01017 1.000 38.42375 567 GLY A N 1
ATOM 2612 C CA . GLY B 1 74 ? 3.22793 -24.46168 -35.16805 1.000 48.43616 567 GLY A CA 1
ATOM 2613 C C . GLY B 1 74 ? 4.33849 -24.20596 -36.18344 1.000 62.57599 567 GLY A C 1
ATOM 2614 O O . GLY B 1 74 ? 5.50036 -24.55077 -35.98154 1.000 50.91142 567 GLY A O 1
ATOM 2615 N N . ASN B 1 75 ? 3.94369 -23.57657 -37.29440 1.000 69.53996 568 ASN A N 1
ATOM 2616 C CA . ASN B 1 75 ? 4.84610 -23.32614 -38.41257 1.000 61.22056 568 ASN A CA 1
ATOM 2617 C C . ASN B 1 75 ? 5.37611 -21.89914 -38.34336 1.000 63.77804 568 ASN A C 1
ATOM 2618 O O . ASN B 1 75 ? 4.62474 -20.95559 -38.64131 1.000 60.13335 568 ASN A O 1
ATOM 2623 N N . PRO B 1 76 ? 6.65096 -21.69086 -37.99803 1.000 61.78842 569 PRO A N 1
ATOM 2624 C CA . PRO B 1 76 ? 7.17039 -20.31776 -37.85023 1.000 62.91204 569 PRO A CA 1
ATOM 2625 C C . PRO B 1 76 ? 7.37851 -19.58378 -39.16598 1.000 70.87409 569 PRO A C 1
ATOM 2626 O O . PRO B 1 76 ? 7.71472 -18.39243 -39.13534 1.000 65.79032 569 PRO A O 1
ATOM 2630 N N . MET B 1 77 ? 7.20935 -20.24348 -40.31199 1.000 69.53212 570 MET A N 1
ATOM 2631 C CA . MET B 1 77 ? 7.37459 -19.57660 -41.59808 1.000 79.59593 570 MET A CA 1
ATOM 2632 C C . MET B 1 77 ? 6.10669 -18.88731 -42.08590 1.000 81.97236 570 MET A C 1
ATOM 2633 O O . MET B 1 77 ? 6.19255 -17.99668 -42.94089 1.000 82.41748 570 MET A O 1
ATOM 2638 N N . SER B 1 78 ? 4.94381 -19.27233 -41.56499 1.000 70.97158 571 SER A N 1
ATOM 2639 C CA . SER B 1 78 ? 3.69752 -18.60854 -41.92051 1.000 69.42944 571 SER A CA 1
ATOM 2640 C C . SER B 1 78 ? 3.59885 -17.26253 -41.20993 1.000 68.81131 571 SER A C 1
ATOM 2641 O O . SER B 1 78 ? 3.79200 -17.17547 -39.99299 1.000 69.63959 571 SER A O 1
ATOM 2644 N N . GLU B 1 79 ? 3.30591 -16.20950 -41.97777 1.000 66.53798 572 GLU A N 1
ATOM 2645 C CA . GLU B 1 79 ? 3.19811 -14.86646 -41.40935 1.000 65.09444 572 GLU A CA 1
ATOM 2646 C C . GLU B 1 79 ? 2.04467 -14.78183 -40.41127 1.000 66.77853 572 GLU A C 1
ATOM 2647 O O . GLU B 1 79 ? 2.20210 -14.27621 -39.28639 1.000 52.04190 572 GLU A O 1
ATOM 2653 N N . GLN B 1 80 ? 0.86986 -15.28132 -40.81060 1.000 67.79569 573 GLN A N 1
ATOM 2654 C CA . GLN B 1 80 ? -0.27850 -15.28554 -39.91139 1.000 68.33621 573 GLN A CA 1
ATOM 2655 C C . GLN B 1 80 ? -0.07623 -16.24226 -38.74668 1.000 56.20571 573 GLN A C 1
ATOM 2656 O O . GLN B 1 80 ? -0.58158 -15.99285 -37.65022 1.000 52.27438 573 GLN A O 1
ATOM 2662 N N . GLY B 1 81 ? 0.62689 -17.35452 -38.96863 1.000 43.37712 574 GLY A N 1
ATOM 2663 C CA . GLY B 1 81 ? 0.94836 -18.23995 -37.86172 1.000 51.76603 574 GLY A CA 1
ATOM 2664 C C . GLY B 1 81 ? 1.70796 -17.52528 -36.76324 1.000 55.13824 574 GLY A C 1
ATOM 2665 O O . GLY B 1 81 ? 1.39571 -17.67179 -35.57723 1.000 40.42457 574 GLY A O 1
ATOM 2666 N N . VAL B 1 82 ? 2.69349 -16.71013 -37.14797 1.000 49.54785 575 VAL A N 1
ATOM 2667 C CA . VAL B 1 82 ? 3.44466 -15.92572 -36.17449 1.000 45.85173 575 VAL A CA 1
ATOM 2668 C C . VAL B 1 82 ? 2.54778 -14.88436 -35.51707 1.000 44.90530 575 VAL A C 1
ATOM 2669 O O . VAL B 1 82 ? 2.61061 -14.67759 -34.29702 1.000 41.19578 575 VAL A O 1
ATOM 2673 N N . HIS B 1 83 ? 1.70909 -14.20178 -36.30715 1.000 47.69637 576 HIS A N 1
ATOM 2674 C CA . HIS B 1 83 ? 0.78698 -13.23239 -35.71274 1.000 51.98269 576 HIS A CA 1
ATOM 2675 C C . HIS B 1 83 ? -0.09614 -13.87705 -34.64877 1.000 42.94640 576 HIS A C 1
ATOM 2676 O O . HIS B 1 83 ? -0.24573 -13.34921 -33.53963 1.000 44.05977 576 HIS A O 1
ATOM 2683 N N . GLU B 1 84 ? -0.70312 -15.01394 -34.97920 1.000 44.62240 577 GLU A N 1
ATOM 2684 C CA . GLU B 1 84 ? -1.62163 -15.66588 -34.05278 1.000 48.67766 577 GLU A CA 1
ATOM 2685 C C . GLU B 1 84 ? -0.88389 -16.20982 -32.83419 1.000 51.47431 577 GLU A C 1
ATOM 2686 O O . GLU B 1 84 ? -1.40253 -16.15215 -31.71117 1.000 40.38166 577 GLU A O 1
ATOM 2692 N N . PHE B 1 85 ? 0.33824 -16.71707 -33.03018 1.000 29.90342 578 PHE A N 1
ATOM 2693 C CA . PHE B 1 85 ? 1.18157 -17.11642 -31.90319 1.000 34.32854 578 PHE A CA 1
ATOM 2694 C C . PHE B 1 85 ? 1.38906 -15.95442 -30.93508 1.000 44.87955 578 PHE A C 1
ATOM 2695 O O . PHE B 1 85 ? 1.14835 -16.07474 -29.71871 1.000 40.39318 578 PHE A O 1
ATOM 2703 N N . GLN B 1 86 ? 1.82348 -14.80854 -31.46862 1.000 39.37045 579 GLN A N 1
ATOM 2704 C CA . GLN B 1 86 ? 2.06134 -13.64398 -30.62346 1.000 37.97360 579 GLN A CA 1
ATOM 2705 C C . GLN B 1 86 ? 0.78010 -13.18166 -29.93642 1.000 42.28745 579 GLN A C 1
ATOM 2706 O O . GLN B 1 86 ? 0.80874 -12.79395 -28.76583 1.000 38.69511 579 GLN A O 1
ATOM 2712 N N . THR B 1 87 ? -0.35529 -13.22540 -30.64071 1.000 44.92857 580 THR A N 1
ATOM 2713 C CA . THR B 1 87 ? -1.60831 -12.74917 -30.05343 1.000 37.45323 580 THR A CA 1
ATOM 2714 C C . THR B 1 87 ? -2.06285 -13.64745 -28.90403 1.000 40.79761 580 THR A C 1
ATOM 2715 O O . THR B 1 87 ? -2.46222 -13.14374 -27.83844 1.000 42.65899 580 THR A O 1
ATOM 2719 N N . GLU B 1 88 ? -2.03791 -14.97889 -29.10593 1.000 38.04157 581 GLU A N 1
ATOM 2720 C CA . GLU B 1 88 ? -2.37857 -15.88512 -28.00840 1.000 35.79054 581 GLU A CA 1
ATOM 2721 C C . GLU B 1 88 ? -1.51791 -15.59992 -26.79498 1.000 41.32069 581 GLU A C 1
ATOM 2722 O O . GLU B 1 88 ? -2.02754 -15.50794 -25.66992 1.000 36.24835 581 GLU A O 1
ATOM 2728 N N . ILE B 1 89 ? -0.20006 -15.47218 -27.00128 1.000 33.01852 582 ILE A N 1
ATOM 2729 C CA . ILE B 1 89 ? 0.66789 -15.14255 -25.87382 1.000 29.88102 582 ILE A CA 1
ATOM 2730 C C . ILE B 1 89 ? 0.28430 -13.80568 -25.23724 1.000 32.30132 582 ILE A C 1
ATOM 2731 O O . ILE B 1 89 ? 0.22780 -13.71297 -24.00971 1.000 39.52427 582 ILE A O 1
ATOM 2736 N N . GLU B 1 90 ? 0.01542 -12.76011 -26.02996 1.000 37.58665 583 GLU A N 1
ATOM 2737 C CA . GLU B 1 90 ? -0.37046 -11.46084 -25.46916 1.000 42.30873 583 GLU A CA 1
ATOM 2738 C C . GLU B 1 90 ? -1.46494 -11.66012 -24.43596 1.000 53.04284 583 GLU A C 1
ATOM 2739 O O . GLU B 1 90 ? -1.41825 -11.17609 -23.29505 1.000 53.81921 583 GLU A O 1
ATOM 2745 N N . MET B 1 91 ? -2.54792 -12.22335 -24.94883 1.000 47.28722 584 MET A N 1
ATOM 2746 C CA . MET B 1 91 ? -3.84165 -12.22304 -24.31332 1.000 45.60466 584 MET A CA 1
ATOM 2747 C C . MET B 1 91 ? -3.83091 -13.14677 -23.11426 1.000 38.07041 584 MET A C 1
ATOM 2748 O O . MET B 1 91 ? -4.13695 -12.75027 -21.98166 1.000 53.36245 584 MET A O 1
ATOM 2753 N N . LEU B 1 92 ? -3.47957 -14.40449 -23.35857 1.000 32.66592 585 LEU A N 1
ATOM 2754 C CA . LEU B 1 92 ? -3.60024 -15.41395 -22.32313 1.000 34.88829 585 LEU A CA 1
ATOM 2755 C C . LEU B 1 92 ? -2.62854 -15.21047 -21.17469 1.000 55.92064 585 LEU A C 1
ATOM 2756 O O . LEU B 1 92 ? -2.86424 -15.76101 -20.09421 1.000 44.92318 585 LEU A O 1
ATOM 2761 N N . SER B 1 93 ? -1.54744 -14.44771 -21.36996 1.000 35.96618 586 SER A N 1
ATOM 2762 C CA . SER B 1 93 ? -0.64279 -14.22084 -20.25471 1.000 38.23896 586 SER A CA 1
ATOM 2763 C C . SER B 1 93 ? -1.27138 -13.32367 -19.19173 1.000 38.05002 586 SER A C 1
ATOM 2764 O O . SER B 1 93 ? -0.81731 -13.33137 -18.05105 1.000 41.17663 586 SER A O 1
ATOM 2767 N N . LYS B 1 94 ? -2.31215 -12.56600 -19.51653 1.000 30.25368 587 LYS A N 1
ATOM 2768 C CA . LYS B 1 94 ? -2.83473 -11.62246 -18.54380 1.000 35.91599 587 LYS A CA 1
ATOM 2769 C C . LYS B 1 94 ? -4.18958 -12.04874 -17.98938 1.000 45.03261 587 LYS A C 1
ATOM 2770 O O . LYS B 1 94 ? -4.63620 -11.47339 -16.99404 1.000 39.92486 587 LYS A O 1
ATOM 2776 N N . LEU B 1 95 ? -4.81004 -13.08370 -18.55253 1.000 30.70119 588 LEU A N 1
ATOM 2777 C CA . LEU B 1 95 ? -6.17105 -13.49635 -18.22572 1.000 28.50854 588 LEU A CA 1
ATOM 2778 C C . LEU B 1 95 ? -6.13790 -14.73202 -17.33265 1.000 30.22496 588 LEU A C 1
ATOM 2779 O O . LEU B 1 95 ? -5.22499 -15.55574 -17.42313 1.000 31.76575 588 LEU A O 1
ATOM 2784 N N . ARG B 1 96 ? -7.13277 -14.84651 -16.45031 1.000 19.82031 589 ARG A N 1
ATOM 2785 C CA . ARG B 1 96 ? -7.24970 -16.00634 -15.57085 1.000 19.18237 589 ARG A CA 1
ATOM 2786 C C . ARG B 1 96 ? -8.73716 -16.23020 -15.36776 1.000 23.53908 589 ARG A C 1
ATOM 2787 O O . ARG B 1 96 ? -9.38834 -15.42730 -14.69313 1.000 22.05791 589 ARG A O 1
ATOM 2795 N N . HIS B 1 97 ? -9.26496 -17.30810 -15.93485 1.000 17.70206 590 HIS A N 1
ATOM 2796 C CA . HIS B 1 97 ? -10.67272 -17.63635 -15.72808 1.000 20.56830 590 HIS A CA 1
ATOM 2797 C C . HIS B 1 97 ? -10.85127 -19.13705 -15.88397 1.000 22.76299 590 HIS A C 1
ATOM 2798 O O . HIS B 1 97 ? -10.23667 -19.75866 -16.75960 1.000 19.04429 590 HIS A O 1
ATOM 2805 N N . ARG B 1 98 ? -11.70734 -19.70141 -15.02402 1.000 17.01649 591 ARG A N 1
ATOM 2806 C CA . ARG B 1 98 ? -11.99585 -21.13210 -15.03229 1.000 20.31921 591 ARG A CA 1
ATOM 2807 C C . ARG B 1 98 ? -12.45823 -21.63485 -16.39908 1.000 19.75042 591 ARG A C 1
ATOM 2808 O O . ARG B 1 98 ? -12.24082 -22.80555 -16.73289 1.000 20.91374 591 ARG A O 1
ATOM 2816 N N . HIS B 1 99 ? -13.12689 -20.79276 -17.19007 1.000 18.63662 592 HIS A N 1
ATOM 2817 C CA . HIS B 1 99 ? -13.70547 -21.23624 -18.45801 1.000 18.23687 592 HIS A CA 1
ATOM 2818 C C . HIS B 1 99 ? -12.93167 -20.71852 -19.65941 1.000 19.99850 592 HIS A C 1
ATOM 2819 O O . HIS B 1 99 ? -13.49261 -20.54673 -20.74679 1.000 16.81788 592 HIS A O 1
ATOM 2826 N N . LEU B 1 100 ? -11.63909 -20.47883 -19.46725 1.000 16.69685 593 LEU A N 1
ATOM 2827 C CA . LEU B 1 100 ? -10.69797 -20.25110 -20.55284 1.000 19.30717 593 LEU A CA 1
ATOM 2828 C C . LEU B 1 100 ? -9.61568 -21.31423 -20.45316 1.000 18.62081 593 LEU A C 1
ATOM 2829 O O . LEU B 1 100 ? -9.19821 -21.67151 -19.34941 1.000 19.40678 593 LEU A O 1
ATOM 2834 N N . VAL B 1 101 ? -9.20806 -21.86578 -21.60102 1.000 17.84884 594 VAL A N 1
ATOM 2835 C CA . VAL B 1 101 ? -8.09505 -22.81042 -21.60927 1.000 22.13241 594 VAL A CA 1
ATOM 2836 C C . VAL B 1 101 ? -6.84911 -22.07365 -21.13373 1.000 25.96258 594 VAL A C 1
ATOM 2837 O O . VAL B 1 101 ? -6.56802 -20.95868 -21.58229 1.000 23.94209 594 VAL A O 1
ATOM 2841 N N . SER B 1 102 ? -6.11336 -22.66807 -20.19647 1.000 25.85488 595 SER A N 1
ATOM 2842 C CA . SER B 1 102 ? -4.94080 -21.98860 -19.65582 1.000 24.62346 595 SER A CA 1
ATOM 2843 C C . SER B 1 102 ? -3.73781 -22.19341 -20.56391 1.000 26.42398 595 SER A C 1
ATOM 2844 O O . SER B 1 102 ? -3.46555 -23.31666 -20.99869 1.000 25.90499 595 SER A O 1
ATOM 2847 N N . LEU B 1 103 ? -3.02298 -21.10049 -20.83516 1.000 26.83600 596 LEU A N 1
ATOM 2848 C CA . LEU B 1 103 ? -1.69660 -21.13060 -21.46159 1.000 36.93828 596 LEU A CA 1
ATOM 2849 C C . LEU B 1 103 ? -0.63300 -21.30493 -20.37847 1.000 33.90466 596 LEU A C 1
ATOM 2850 O O . LEU B 1 103 ? -0.32852 -20.36981 -19.63275 1.000 36.99783 596 LEU A O 1
ATOM 2855 N N . ILE B 1 104 ? -0.06768 -22.51077 -20.27922 1.000 32.85993 597 ILE A N 1
ATOM 2856 C CA . ILE B 1 104 ? 0.97804 -22.77334 -19.29241 1.000 39.83398 597 ILE A CA 1
ATOM 2857 C C . ILE B 1 104 ? 2.29157 -22.09428 -19.68934 1.000 51.81545 597 ILE A C 1
ATOM 2858 O O . ILE B 1 104 ? 3.03018 -21.59252 -18.83024 1.000 40.61957 597 ILE A O 1
ATOM 2863 N N . GLY B 1 105 ? 2.60704 -22.06325 -20.97965 1.000 37.82902 598 GLY A N 1
ATOM 2864 C CA . GLY B 1 105 ? 3.83577 -21.42743 -21.41577 1.000 39.92725 598 GLY A CA 1
ATOM 2865 C C . GLY B 1 105 ? 4.05179 -21.59543 -22.90464 1.000 48.70514 598 GLY A C 1
ATOM 2866 O O . GLY B 1 105 ? 3.23632 -22.19273 -23.61546 1.000 30.27679 598 GLY A O 1
ATOM 2867 N N . TYR B 1 106 ? 5.18049 -21.04960 -23.36555 1.000 40.17311 599 TYR A N 1
ATOM 2868 C CA . TYR B 1 106 ? 5.53955 -21.08113 -24.77729 1.000 38.14935 599 TYR A CA 1
ATOM 2869 C C . TYR B 1 106 ? 7.03431 -21.32421 -24.93147 1.000 45.35449 599 TYR A C 1
ATOM 2870 O O . TYR B 1 106 ? 7.80180 -21.27806 -23.96528 1.000 39.31624 599 TYR A O 1
ATOM 2879 N N . CYS B 1 107 ? 7.43788 -21.56642 -26.17899 1.000 42.11726 600 CYS A N 1
ATOM 2880 C CA . CYS B 1 107 ? 8.83940 -21.78117 -26.52827 1.000 46.63029 600 CYS A CA 1
ATOM 2881 C C . CYS B 1 107 ? 9.07786 -21.30918 -27.95206 1.000 55.24012 600 CYS A C 1
ATOM 2882 O O . CYS B 1 107 ? 8.46310 -21.82651 -28.89325 1.000 50.94140 600 CYS A O 1
ATOM 2885 N N . GLU B 1 108 ? 9.98205 -20.34259 -28.10921 1.000 55.42577 601 GLU A N 1
ATOM 2886 C CA . GLU B 1 108 ? 10.34585 -19.83597 -29.42539 1.000 57.66280 601 GLU A CA 1
ATOM 2887 C C . GLU B 1 108 ? 11.84349 -19.96174 -29.69766 1.000 65.11601 601 GLU A C 1
ATOM 2888 O O . GLU B 1 108 ? 12.39111 -19.21841 -30.51958 1.000 57.34059 601 GLU A O 1
ATOM 2894 N N . GLU B 1 109 ? 12.50677 -20.91188 -29.04357 1.000 55.65646 602 GLU A N 1
ATOM 2895 C CA . GLU B 1 109 ? 13.88955 -21.24392 -29.34253 1.000 61.18235 602 GLU A CA 1
ATOM 2896 C C . GLU B 1 109 ? 13.96252 -22.19263 -30.53268 1.000 61.38829 602 GLU A C 1
ATOM 2897 O O . GLU B 1 109 ? 12.97053 -22.80697 -30.93214 1.000 52.77596 602 GLU A O 1
ATOM 2903 N N . ASN B 1 110 ? 15.16568 -22.30726 -31.09855 1.000 60.78012 603 ASN A N 1
ATOM 2904 C CA . ASN B 1 110 ? 15.44022 -23.24739 -32.18567 1.000 45.68161 603 ASN A CA 1
ATOM 2905 C C . ASN B 1 110 ? 14.55398 -22.99485 -33.39767 1.000 42.19632 603 ASN A C 1
ATOM 2906 O O . ASN B 1 110 ? 14.17971 -23.93751 -34.09914 1.000 45.04355 603 ASN A O 1
ATOM 2911 N N . CYS B 1 111 ? 14.21103 -21.72815 -33.64903 1.000 39.29898 604 CYS A N 1
ATOM 2912 C CA . CYS B 1 111 ? 13.28987 -21.36049 -34.72499 1.000 50.56535 604 CYS A CA 1
ATOM 2913 C C . CYS B 1 111 ? 11.96247 -22.10737 -34.61931 1.000 53.14947 604 CYS A C 1
ATOM 2914 O O . CYS B 1 111 ? 11.31692 -22.37977 -35.62985 1.000 51.58945 604 CYS A O 1
ATOM 2917 N N . GLU B 1 112 ? 11.55992 -22.47669 -33.40937 1.000 50.87024 605 GLU A N 1
ATOM 2918 C CA . GLU B 1 112 ? 10.28045 -23.13193 -33.18595 1.000 54.52489 605 GLU A CA 1
ATOM 2919 C C . GLU B 1 112 ? 9.26129 -22.12132 -32.67521 1.000 52.91725 605 GLU A C 1
ATOM 2920 O O . GLU B 1 112 ? 9.56970 -20.95604 -32.41666 1.000 50.68971 605 GLU A O 1
ATOM 2926 N N . MET B 1 113 ? 8.02700 -22.59396 -32.52012 1.000 49.53208 606 MET A N 1
ATOM 2927 C CA . MET B 1 113 ? 6.90156 -21.71621 -32.20187 1.000 49.65663 606 MET A CA 1
ATOM 2928 C C . MET B 1 113 ? 5.85168 -22.61102 -31.53778 1.000 45.27685 606 MET A C 1
ATOM 2929 O O . MET B 1 113 ? 4.96197 -23.14417 -32.20382 1.000 38.77570 606 MET A O 1
ATOM 2934 N N . ILE B 1 114 ? 5.99113 -22.78855 -30.22431 1.000 39.11262 607 ILE A N 1
ATOM 2935 C CA . ILE B 1 114 ? 5.34057 -23.86475 -29.48704 1.000 37.19949 607 ILE A CA 1
ATOM 2936 C C . ILE B 1 114 ? 4.54385 -23.28488 -28.32333 1.000 46.88893 607 ILE A C 1
ATOM 2937 O O . ILE B 1 114 ? 5.04045 -22.42678 -27.58352 1.000 34.71262 607 ILE A O 1
ATOM 2942 N N . LEU B 1 115 ? 3.31399 -23.76641 -28.15411 1.000 40.88499 608 LEU A N 1
ATOM 2943 C CA . LEU B 1 115 ? 2.46979 -23.35482 -27.03810 1.000 34.19977 608 LEU A CA 1
ATOM 2944 C C . LEU B 1 115 ? 2.05899 -24.57143 -26.21526 1.000 31.15497 608 LEU A C 1
ATOM 2945 O O . LEU B 1 115 ? 1.79847 -25.64816 -26.76187 1.000 33.15918 608 LEU A O 1
ATOM 2950 N N . VAL B 1 116 ? 2.01476 -24.39916 -24.89129 1.000 33.93215 609 VAL A N 1
ATOM 2951 C CA . VAL B 1 116 ? 1.72957 -25.48028 -23.94934 1.000 29.21721 609 VAL A CA 1
ATOM 2952 C C . VAL B 1 116 ? 0.44891 -25.11743 -23.20619 1.000 32.07579 609 VAL A C 1
ATOM 2953 O O . VAL B 1 116 ? 0.34286 -24.01308 -22.65969 1.000 31.46481 609 VAL A O 1
ATOM 2957 N N . TYR B 1 117 ? -0.51176 -26.04131 -23.18287 1.000 31.61526 610 TYR A N 1
ATOM 2958 C CA . TYR B 1 117 ? -1.83578 -25.81483 -22.61831 1.000 25.41797 610 TYR A CA 1
ATOM 2959 C C . TYR B 1 117 ? -2.15605 -26.89087 -21.59841 1.000 27.71032 610 TYR A C 1
ATOM 2960 O O . TYR B 1 117 ? -1.70037 -28.03116 -21.70321 1.000 36.85015 610 TYR A O 1
ATOM 2969 N N . ASP B 1 118 ? -2.98651 -26.52800 -20.62477 1.000 30.60979 611 ASP A N 1
ATOM 2970 C CA . ASP B 1 118 ? -3.69215 -27.55828 -19.88655 1.000 36.94343 611 ASP A CA 1
ATOM 2971 C C . ASP B 1 118 ? -4.37123 -28.52491 -20.83580 1.000 30.49626 611 ASP A C 1
ATOM 2972 O O . ASP B 1 118 ? -4.90377 -28.14718 -21.88078 1.000 30.33285 611 ASP A O 1
ATOM 2977 N N . TYR B 1 119 ? -4.31730 -29.79111 -20.44953 1.000 28.90635 612 TYR A N 1
ATOM 2978 C CA . TYR B 1 119 ? -4.88844 -30.87656 -21.22015 1.000 34.47147 612 TYR A CA 1
ATOM 2979 C C . TYR B 1 119 ? -6.40502 -30.87738 -21.05514 1.000 36.40846 612 TYR A C 1
ATOM 2980 O O . TYR B 1 119 ? -6.90791 -30.79943 -19.93161 1.000 29.60114 612 TYR A O 1
ATOM 2989 N N . MET B 1 120 ? -7.12667 -30.97287 -22.17173 1.000 26.65200 613 MET A N 1
ATOM 2990 C CA . MET B 1 120 ? -8.59382 -30.96517 -22.21499 1.000 22.69988 613 MET A CA 1
ATOM 2991 C C . MET B 1 120 ? -9.01448 -32.36219 -22.66744 1.000 21.48128 613 MET A C 1
ATOM 2992 O O . MET B 1 120 ? -9.17796 -32.62853 -23.85994 1.000 27.63745 613 MET A O 1
ATOM 2997 N N . ALA B 1 121 ? -9.18685 -33.25744 -21.69365 1.000 28.34164 614 ALA A N 1
ATOM 2998 C CA . ALA B 1 121 ? -9.23977 -34.68571 -21.97640 1.000 28.89130 614 ALA A CA 1
ATOM 2999 C C . ALA B 1 121 ? -10.39461 -35.08523 -22.87799 1.000 32.95329 614 ALA A C 1
ATOM 3000 O O . ALA B 1 121 ? -10.31515 -36.13491 -23.52082 1.000 30.61661 614 ALA A O 1
ATOM 3002 N N . HIS B 1 122 ? -11.47616 -34.31106 -22.92913 1.000 25.50080 615 HIS A N 1
ATOM 3003 C CA . HIS B 1 122 ? -12.60089 -34.70336 -23.76502 1.000 23.43229 615 HIS A CA 1
ATOM 3004 C C . HIS B 1 122 ? -12.66861 -33.93501 -25.08305 1.000 25.33103 615 HIS A C 1
ATOM 3005 O O . HIS B 1 122 ? -13.66479 -34.05204 -25.80320 1.000 28.31022 615 HIS A O 1
ATOM 3012 N N . GLY B 1 123 ? -11.62038 -33.18466 -25.42568 1.000 22.51461 616 GLY A N 1
ATOM 3013 C CA . GLY B 1 123 ? -11.50988 -32.62725 -26.77118 1.000 21.65019 616 GLY A CA 1
ATOM 3014 C C . GLY B 1 123 ? -12.52086 -31.51899 -27.01690 1.000 25.46111 616 GLY A C 1
ATOM 3015 O O . GLY B 1 123 ? -12.88465 -30.76617 -26.10818 1.000 23.20744 616 GLY A O 1
ATOM 3016 N N . THR B 1 124 ? -13.00186 -31.42701 -28.25516 1.000 18.26632 617 THR A N 1
ATOM 3017 C CA . THR B 1 124 ? -13.85899 -30.31181 -28.64158 1.000 21.83743 617 THR A CA 1
ATOM 3018 C C . THR B 1 124 ? -15.31426 -30.61562 -28.30999 1.000 20.33977 617 THR A C 1
ATOM 3019 O O . THR B 1 124 ? -15.74678 -31.76648 -28.29749 1.000 20.83895 617 THR A O 1
ATOM 3023 N N . MET B 1 125 ? -16.09240 -29.55694 -28.11403 1.000 18.45808 618 MET A N 1
ATOM 3024 C CA . MET B 1 125 ? -17.53006 -29.76369 -27.96662 1.000 16.94951 618 MET A CA 1
ATOM 3025 C C . MET B 1 125 ? -18.14494 -30.31730 -29.24734 1.000 19.65699 618 MET A C 1
ATOM 3026 O O . MET B 1 125 ? -19.03403 -31.17529 -29.19378 1.000 19.35448 618 MET A O 1
ATOM 3031 N N . ARG B 1 126 ? -17.62275 -29.91645 -30.40838 1.000 21.54559 619 ARG A N 1
ATOM 3032 C CA . ARG B 1 126 ? -18.18216 -30.40992 -31.66667 1.000 17.80336 619 ARG A CA 1
ATOM 3033 C C . ARG B 1 126 ? -18.07646 -31.93322 -31.78757 1.000 20.83034 619 ARG A C 1
ATOM 3034 O O . ARG B 1 126 ? -19.01435 -32.58484 -32.25764 1.000 23.53566 619 ARG A O 1
ATOM 3042 N N . GLU B 1 127 ? -16.95415 -32.52823 -31.36826 1.000 20.28909 620 GLU A N 1
ATOM 3043 C CA . GLU B 1 127 ? -16.83705 -33.97600 -31.56780 1.000 21.70212 620 GLU A CA 1
ATOM 3044 C C . GLU B 1 127 ? -17.72251 -34.78711 -30.62799 1.000 28.29310 620 GLU A C 1
ATOM 3045 O O . GLU B 1 127 ? -17.68340 -36.02440 -30.68972 1.000 25.75655 620 GLU A O 1
ATOM 3051 N N . HIS B 1 128 ? -18.49147 -34.13669 -29.75248 1.000 20.60914 621 HIS A N 1
ATOM 3052 C CA . HIS B 1 128 ? -19.49929 -34.81349 -28.95440 1.000 18.73505 621 HIS A CA 1
ATOM 3053 C C . HIS B 1 128 ? -20.91271 -34.51397 -29.42526 1.000 21.27642 621 HIS A C 1
ATOM 3054 O O . HIS B 1 128 ? -21.86751 -34.99452 -28.80952 1.000 27.69386 621 HIS A O 1
ATOM 3061 N N . LEU B 1 129 ? -21.06840 -33.74571 -30.50684 1.000 21.78978 622 LEU A N 1
ATOM 3062 C CA . LEU B 1 129 ? -22.37940 -33.37566 -31.03791 1.000 21.85126 622 LEU A CA 1
ATOM 3063 C C . LEU B 1 129 ? -22.75237 -34.16432 -32.28870 1.000 23.34148 622 LEU A C 1
ATOM 3064 O O . LEU B 1 129 ? -23.90303 -34.59644 -32.42221 1.000 23.69895 622 LEU A O 1
ATOM 3069 N N . TYR B 1 130 ? -21.81250 -34.38390 -33.20180 1.000 20.40308 623 TYR A N 1
ATOM 3070 C CA . TYR B 1 130 ? -22.16682 -35.01508 -34.47278 1.000 24.62324 623 TYR A CA 1
ATOM 3071 C C . TYR B 1 130 ? -20.89727 -35.42842 -35.20437 1.000 32.96466 623 TYR A C 1
ATOM 3072 O O . TYR B 1 130 ? -19.79693 -34.98218 -34.87062 1.000 26.51489 623 TYR A O 1
ATOM 3081 N N . LYS B 1 131 ? -21.07451 -36.28283 -36.22146 1.000 31.05416 624 LYS A N 1
ATOM 3082 C CA . LYS B 1 131 ? -19.97657 -36.78121 -37.06127 1.000 36.02710 624 LYS A CA 1
ATOM 3083 C C . LYS B 1 131 ? -18.89319 -37.44710 -36.21268 1.000 38.61163 624 LYS A C 1
ATOM 3084 O O . LYS B 1 131 ? -17.69331 -37.22752 -36.38930 1.000 39.46072 624 LYS A O 1
ATOM 3090 N N . THR B 1 132 ? -19.34010 -38.30408 -35.30507 1.000 33.26760 625 THR A N 1
ATOM 3091 C CA . THR B 1 132 ? -18.51083 -38.82700 -34.23825 1.000 38.70024 625 THR A CA 1
ATOM 3092 C C . THR B 1 132 ? -19.02593 -40.19574 -33.82843 1.000 35.53805 625 THR A C 1
ATOM 3093 O O . THR B 1 132 ? -20.20600 -40.51387 -33.99852 1.000 40.59149 625 THR A O 1
ATOM 3097 N N . GLN B 1 133 ? -18.13179 -40.99263 -33.25253 1.000 38.33211 626 GLN A N 1
ATOM 3098 C CA . GLN B 1 133 ? -18.52271 -42.22672 -32.58679 1.000 41.42988 626 GLN A CA 1
ATOM 3099 C C . GLN B 1 133 ? -18.83204 -42.01135 -31.11018 1.000 45.40415 626 GLN A C 1
ATOM 3100 O O . GLN B 1 133 ? -19.21819 -42.96237 -30.42356 1.000 39.02075 626 GLN A O 1
ATOM 3106 N N . ASN B 1 134 ? -18.67306 -40.78705 -30.61052 1.000 37.04917 627 ASN A N 1
ATOM 3107 C CA . ASN B 1 134 ? -18.90686 -40.51028 -29.20354 1.000 27.78326 627 ASN A CA 1
ATOM 3108 C C . ASN B 1 134 ? -20.40356 -40.55633 -28.90209 1.000 29.40440 627 ASN A C 1
ATOM 3109 O O . ASN B 1 134 ? -21.22051 -40.17717 -29.74188 1.000 33.30069 627 ASN A O 1
ATOM 3114 N N . PRO B 1 135 ? -20.78535 -41.02553 -27.71347 1.000 31.31865 628 PRO A N 1
ATOM 3115 C CA . PRO B 1 135 ? -22.20101 -41.01644 -27.33169 1.000 38.78583 628 PRO A CA 1
ATOM 3116 C C . PRO B 1 135 ? -22.74178 -39.59661 -27.24663 1.000 40.04477 628 PRO A C 1
ATOM 3117 O O . PRO B 1 135 ? -22.00209 -38.63547 -27.03688 1.000 32.51766 628 PRO A O 1
ATOM 3121 N N . SER B 1 136 ? -24.05882 -39.47451 -27.39434 1.000 34.27950 629 SER A N 1
ATOM 3122 C CA . SER B 1 136 ? -24.68969 -38.16477 -27.32959 1.000 39.14300 629 SER A CA 1
ATOM 3123 C C . SER B 1 136 ? -24.66122 -37.62758 -25.90274 1.000 36.34716 629 SER A C 1
ATOM 3124 O O . SER B 1 136 ? -24.66831 -38.38035 -24.92707 1.000 34.11826 629 SER A O 1
ATOM 3127 N N . LEU B 1 137 ? -24.62818 -36.31619 -25.79337 1.000 23.91519 630 LEU A N 1
ATOM 3128 C CA . LEU B 1 137 ? -24.54387 -35.64923 -24.50296 1.000 22.11976 630 LEU A CA 1
ATOM 3129 C C . LEU B 1 137 ? -25.93464 -35.47878 -23.90963 1.000 25.19512 630 LEU A C 1
ATOM 3130 O O . LEU B 1 137 ? -26.85012 -35.03560 -24.61585 1.000 21.48249 630 LEU A O 1
ATOM 3135 N N . PRO B 1 138 ? -26.11440 -35.79852 -22.62343 1.000 29.08696 631 PRO A N 1
ATOM 3136 C CA . PRO B 1 138 ? -27.39131 -35.51988 -21.95723 1.000 26.47847 631 PRO A CA 1
ATOM 3137 C C . PRO B 1 138 ? -27.69263 -34.02865 -21.98180 1.000 25.38527 631 PRO A C 1
ATOM 3138 O O . PRO B 1 138 ? -26.79149 -33.18705 -22.05415 1.000 21.27090 631 PRO A O 1
ATOM 3142 N N . TRP B 1 139 ? -28.98255 -33.70332 -21.90595 1.000 22.88754 632 TRP A N 1
ATOM 3143 C CA . TRP B 1 139 ? -29.39572 -32.32286 -22.11432 1.000 18.52954 632 TRP A CA 1
ATOM 3144 C C . TRP B 1 139 ? -28.82586 -31.39672 -21.04324 1.000 22.11923 632 TRP A C 1
ATOM 3145 O O . TRP B 1 139 ? -28.31651 -30.31478 -21.35915 1.000 19.67630 632 TRP A O 1
ATOM 3156 N N . LYS B 1 140 ? -28.90460 -31.79138 -19.76105 1.000 16.45215 633 LYS A N 1
ATOM 3157 C CA . LYS B 1 140 ? -28.35265 -30.92180 -18.72269 1.000 18.86573 633 LYS A CA 1
ATOM 3158 C C . LYS B 1 140 ? -26.86437 -30.69760 -18.91996 1.000 20.17897 633 LYS A C 1
ATOM 3159 O O . LYS B 1 140 ? -26.35787 -29.60847 -18.63774 1.000 19.82702 633 LYS A O 1
ATOM 3165 N N . GLN B 1 141 ? -26.14681 -31.72793 -19.36721 1.000 18.49485 634 GLN A N 1
ATOM 3166 C CA . GLN B 1 141 ? -24.71234 -31.59056 -19.61753 1.000 19.86656 634 GLN A CA 1
ATOM 3167 C C . GLN B 1 141 ? -24.44121 -30.58526 -20.74448 1.000 21.11578 634 GLN A C 1
ATOM 3168 O O . GLN B 1 141 ? -23.49934 -29.78448 -20.65400 1.000 20.83813 634 GLN A O 1
ATOM 3174 N N . ARG B 1 142 ? -25.25939 -30.59760 -21.81045 1.000 17.42679 635 ARG A N 1
ATOM 3175 C CA . ARG B 1 142 ? -25.08804 -29.59850 -22.87301 1.000 17.62564 635 ARG A CA 1
ATOM 3176 C C . ARG B 1 142 ? -25.37176 -28.19729 -22.37203 1.000 18.68161 635 ARG A C 1
ATOM 3177 O O . ARG B 1 142 ? -24.66043 -27.24897 -22.72819 1.000 20.24803 635 ARG A O 1
ATOM 3185 N N . LEU B 1 143 ? -26.42914 -28.03414 -21.56686 1.000 19.83545 636 LEU A N 1
ATOM 3186 C CA . LEU B 1 143 ? -26.68282 -26.72436 -20.97499 1.000 19.75807 636 LEU A CA 1
ATOM 3187 C C . LEU B 1 143 ? -25.51639 -26.26437 -20.10411 1.000 17.87216 636 LEU A C 1
ATOM 3188 O O . LEU B 1 143 ? -25.13393 -25.09308 -20.14445 1.000 19.96176 636 LEU A O 1
ATOM 3193 N N . GLU B 1 144 ? -24.98174 -27.14932 -19.26267 1.000 15.98041 637 GLU A N 1
ATOM 3194 C CA . GLU B 1 144 ? -23.86875 -26.74785 -18.39978 1.000 19.54722 637 GLU A CA 1
ATOM 3195 C C . GLU B 1 144 ? -22.64478 -26.37860 -19.22853 1.000 18.61570 637 GLU A C 1
ATOM 3196 O O . GLU B 1 144 ? -21.89306 -25.46854 -18.86249 1.000 19.21669 637 GLU A O 1
ATOM 3202 N N . ILE B 1 145 ? -22.43584 -27.06983 -20.35232 1.000 18.30412 638 ILE A N 1
ATOM 3203 C CA . ILE B 1 145 ? -21.33224 -26.72132 -21.25960 1.000 14.99314 638 ILE A CA 1
ATOM 3204 C C . ILE B 1 145 ? -21.54516 -25.33312 -21.86751 1.000 17.51418 638 ILE A C 1
ATOM 3205 O O . ILE B 1 145 ? -20.62035 -24.50524 -21.92351 1.000 17.18404 638 ILE A O 1
ATOM 3210 N N . CYS B 1 146 ? -22.77232 -25.04918 -22.31315 1.000 16.20263 639 CYS A N 1
ATOM 3211 C CA . CYS B 1 146 ? -23.07329 -23.73413 -22.87091 1.000 14.03680 639 CYS A CA 1
ATOM 3212 C C . CYS B 1 146 ? -22.91068 -22.64491 -21.81931 1.000 18.63009 639 CYS A C 1
ATOM 3213 O O . CYS B 1 146 ? -22.41558 -21.55083 -22.11570 1.000 17.98502 639 CYS A O 1
ATOM 3216 N N . ILE B 1 147 ? -23.35720 -22.91622 -20.58782 1.000 16.94156 640 ILE A N 1
ATOM 3217 C CA . ILE B 1 147 ? -23.21143 -21.94830 -19.50898 1.000 14.31669 640 ILE A CA 1
ATOM 3218 C C . ILE B 1 147 ? -21.74204 -21.66748 -19.24562 1.000 19.68762 640 ILE A C 1
ATOM 3219 O O . ILE B 1 147 ? -21.34901 -20.51566 -19.02090 1.000 17.78251 640 ILE A O 1
ATOM 3224 N N . GLY B 1 148 ? -20.91605 -22.71624 -19.22313 1.000 15.81544 641 GLY A N 1
ATOM 3225 C CA . GLY B 1 148 ? -19.49287 -22.51477 -18.96392 1.000 15.06425 641 GLY A CA 1
ATOM 3226 C C . GLY B 1 148 ? -18.82978 -21.67607 -20.03919 1.000 19.01253 641 GLY A C 1
ATOM 3227 O O . GLY B 1 148 ? -18.05830 -20.74655 -19.74896 1.000 17.59217 641 GLY A O 1
ATOM 3228 N N . ALA B 1 149 ? -19.12504 -21.98820 -21.30630 1.000 17.07935 642 ALA A N 1
ATOM 3229 C CA . ALA B 1 149 ? -18.57862 -21.17307 -22.39181 1.000 14.90879 642 ALA A CA 1
ATOM 3230 C C . ALA B 1 149 ? -19.08100 -19.73453 -22.29707 1.000 18.01183 642 ALA A C 1
ATOM 3231 O O . ALA B 1 149 ? -18.32046 -18.78557 -22.52233 1.000 16.09340 642 ALA A O 1
ATOM 3233 N N . ALA B 1 150 ? -20.36162 -19.55182 -21.95229 1.000 13.40953 643 ALA A N 1
ATOM 3234 C CA . ALA B 1 150 ? -20.90154 -18.20571 -21.76823 1.000 19.32828 643 ALA A CA 1
ATOM 3235 C C . ALA B 1 150 ? -20.16833 -17.45488 -20.65926 1.000 18.30102 643 ALA A C 1
ATOM 3236 O O . ALA B 1 150 ? -19.92251 -16.25122 -20.78284 1.000 16.03442 643 ALA A O 1
ATOM 3238 N N . ARG B 1 151 ? -19.82409 -18.14403 -19.56535 1.000 14.27326 644 ARG A N 1
ATOM 3239 C CA . ARG B 1 151 ? -19.07627 -17.49956 -18.48842 1.000 16.30058 644 ARG A CA 1
ATOM 3240 C C . ARG B 1 151 ? -17.70673 -17.04828 -18.97389 1.000 18.86244 644 ARG A C 1
ATOM 3241 O O . ARG B 1 151 ? -17.23523 -15.95789 -18.61741 1.000 15.34744 644 ARG A O 1
ATOM 3249 N N . GLY B 1 152 ? -17.05929 -17.86911 -19.80103 1.000 17.17405 645 GLY A N 1
ATOM 3250 C CA . GLY B 1 152 ? -15.76041 -17.47067 -20.33606 1.000 12.74893 645 GLY A CA 1
ATOM 3251 C C . GLY B 1 152 ? -15.85150 -16.25127 -21.24737 1.000 18.14795 645 GLY A C 1
ATOM 3252 O O . GLY B 1 152 ? -15.03997 -15.31441 -21.14926 1.000 16.71914 645 GLY A O 1
ATOM 3253 N N . LEU B 1 153 ? -16.85949 -16.23075 -22.12689 1.000 19.94169 646 LEU A N 1
ATOM 3254 C CA . LEU B 1 153 ? -17.04903 -15.08148 -23.01661 1.000 18.25849 646 LEU A CA 1
ATOM 3255 C C . LEU B 1 153 ? -17.43235 -13.82983 -22.23383 1.000 15.89751 646 LEU A C 1
ATOM 3256 O O . LEU B 1 153 ? -16.97247 -12.72445 -22.55009 1.000 19.10189 646 LEU A O 1
ATOM 3261 N N . HIS B 1 154 ? -18.33271 -13.97476 -21.25576 1.000 15.50544 647 HIS A N 1
ATOM 3262 C CA . HIS B 1 154 ? -18.68522 -12.86196 -20.38168 1.000 15.55667 647 HIS A CA 1
ATOM 3263 C C . HIS B 1 154 ? -17.43948 -12.27587 -19.72468 1.000 17.76930 647 HIS A C 1
ATOM 3264 O O . HIS B 1 154 ? -17.27966 -11.04902 -19.65425 1.000 18.26882 647 HIS A O 1
ATOM 3271 N N . TYR B 1 155 ? -16.54203 -13.13965 -19.23699 1.000 15.72321 648 TYR A N 1
ATOM 3272 C CA . TYR B 1 155 ? -15.27262 -12.65537 -18.69430 1.000 19.26266 648 TYR A CA 1
ATOM 3273 C C . TYR B 1 155 ? -14.47019 -11.86787 -19.73075 1.000 19.37320 648 TYR A C 1
ATOM 3274 O O . TYR B 1 155 ? -13.95402 -10.78055 -19.43563 1.000 17.45373 648 TYR A O 1
ATOM 3283 N N . LEU B 1 156 ? -14.34286 -12.39764 -20.95096 1.000 15.82879 649 LEU A N 1
ATOM 3284 C CA . LEU B 1 156 ? -13.64760 -11.63034 -21.98588 1.000 16.45151 649 LEU A CA 1
ATOM 3285 C C . LEU B 1 156 ? -14.27174 -10.25493 -22.18355 1.000 18.58611 649 LEU A C 1
ATOM 3286 O O . LEU B 1 156 ? -13.56230 -9.26448 -22.38465 1.000 20.41568 649 LEU A O 1
ATOM 3291 N N . HIS B 1 157 ? -15.60331 -10.17354 -22.14633 1.000 15.70569 650 HIS A N 1
ATOM 3292 C CA . HIS B 1 157 ? -16.25404 -8.90994 -22.47225 1.000 15.81932 650 HIS A CA 1
ATOM 3293 C C . HIS B 1 157 ? -16.24653 -7.91703 -21.31312 1.000 24.31598 650 HIS A C 1
ATOM 3294 O O . HIS B 1 157 ? -16.30389 -6.70726 -21.55317 1.000 21.45343 650 HIS A O 1
ATOM 3301 N N . THR B 1 158 ? -16.21455 -8.39104 -20.06259 1.000 18.18479 651 THR A N 1
ATOM 3302 C CA . THR B 1 158 ? -16.33725 -7.50290 -18.90623 1.000 17.71249 651 THR A CA 1
ATOM 3303 C C . THR B 1 158 ? -15.22432 -7.63890 -17.86618 1.000 21.92438 651 THR A C 1
ATOM 3304 O O . THR B 1 158 ? -15.18826 -6.83196 -16.92381 1.000 24.64808 651 THR A O 1
ATOM 3308 N N . GLY B 1 159 ? -14.33234 -8.62063 -17.98750 1.000 20.26755 652 GLY A N 1
ATOM 3309 C CA . GLY B 1 159 ? -13.38534 -8.90526 -16.91390 1.000 20.13022 652 GLY A CA 1
ATOM 3310 C C . GLY B 1 159 ? -11.94543 -8.50325 -17.18911 1.000 26.44297 652 GLY A C 1
ATOM 3311 O O . GLY B 1 159 ? -11.13976 -8.32879 -16.26455 1.000 18.39518 652 GLY A O 1
ATOM 3312 N N . ALA B 1 160 ? -11.59620 -8.35181 -18.45405 1.000 34.41743 653 ALA A N 1
ATOM 3313 C CA . ALA B 1 160 ? -10.25728 -7.88465 -18.78074 1.000 35.78471 653 ALA A CA 1
ATOM 3314 C C . ALA B 1 160 ? -10.21636 -6.36439 -18.71729 1.000 35.60980 653 ALA A C 1
ATOM 3315 O O . ALA B 1 160 ? -11.25126 -5.69644 -18.67235 1.000 31.71508 653 ALA A O 1
ATOM 3317 N N . LYS B 1 161 ? -8.99589 -5.81808 -18.69355 1.000 46.68982 654 LYS A N 1
ATOM 3318 C CA . LYS B 1 161 ? -8.82082 -4.36695 -18.64558 1.000 32.65911 654 LYS A CA 1
ATOM 3319 C C . LYS B 1 161 ? -9.70522 -3.65679 -19.66454 1.000 46.01869 654 LYS A C 1
ATOM 3320 O O . LYS B 1 161 ? -10.44976 -2.73239 -19.31977 1.000 42.65088 654 LYS A O 1
ATOM 3326 N N . HIS B 1 162 ? -9.63791 -4.08257 -20.92927 1.000 35.91155 655 HIS A N 1
ATOM 3327 C CA . HIS B 1 162 ? -10.55007 -3.62841 -21.97076 1.000 37.02087 655 HIS A CA 1
ATOM 3328 C C . HIS B 1 162 ? -11.31192 -4.82402 -22.52693 1.000 24.34322 655 HIS A C 1
ATOM 3329 O O . HIS B 1 162 ? -10.87466 -5.96816 -22.40233 1.000 28.41250 655 HIS A O 1
ATOM 3336 N N . THR B 1 163 ? -12.44004 -4.53758 -23.17181 1.000 30.12538 656 THR A N 1
ATOM 3337 C CA . THR B 1 163 ? -13.19727 -5.57024 -23.86996 1.000 32.07147 656 THR A CA 1
ATOM 3338 C C . THR B 1 163 ? -12.30183 -6.35819 -24.82113 1.000 35.80952 656 THR A C 1
ATOM 3339 O O . THR B 1 163 ? -11.55085 -5.77799 -25.60744 1.000 29.31905 656 THR A O 1
ATOM 3343 N N . ILE B 1 164 ? -12.35547 -7.68427 -24.71386 1.000 23.63322 657 ILE A N 1
ATOM 3344 C CA . ILE B 1 164 ? -11.69617 -8.58935 -25.65013 1.000 20.55480 657 ILE A CA 1
ATOM 3345 C C . ILE B 1 164 ? -12.78302 -9.23732 -26.49161 1.000 28.50041 657 ILE A C 1
ATOM 3346 O O . ILE B 1 164 ? -13.73856 -9.81073 -25.95337 1.000 24.39620 657 ILE A O 1
ATOM 3351 N N . ILE B 1 165 ? -12.65963 -9.11874 -27.80427 1.000 21.84538 658 ILE A N 1
ATOM 3352 C CA . ILE B 1 165 ? -13.56343 -9.78167 -28.73636 1.000 19.01270 658 ILE A CA 1
ATOM 3353 C C . ILE B 1 165 ? -12.85725 -11.03660 -29.21325 1.000 25.48554 658 ILE A C 1
ATOM 3354 O O . ILE B 1 165 ? -11.74156 -10.96389 -29.74563 1.000 22.69956 658 ILE A O 1
ATOM 3359 N N . HIS B 1 166 ? -13.47046 -12.19502 -28.97320 1.000 18.74278 659 HIS A N 1
ATOM 3360 C CA . HIS B 1 166 ? -12.78762 -13.43768 -29.31807 1.000 20.90756 659 HIS A CA 1
ATOM 3361 C C . HIS B 1 166 ? -12.60670 -13.54909 -30.82956 1.000 20.38082 659 HIS A C 1
ATOM 3362 O O . HIS B 1 166 ? -11.51859 -13.89780 -31.30893 1.000 21.85436 659 HIS A O 1
ATOM 3369 N N . ARG B 1 167 ? -13.65669 -13.24164 -31.58603 1.000 17.08628 660 ARG A N 1
ATOM 3370 C CA . ARG B 1 167 ? -13.74619 -13.19078 -33.04433 1.000 24.53809 660 ARG A CA 1
ATOM 3371 C C . ARG B 1 167 ? -13.88637 -14.56614 -33.70563 1.000 22.01888 660 ARG A C 1
ATOM 3372 O O . ARG B 1 167 ? -14.12995 -14.61572 -34.91300 1.000 30.84963 660 ARG A O 1
ATOM 3380 N N . ASP B 1 168 ? -13.71459 -15.67856 -32.99780 1.000 20.07548 661 ASP A N 1
ATOM 3381 C CA . ASP B 1 168 ? -13.84644 -16.97306 -33.67840 1.000 24.69071 661 ASP A CA 1
ATOM 3382 C C . ASP B 1 168 ? -14.52127 -18.00167 -32.77535 1.000 26.89465 661 ASP A C 1
ATOM 3383 O O . ASP B 1 168 ? -14.07069 -19.13833 -32.63898 1.000 23.54680 661 ASP A O 1
ATOM 3388 N N . VAL B 1 169 ? -15.64010 -17.61278 -32.16605 1.000 19.16888 662 VAL A N 1
ATOM 3389 C CA . VAL B 1 169 ? -16.38640 -18.54490 -31.32465 1.000 18.70946 662 VAL A CA 1
ATOM 3390 C C . VAL B 1 169 ? -17.01865 -19.59999 -32.22434 1.000 18.99557 662 VAL A C 1
ATOM 3391 O O . VAL B 1 169 ? -17.62996 -19.27095 -33.25322 1.000 17.52635 662 VAL A O 1
ATOM 3395 N N . LYS B 1 170 ? -16.81445 -20.87155 -31.88002 1.000 14.32032 663 LYS A N 1
ATOM 3396 C CA . LYS B 1 170 ? -17.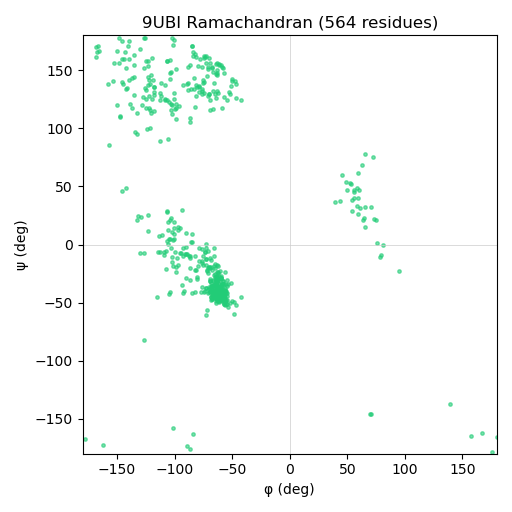40116 -21.99216 -32.61214 1.000 15.80787 663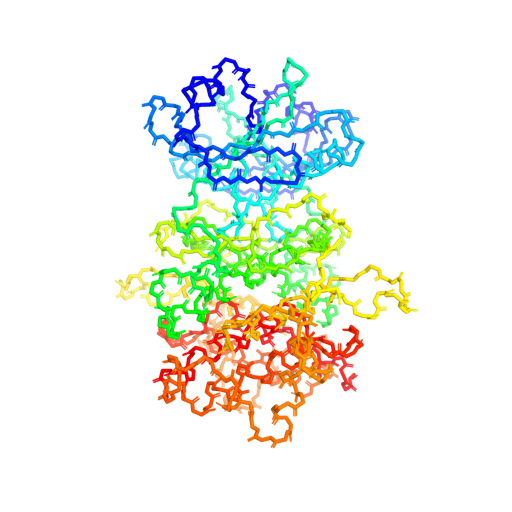 LYS A CA 1
ATOM 3397 C C . LYS B 1 170 ? -17.19720 -23.24613 -31.77703 1.000 19.80140 663 LYS A C 1
ATOM 3398 O O . LYS B 1 170 ? -16.47914 -23.23282 -30.77422 1.000 18.40819 663 LYS A O 1
ATOM 3404 N N . THR B 1 171 ? -17.85409 -24.33574 -32.19149 1.000 16.78540 664 THR A N 1
ATOM 3405 C CA . THR B 1 171 ? -17.86376 -25.54095 -31.35361 1.000 16.45043 664 THR A CA 1
ATOM 3406 C C . THR B 1 171 ? -16.52589 -26.26495 -31.33759 1.000 18.87044 664 THR A C 1
ATOM 3407 O O . THR B 1 171 ? -16.29575 -27.08298 -30.43628 1.000 20.22660 664 THR A O 1
ATOM 3411 N N . THR B 1 172 ? -15.63944 -25.99890 -32.29920 1.000 15.92441 665 THR A N 1
ATOM 3412 C CA . THR B 1 172 ? -14.29157 -26.54009 -32.19935 1.000 15.80722 665 THR A CA 1
ATOM 3413 C C . THR B 1 172 ? -13.37971 -25.69960 -31.30790 1.000 24.58658 665 THR A C 1
ATOM 3414 O O . THR B 1 172 ? -12.26907 -26.14744 -30.99352 1.000 24.74810 665 THR A O 1
ATOM 3418 N N . ASN B 1 173 ? -13.81015 -24.50071 -30.89769 1.000 20.07109 666 ASN A N 1
ATOM 3419 C CA . ASN B 1 173 ? -13.03458 -23.64547 -29.99969 1.000 19.26985 666 ASN A CA 1
ATOM 3420 C C . ASN B 1 173 ? -13.60686 -23.62636 -28.59355 1.000 22.47886 666 ASN A C 1
ATOM 3421 O O . ASN B 1 173 ? -13.35077 -22.69009 -27.82488 1.000 24.75556 666 ASN A O 1
ATOM 3426 N N . ILE B 1 174 ? -14.41212 -24.61826 -28.26236 1.000 18.06767 667 ILE A N 1
ATOM 3427 C CA . ILE B 1 174 ? -14.86159 -24.85533 -26.90186 1.000 18.97165 667 ILE A CA 1
ATOM 3428 C C . ILE B 1 174 ? -14.35927 -26.25302 -26.58143 1.000 20.06722 667 ILE A C 1
ATOM 3429 O O . ILE B 1 174 ? -14.75656 -27.22348 -27.23500 1.000 21.80012 667 ILE A O 1
ATOM 3434 N N . LEU B 1 175 ? -13.43071 -26.35099 -25.64879 1.000 16.54407 668 LEU A N 1
ATOM 3435 C CA . LEU B 1 175 ? -12.84233 -27.62796 -25.27902 1.000 17.93677 668 LEU A CA 1
ATOM 3436 C C . LEU B 1 175 ? -13.41974 -28.09349 -23.95164 1.000 18.55397 668 LEU A C 1
ATOM 3437 O O . LEU B 1 175 ? -13.89300 -27.29053 -23.15008 1.000 18.38231 668 LEU A O 1
ATOM 3442 N N . LEU B 1 176 ? -13.32875 -29.40154 -23.70568 1.000 19.90754 669 LEU A N 1
ATOM 3443 C CA . LEU B 1 176 ? -13.94514 -30.04245 -22.54777 1.000 19.03587 669 LEU A CA 1
ATOM 3444 C C . LEU B 1 176 ? -12.88892 -30.80271 -21.75298 1.000 23.55022 669 LEU A C 1
ATOM 3445 O O . LEU B 1 176 ? -12.19294 -31.65984 -22.30997 1.000 22.29398 669 LEU A O 1
ATOM 3450 N N . ASP B 1 177 ? -12.77560 -30.51302 -20.45472 1.000 20.60045 670 ASP A N 1
ATOM 3451 C CA . ASP B 1 177 ? -11.76123 -31.19818 -19.66626 1.000 29.07066 670 ASP A CA 1
ATOM 3452 C C . ASP B 1 177 ? -12.30363 -32.52720 -19.13882 1.000 28.30790 670 ASP A C 1
ATOM 3453 O O . ASP B 1 177 ? -13.41173 -32.95344 -19.46964 1.000 25.29146 670 ASP A O 1
ATOM 3458 N N . GLU B 1 178 ? -11.48554 -33.20298 -18.32665 1.000 25.78541 671 GLU A N 1
ATOM 3459 C CA . GLU B 1 178 ? -11.82994 -34.52975 -17.81651 1.000 29.40560 671 GLU A CA 1
ATOM 3460 C C . GLU B 1 178 ? -13.12303 -34.51071 -17.00624 1.000 30.52830 671 GLU A C 1
ATOM 3461 O O . GLU B 1 178 ? -13.82154 -35.52593 -16.92810 1.000 33.30581 671 GLU A O 1
ATOM 3467 N N . LYS B 1 179 ? -13.46452 -33.37522 -16.40049 1.000 27.18394 672 LYS A N 1
ATOM 3468 C CA . LYS B 1 179 ? -14.71583 -33.24476 -15.66532 1.000 32.61024 672 LYS A CA 1
ATOM 3469 C C . LYS B 1 179 ? -15.81569 -32.60222 -16.51044 1.000 30.88104 672 LYS A C 1
ATOM 3470 O O . LYS B 1 179 ? -16.84711 -32.17799 -15.96582 1.000 25.99416 672 LYS A O 1
ATOM 3476 N N . TRP B 1 180 ? -15.61703 -32.54585 -17.83370 1.000 23.90251 673 TRP A N 1
ATOM 3477 C CA . TRP B 1 180 ? -16.56459 -31.96856 -18.79042 1.000 27.98280 673 TRP A CA 1
ATOM 3478 C C . TRP B 1 180 ? -16.77497 -30.47176 -18.57527 1.000 23.08296 673 TRP A C 1
ATOM 3479 O O . TRP B 1 180 ? -17.79465 -29.91466 -19.00248 1.000 24.94328 673 TRP A O 1
ATOM 3490 N N . VAL B 1 181 ? -15.82953 -29.80337 -17.91979 1.000 20.42293 674 VAL A N 1
ATOM 3491 C CA . VAL B 1 181 ? -15.90066 -28.35302 -17.79153 1.000 23.21954 674 VAL A CA 1
ATOM 3492 C C . VAL B 1 181 ? -15.53785 -27.72845 -19.13277 1.000 27.04346 674 VAL A C 1
ATOM 3493 O O . VAL B 1 181 ? -14.51582 -28.07760 -19.73419 1.000 21.63069 674 VAL A O 1
ATOM 3497 N N . ALA B 1 182 ? -16.36886 -26.79788 -19.60625 1.000 21.57020 675 ALA A N 1
ATOM 3498 C CA . ALA B 1 182 ? -16.17074 -26.17887 -20.91483 1.000 22.04884 675 ALA A CA 1
ATOM 3499 C C . ALA B 1 182 ? -15.26269 -24.96302 -20.80131 1.000 25.02467 675 ALA A C 1
ATOM 3500 O O . ALA B 1 182 ? -15.39907 -24.15516 -19.88080 1.000 20.58358 675 ALA A O 1
ATOM 3502 N N . LYS B 1 183 ? -14.35141 -24.81887 -21.76505 1.000 20.78594 676 LYS A N 1
ATOM 3503 C CA . LYS B 1 183 ? -13.36417 -23.75223 -21.73206 1.000 18.22925 676 LYS A CA 1
ATOM 3504 C C . LYS B 1 183 ? -13.13721 -23.22868 -23.14254 1.000 18.87227 676 LYS A C 1
ATOM 3505 O O . LYS B 1 183 ? -12.96961 -24.01418 -24.07534 1.000 20.28111 676 LYS A O 1
ATOM 3511 N N . VAL B 1 184 ? -13.12581 -21.90962 -23.28852 1.000 16.68410 677 VAL A N 1
ATOM 3512 C CA . VAL B 1 184 ? -12.95257 -21.26804 -24.59047 1.000 15.28135 677 VAL A CA 1
ATOM 3513 C C . VAL B 1 184 ? -11.47402 -21.30022 -24.95053 1.000 18.93427 677 VAL A C 1
ATOM 3514 O O . VAL B 1 184 ? -10.61972 -20.99763 -24.11042 1.000 19.01031 677 VAL A O 1
ATOM 3518 N N . SER B 1 185 ? -11.16485 -21.64584 -26.19841 1.000 20.12040 678 SER A N 1
ATOM 3519 C CA . SER B 1 185 ? -9.77444 -21.71074 -26.66174 1.000 26.33952 678 SER A CA 1
ATOM 3520 C C . SER B 1 185 ? -9.58499 -20.84602 -27.90752 1.000 22.46061 678 SER A C 1
ATOM 3521 O O . SER B 1 185 ? -10.53549 -20.26285 -28.43517 1.000 21.16493 678 SER A O 1
ATOM 3524 N N . ASP B 1 186 ? -8.32685 -20.79121 -28.38097 1.000 23.71160 679 ASP A N 1
ATOM 3525 C CA . ASP B 1 186 ? -7.95206 -20.18970 -29.66799 1.000 25.68029 679 ASP A CA 1
ATOM 3526 C C . ASP B 1 186 ? -8.16209 -18.69794 -29.78373 1.000 29.02438 679 ASP A C 1
ATOM 3527 O O . ASP B 1 186 ? -9.09078 -18.23042 -30.45186 1.000 25.49883 679 ASP A O 1
ATOM 3532 N N . PHE B 1 187 ? -7.24042 -17.95456 -29.18879 1.000 30.03270 680 PHE A N 1
ATOM 3533 C CA . PHE B 1 187 ? -7.27957 -16.50933 -29.16462 1.000 32.85478 680 PHE A CA 1
ATOM 3534 C C . PHE B 1 187 ? -6.44946 -15.88916 -30.27814 1.000 29.36021 680 PHE A C 1
ATOM 3535 O O . PHE B 1 187 ? -6.21399 -14.67981 -30.25592 1.000 30.99828 680 PHE A O 1
ATOM 3543 N N . GLY B 1 188 ? -6.05378 -16.68584 -31.27440 1.000 33.75238 681 GLY A N 1
ATOM 3544 C CA . GLY B 1 188 ? -5.17785 -16.18672 -32.32228 1.000 34.87177 681 GLY A CA 1
ATOM 3545 C C . GLY B 1 188 ? -5.75859 -15.04103 -33.12807 1.000 38.90725 681 GLY A C 1
ATOM 3546 O O . GLY B 1 188 ? -5.01028 -14.22591 -33.67580 1.000 38.43723 681 GLY A O 1
ATOM 3547 N N . LEU B 1 189 ? -7.08601 -14.96252 -33.22905 1.000 29.09031 682 LEU A N 1
ATOM 3548 C CA . LEU B 1 189 ? -7.73830 -13.88964 -33.96870 1.000 26.68908 682 LEU A CA 1
ATOM 3549 C C . LEU B 1 189 ? -8.37744 -12.83562 -33.06509 1.000 34.11344 682 LEU A C 1
ATOM 3550 O O . LEU B 1 189 ? -9.04665 -11.92664 -33.57112 1.000 35.17719 682 LEU A O 1
ATOM 3555 N N . SER B 1 190 ? -8.19657 -12.93099 -31.75054 1.000 26.69065 683 SER A N 1
ATOM 3556 C CA . SER B 1 190 ? -8.89614 -12.03265 -30.83906 1.000 29.16339 683 SER A CA 1
ATOM 3557 C C . SER B 1 190 ? -8.31881 -10.61871 -30.90563 1.000 38.99518 683 SER A C 1
ATOM 3558 O O . SER B 1 190 ? -7.16407 -10.40245 -31.29127 1.000 32.95314 683 SER A O 1
ATOM 3561 N N . LYS B 1 191 ? -9.14826 -9.64698 -30.52000 1.000 26.31805 684 LYS A N 1
ATOM 3562 C CA . LYS B 1 191 ? -8.80029 -8.23332 -30.60085 1.000 37.41545 684 LYS A CA 1
ATOM 3563 C C . LYS B 1 191 ? -9.35555 -7.49081 -29.39145 1.000 43.18921 684 LYS A C 1
ATOM 3564 O O . LYS B 1 191 ? -10.37055 -7.88387 -28.81542 1.000 31.22602 684 LYS A O 1
ATOM 3570 N N . THR B 1 192 ? -8.67961 -6.41043 -29.00977 1.000 34.16304 685 THR A N 1
ATOM 3571 C CA . THR B 1 192 ? -9.14830 -5.54336 -27.93466 1.000 37.50932 685 THR A CA 1
ATOM 3572 C C . THR B 1 192 ? -10.06831 -4.46319 -28.49224 1.000 60.61907 685 THR A C 1
ATOM 3573 O O . THR B 1 192 ? -9.74889 -3.82752 -29.50220 1.000 54.67476 685 THR A O 1
ATOM 3577 N N . GLY B 1 193 ? -11.21008 -4.26146 -27.83662 1.000 47.04261 686 GLY A N 1
ATOM 3578 C CA . GLY B 1 193 ? -12.20788 -3.32869 -28.33035 1.000 53.84062 686 GLY A CA 1
ATOM 3579 C C . GLY B 1 193 ? -12.65269 -2.28040 -27.32653 1.000 64.38075 686 GLY A C 1
ATOM 3580 O O . GLY B 1 193 ? -13.65188 -1.58805 -27.54766 1.000 71.23574 686 GLY A O 1
ATOM 3581 N N . LYS B 1 206 ? -13.64732 -27.09678 -38.07965 1.000 73.28466 699 LYS A N 1
ATOM 3582 C CA . LYS B 1 206 ? -13.63542 -25.80210 -37.40624 1.000 42.88814 699 LYS A CA 1
ATOM 3583 C C . LYS B 1 206 ? -14.06222 -24.68012 -38.35620 1.000 58.82543 699 LYS A C 1
ATOM 3584 O O . LYS B 1 206 ? -13.54223 -23.57110 -38.28435 1.000 70.06809 699 LYS A O 1
ATOM 3586 N N . GLY B 1 207 ? -15.01394 -24.96310 -39.24406 1.000 51.97842 700 GLY A N 1
ATOM 3587 C CA . GLY B 1 207 ? -15.34737 -24.01665 -40.29788 1.000 51.98075 700 GLY A CA 1
ATOM 3588 C C . GLY B 1 207 ? -16.03079 -22.79264 -39.72875 1.000 61.08354 700 GLY A C 1
ATOM 3589 O O . GLY B 1 207 ? -17.05221 -22.90447 -39.04294 1.000 63.70501 700 GLY A O 1
ATOM 3590 N N . SER B 1 208 ? -15.47399 -21.61072 -40.01619 1.000 55.89508 701 SER A N 1
ATOM 3591 C CA . SER B 1 208 ? -15.99571 -20.39534 -39.40384 1.000 49.73257 701 SER A CA 1
ATOM 3592 C C . SER B 1 208 ? -17.05512 -19.68694 -40.23879 1.000 43.68294 701 SER A C 1
ATOM 3593 O O . SER B 1 208 ? -17.70402 -18.77925 -39.70833 1.000 26.73015 701 SER A O 1
ATOM 3596 N N . PHE B 1 209 ? -17.27013 -20.09112 -41.50234 1.000 33.13018 702 PHE A N 1
ATOM 3597 C CA . PHE B 1 209 ? -18.28481 -19.44464 -42.33589 1.000 33.42214 702 PHE A CA 1
ATOM 3598 C C . PHE B 1 209 ? -19.64153 -19.37461 -41.63500 1.000 28.86453 702 PHE A C 1
ATOM 3599 O O . PHE B 1 209 ? -20.26897 -18.31116 -41.57909 1.000 34.70272 702 PHE A O 1
ATOM 3607 N N . GLY B 1 210 ? -20.11439 -20.50226 -41.10538 1.000 22.76667 703 GLY A N 1
ATOM 3608 C CA . GLY B 1 210 ? -21.43111 -20.54109 -40.46339 1.000 26.85387 703 GLY A CA 1
ATOM 3609 C C . GLY B 1 210 ? -21.55817 -19.70626 -39.19323 1.000 24.62368 703 GLY A C 1
ATOM 3610 O O . GLY B 1 210 ? -22.67870 -19.52162 -38.70390 1.000 19.13990 703 GLY A O 1
ATOM 3611 N N . TYR B 1 211 ? -20.45748 -19.19187 -38.65928 1.000 17.24121 704 TYR A N 1
ATOM 3612 C CA . TYR B 1 211 ? -20.50830 -18.40386 -37.43273 1.000 17.36956 704 TYR A CA 1
ATOM 3613 C C . TYR B 1 211 ? -20.27346 -16.91846 -37.65818 1.000 25.44856 704 TYR A C 1
ATOM 3614 O O . TYR B 1 211 ? -20.39112 -16.13831 -36.70180 1.000 28.89469 704 TYR A O 1
ATOM 3623 N N . LEU B 1 212 ? -19.94988 -16.50919 -38.88143 1.000 27.97966 705 LEU A N 1
ATOM 3624 C CA . LEU B 1 212 ? -19.55345 -15.12990 -39.14287 1.000 27.83969 705 LEU A CA 1
ATOM 3625 C C . LEU B 1 212 ? -20.74502 -14.19137 -39.01506 1.000 26.26840 705 LEU A C 1
ATOM 3626 O O . LEU B 1 212 ? -21.79937 -14.42025 -39.61112 1.000 25.37309 705 LEU A O 1
ATOM 3628 N N . ASP B 1 213 ? -20.57376 -13.14573 -38.21869 1.000 26.09397 706 ASP A N 1
ATOM 3629 C CA . ASP B 1 213 ? -21.56945 -12.09753 -38.07864 1.000 22.27686 706 ASP A CA 1
ATOM 3630 C C . ASP B 1 213 ? -21.84053 -11.46948 -39.44596 1.000 21.21490 706 ASP A C 1
ATOM 3631 O O . ASP B 1 213 ? -20.92406 -10.88298 -40.03301 1.000 22.83448 706 ASP A O 1
ATOM 3636 N N . PRO B 1 214 ? -23.05683 -11.55681 -39.98494 1.000 22.43266 707 PRO A N 1
ATOM 3637 C CA . PRO B 1 214 ? -23.31099 -10.92666 -41.30018 1.000 27.32441 707 PRO A CA 1
ATOM 3638 C C . PRO B 1 214 ? -23.08857 -9.42055 -41.29288 1.000 38.02140 707 PRO A C 1
ATOM 3639 O O . PRO B 1 214 ? -22.82024 -8.82589 -42.34964 1.000 28.89485 707 PRO A O 1
ATOM 3643 N N . GLU B 1 215 ? -23.17240 -8.78376 -40.12583 1.000 28.22562 708 GLU A N 1
ATOM 3644 C CA . GLU B 1 215 ? -23.05978 -7.33801 -40.07826 1.000 27.14272 708 GLU A CA 1
ATOM 3645 C C . GLU B 1 215 ? -21.61154 -6.92887 -40.37079 1.000 28.74046 708 GLU A C 1
ATOM 3646 O O . GLU B 1 215 ? -21.36224 -5.82017 -40.86344 1.000 39.80270 708 GLU A O 1
ATOM 3652 N N . TYR B 1 216 ? -20.67250 -7.86914 -40.19906 1.000 24.96949 709 TYR A N 1
ATOM 3653 C CA . TYR B 1 216 ? -19.28323 -7.67929 -40.60703 1.000 36.24877 709 TYR A CA 1
ATOM 3654 C C . TYR B 1 216 ? -19.15582 -7.46463 -42.11119 1.000 52.47420 709 TYR A C 1
ATOM 3655 O O . TYR B 1 216 ? -18.26484 -6.73347 -42.56159 1.000 44.81185 709 TYR A O 1
ATOM 3664 N N . PHE B 1 217 ? -20.01258 -8.09948 -42.90732 1.000 37.57305 710 PHE A N 1
ATOM 3665 C CA . PHE B 1 217 ? -19.90621 -7.90374 -44.34628 1.000 39.99688 710 PHE A CA 1
ATOM 3666 C C . PHE B 1 217 ? -20.52246 -6.58756 -44.77694 1.000 47.86691 710 PHE A C 1
ATOM 3667 O O . PHE B 1 217 ? -20.48752 -6.24125 -45.96416 1.000 40.16139 710 PHE A O 1
ATOM 3675 N N . ARG B 1 218 ? -21.10200 -5.86003 -43.83305 1.000 31.37979 711 ARG A N 1
ATOM 3676 C CA . ARG B 1 218 ? -21.65184 -4.55565 -44.10573 1.000 35.54351 711 ARG A CA 1
ATOM 3677 C C . ARG B 1 218 ? -20.73356 -3.46858 -43.57314 1.000 44.31450 711 ARG A C 1
ATOM 3678 O O . ARG B 1 218 ? -21.16313 -2.32081 -43.40691 1.000 32.44260 711 ARG A O 1
ATOM 3686 N N . ARG B 1 219 ? -19.45504 -3.83014 -43.36577 1.000 42.70714 712 ARG A N 1
ATOM 3687 C CA . ARG B 1 219 ? -18.36882 -3.05197 -42.77055 1.000 50.14418 712 ARG A CA 1
ATOM 3688 C C . ARG B 1 219 ? -18.77210 -2.28976 -41.51813 1.000 46.00672 712 ARG A C 1
ATOM 3689 O O . ARG B 1 219 ? -18.31708 -1.16183 -41.30229 1.000 53.29807 712 ARG A O 1
ATOM 3697 N N . GLN B 1 220 ? -19.61061 -2.87184 -40.68113 1.000 37.44948 713 GLN A N 1
ATOM 3698 C CA . GLN B 1 220 ? -19.89010 -2.11897 -39.47759 1.000 52.46402 713 GLN A CA 1
ATOM 3699 C C . GLN B 1 220 ? -18.71644 -2.28326 -38.51654 1.000 60.35194 713 GLN A C 1
ATOM 3700 O O . GLN B 1 220 ? -17.90615 -3.20965 -38.63661 1.000 48.65844 713 GLN A O 1
ATOM 3706 N N . GLN B 1 221 ? -18.61140 -1.35350 -37.57304 1.000 60.54637 714 GLN A N 1
ATOM 3707 C CA . GLN B 1 221 ? -17.56132 -1.44623 -36.57090 1.000 47.40359 714 GLN A CA 1
ATOM 3708 C C . GLN B 1 221 ? -17.75967 -2.69653 -35.72116 1.000 49.54332 714 GLN A C 1
ATOM 3709 O O . GLN B 1 221 ? -18.85660 -2.95204 -35.21268 1.000 43.84543 714 GLN A O 1
ATOM 3715 N N . LEU B 1 222 ? -16.70782 -3.51452 -35.65532 1.000 48.80262 715 LEU A N 1
ATOM 3716 C CA . LEU B 1 222 ? -16.75382 -4.79150 -34.95334 1.000 64.16690 715 LEU A CA 1
ATOM 3717 C C . LEU B 1 222 ? -16.94556 -4.58305 -33.45590 1.000 54.90944 715 LEU A C 1
ATOM 3718 O O . LEU B 1 222 ? -16.34781 -3.68360 -32.85362 1.000 45.44419 715 LEU A O 1
ATOM 3723 N N . THR B 1 223 ? -17.79042 -5.41445 -32.84489 1.000 38.66112 716 THR A N 1
ATOM 3724 C CA . THR B 1 223 ? -18.01079 -5.30479 -31.41506 1.000 28.55707 716 THR A CA 1
ATOM 3725 C C . THR B 1 223 ? -18.10250 -6.69392 -30.80474 1.000 31.30521 716 THR A C 1
ATOM 3726 O O . THR B 1 223 ? -18.11119 -7.71726 -31.49962 1.000 27.41742 716 THR A O 1
ATOM 3730 N N . GLU B 1 224 ? -18.21033 -6.70782 -29.47785 1.000 21.37890 717 GLU A N 1
ATOM 3731 C CA . GLU B 1 224 ? -18.43731 -7.95265 -28.75756 1.000 24.01266 717 GLU A CA 1
ATOM 3732 C C . GLU B 1 224 ? -19.76250 -8.60061 -29.15616 1.000 21.86405 717 GLU A C 1
ATOM 3733 O O . GLU B 1 224 ? -19.93496 -9.80900 -28.95189 1.000 21.25815 717 GLU A O 1
ATOM 3739 N N . LYS B 1 225 ? -20.68542 -7.84457 -29.76291 1.000 18.85127 718 LYS A N 1
ATOM 3740 C CA . LYS B 1 225 ? -21.92065 -8.46548 -30.24141 1.000 22.21890 718 LYS A CA 1
ATOM 3741 C C . LYS B 1 225 ? -21.66779 -9.46302 -31.36870 1.000 21.33542 718 LYS A C 1
ATOM 3742 O O . LYS B 1 225 ? -22.51229 -10.33813 -31.61234 1.000 20.41139 718 LYS A O 1
ATOM 3748 N N . SER B 1 226 ? -20.51176 -9.39453 -32.03550 1.000 18.21727 719 SER A N 1
ATOM 3749 C CA . SER B 1 226 ? -20.20714 -10.43700 -33.01027 1.000 17.71734 719 SER A CA 1
ATOM 3750 C C . SER B 1 226 ? -19.95873 -11.76643 -32.31395 1.000 19.85837 719 SER A C 1
ATOM 3751 O O . SER B 1 226 ? -20.36831 -12.82289 -32.82212 1.000 21.76696 719 SER A O 1
ATOM 3754 N N . ASP B 1 227 ? -19.33901 -11.72807 -31.12628 1.000 19.70379 720 ASP A N 1
ATOM 3755 C CA . ASP B 1 227 ? -19.20820 -12.94287 -30.32900 1.000 17.92246 720 ASP A CA 1
ATOM 3756 C C . ASP B 1 227 ? -20.58509 -13.45784 -29.92831 1.000 21.68631 720 ASP A C 1
ATOM 3757 O O . ASP B 1 227 ? -20.84691 -14.67577 -29.95021 1.000 17.82702 720 ASP A O 1
ATOM 3762 N N . VAL B 1 228 ? -21.48680 -12.54070 -29.57530 1.000 18.40378 721 VAL A N 1
ATOM 3763 C CA . VAL B 1 228 ? -22.81275 -12.99022 -29.18180 1.000 17.55603 721 VAL A CA 1
ATOM 3764 C C . VAL B 1 228 ? -23.44086 -13.74507 -30.34253 1.000 17.75988 721 VAL A C 1
ATOM 3765 O O . VAL B 1 228 ? -23.97347 -14.85374 -30.17360 1.000 18.97771 721 VAL A O 1
ATOM 3769 N N . TYR B 1 229 ? -23.28178 -13.20858 -31.55553 1.000 15.77022 722 TYR A N 1
ATOM 3770 C CA . TYR B 1 229 ? -23.89900 -13.84805 -32.71270 1.000 16.42565 722 TYR A CA 1
ATOM 3771 C C . TYR B 1 229 ? -23.33892 -15.24824 -32.88502 1.000 16.95814 722 TYR A C 1
ATOM 3772 O O . TYR B 1 229 ? -24.09210 -16.22477 -32.98275 1.000 14.45176 722 TYR A O 1
ATOM 3781 N N . SER B 1 230 ? -22.00499 -15.37189 -32.84797 1.000 14.59120 723 SER A N 1
ATOM 3782 C CA . SER B 1 230 ? -21.40746 -16.68398 -33.05266 1.000 16.93734 723 SER A CA 1
ATOM 3783 C C . SER B 1 230 ? -21.84724 -17.63269 -31.95511 1.000 21.51457 723 SER A C 1
ATOM 3784 O O . SER B 1 230 ? -22.10164 -18.82308 -32.20120 1.000 17.15410 723 SER A O 1
ATOM 3787 N N . PHE B 1 231 ? -21.98182 -17.10860 -30.73542 1.000 15.76245 724 PHE A N 1
ATOM 3788 C CA . PHE B 1 231 ? -22.37613 -17.97783 -29.63970 1.000 15.91541 724 PHE A CA 1
ATOM 3789 C C . PHE B 1 231 ? -23.80322 -18.45646 -29.83457 1.000 16.82324 724 PHE A C 1
ATOM 3790 O O . PHE B 1 231 ? -24.13879 -19.60336 -29.50193 1.000 17.14179 724 PHE A O 1
ATOM 3798 N N . GLY B 1 232 ? -24.65215 -17.59584 -30.38847 1.000 14.74963 725 GLY A N 1
ATOM 3799 C CA . GLY B 1 232 ? -26.00792 -18.03307 -30.70231 1.000 18.01925 725 GLY A CA 1
ATOM 3800 C C . GLY B 1 232 ? -26.00564 -19.22930 -31.63499 1.000 21.83695 725 GLY A C 1
ATOM 3801 O O . GLY B 1 232 ? -26.78826 -20.17420 -31.46211 1.000 16.18828 725 GLY A O 1
ATOM 3802 N N . VAL B 1 233 ? -25.08236 -19.23542 -32.60264 1.000 17.71910 726 VAL A N 1
ATOM 3803 C CA . VAL B 1 233 ? -25.01771 -20.37083 -33.51789 1.000 15.43986 726 VAL A CA 1
ATOM 3804 C C . VAL B 1 233 ? -24.61865 -21.62386 -32.75559 1.000 14.51822 726 VAL A C 1
ATOM 3805 O O . VAL B 1 233 ? -25.18353 -22.70920 -32.97238 1.000 19.18712 726 VAL A O 1
ATOM 3809 N N . VAL B 1 234 ? -23.66937 -21.48197 -31.81904 1.000 14.76362 727 VAL A N 1
ATOM 3810 C CA . VAL B 1 234 ? -23.28017 -22.60256 -30.96510 1.000 18.77567 727 VAL A CA 1
ATOM 3811 C C . VAL B 1 234 ? -24.48744 -23.14491 -30.21277 1.000 15.82399 727 VAL A C 1
ATOM 3812 O O . VAL B 1 234 ? -24.69602 -24.37105 -30.14049 1.000 18.24714 727 VAL A O 1
ATOM 3816 N N . LEU B 1 235 ? -25.32436 -22.25086 -29.67421 1.000 15.74332 728 LEU A N 1
ATOM 3817 C CA . LEU B 1 235 ? -26.49090 -22.74879 -28.94273 1.000 15.98580 728 LEU A CA 1
ATOM 3818 C C . LEU B 1 235 ? -27.36254 -23.59447 -29.85256 1.000 16.47679 728 LEU A C 1
ATOM 3819 O O . LEU B 1 235 ? -27.77687 -24.70089 -29.47543 1.000 17.03971 728 LEU A O 1
ATOM 3824 N N . PHE B 1 236 ? -27.59914 -23.12157 -31.08470 1.000 17.68889 729 PHE A N 1
ATOM 3825 C CA . PHE B 1 236 ? -28.42411 -23.91252 -31.99168 1.000 15.91364 729 PHE A CA 1
ATOM 3826 C C . PHE B 1 236 ? -27.73827 -25.22182 -32.36089 1.000 20.86760 729 PHE A C 1
ATOM 3827 O O . PHE B 1 236 ? -28.41786 -26.25934 -32.45569 1.000 19.74111 729 PHE A O 1
ATOM 3835 N N . GLU B 1 237 ? -26.39632 -25.22661 -32.49630 1.000 18.92789 730 GLU A N 1
ATOM 3836 C CA . GLU B 1 237 ? -25.73527 -26.50508 -32.74719 1.000 22.03167 730 GLU A CA 1
ATOM 3837 C C . GLU B 1 237 ? -25.91405 -27.44930 -31.58969 1.000 21.43791 730 GLU A C 1
ATOM 3838 O O . GLU B 1 237 ? -26.03590 -28.66276 -31.78905 1.000 21.78634 730 GLU A O 1
ATOM 3844 N N . ALA B 1 238 ? -25.85839 -26.92509 -30.36835 1.000 17.14007 731 ALA A N 1
ATOM 3845 C CA . ALA B 1 238 ? -26.00811 -27.80561 -29.22162 1.000 16.68791 731 ALA A CA 1
ATOM 3846 C C . ALA B 1 238 ? -27.39871 -28.41987 -29.21448 1.000 21.02354 731 ALA A C 1
ATOM 3847 O O . ALA B 1 238 ? -27.57886 -29.57358 -28.79540 1.000 22.97318 731 ALA A O 1
ATOM 3849 N N . LEU B 1 239 ? -28.37480 -27.67790 -29.72619 1.000 17.10860 732 LEU A N 1
ATOM 3850 C CA . LEU B 1 239 ? -29.75260 -28.14794 -29.70274 1.000 18.74155 732 LEU A CA 1
ATOM 3851 C C . LEU B 1 239 ? -30.03240 -29.09676 -30.85783 1.000 20.47235 732 LEU A C 1
ATOM 3852 O O . LEU B 1 239 ? -30.70844 -30.11753 -30.68173 1.000 19.40619 732 LEU A O 1
ATOM 3857 N N . CYS B 1 240 ? -29.51149 -28.76772 -32.03958 1.000 21.28361 733 CYS A N 1
ATOM 3858 C CA . CYS B 1 240 ? -29.85161 -29.46435 -33.26908 1.000 18.24440 733 CYS A CA 1
ATOM 3859 C C . CYS B 1 240 ? -28.82873 -30.51617 -33.67430 1.000 20.35998 733 CYS A C 1
ATOM 3860 O O . CYS B 1 240 ? -29.16399 -31.40531 -34.46344 1.000 22.33738 733 CYS A O 1
ATOM 3863 N N . ALA B 1 241 ? -27.60332 -30.44063 -33.15881 1.000 18.18186 734 ALA A N 1
ATOM 3864 C CA . ALA B 1 241 ? -26.54661 -31.41069 -33.45517 1.000 21.03292 734 ALA A CA 1
ATOM 3865 C C . ALA B 1 241 ? -26.34950 -31.57893 -34.96005 1.000 25.99211 734 ALA A C 1
ATOM 3866 O O . ALA B 1 241 ? -26.34279 -32.68919 -35.49447 1.000 17.73880 734 ALA A O 1
ATOM 3868 N N . ARG B 1 242 ? -26.16441 -30.45765 -35.64104 1.000 19.30945 735 ARG A N 1
ATOM 3869 C CA . ARG B 1 242 ? -25.77204 -30.44246 -37.03998 1.000 16.08768 735 ARG A CA 1
ATOM 3870 C C . ARG B 1 242 ? -24.82857 -29.25964 -37.25391 1.000 21.81230 735 ARG A C 1
ATOM 3871 O O . ARG B 1 242 ? -24.84278 -28.30947 -36.47277 1.000 19.63954 735 ARG A O 1
ATOM 3879 N N . PRO B 1 243 ? -24.02866 -29.29652 -38.32107 1.000 22.37364 736 PRO A N 1
ATOM 3880 C CA . PRO B 1 243 ? -23.09611 -28.18591 -38.56451 1.000 19.09018 736 PRO A CA 1
ATOM 3881 C C . PRO B 1 243 ? -23.80805 -26.84680 -38.67900 1.000 18.96539 736 PRO A C 1
ATOM 3882 O O . PRO B 1 243 ? -24.96835 -26.75975 -39.09218 1.000 18.89850 736 PRO A O 1
ATOM 3886 N N . ALA B 1 244 ? -23.08171 -25.78849 -38.31535 1.000 15.48889 737 ALA A N 1
ATOM 3887 C CA . ALA B 1 244 ? -23.58949 -24.43010 -38.49942 1.000 18.42426 737 ALA A CA 1
ATOM 3888 C C . ALA B 1 244 ? -23.85206 -24.12115 -39.96575 1.000 21.36213 737 ALA A C 1
ATOM 3889 O O . ALA B 1 244 ? -24.74858 -23.32826 -40.29797 1.000 19.96465 737 ALA A O 1
ATOM 3891 N N . LEU B 1 245 ? -23.06563 -24.71433 -40.85561 1.000 18.42700 738 LEU A N 1
ATOM 3892 C CA . LEU B 1 245 ? -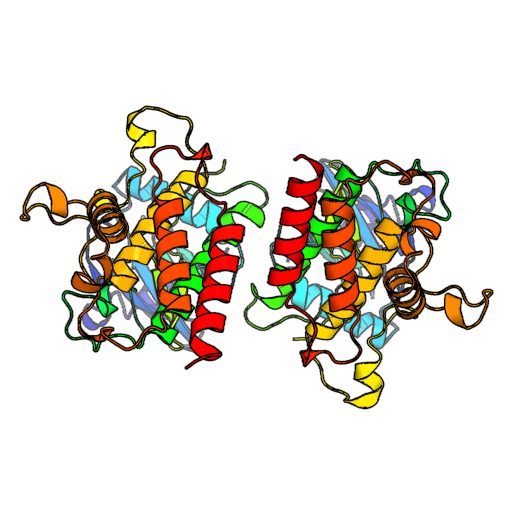23.18311 -24.43418 -42.27648 1.000 17.32968 738 LEU A CA 1
ATOM 3893 C C . LEU B 1 245 ? -23.08076 -25.76679 -42.99091 1.000 21.82280 738 LEU A C 1
ATOM 3894 O O . LEU B 1 245 ? -22.07368 -26.45881 -42.84923 1.000 20.87429 738 LEU A O 1
ATOM 3899 N N . ASN B 1 246 ? -24.13443 -26.15563 -43.69695 1.000 19.60948 739 ASN A N 1
ATOM 3900 C CA . ASN B 1 246 ? -24.11560 -27.38232 -44.49961 1.000 22.33721 739 ASN A CA 1
ATOM 3901 C C . ASN B 1 246 ? -24.39788 -26.98865 -45.94047 1.000 14.70549 739 ASN A C 1
ATOM 3902 O O . ASN B 1 246 ? -25.56696 -26.80367 -46.32552 1.000 15.99398 739 ASN A O 1
ATOM 3907 N N . PRO B 1 247 ? -23.35985 -26.89405 -46.77174 1.000 17.66700 740 PRO A N 1
ATOM 3908 C CA . PRO B 1 247 ? -23.51214 -26.35215 -48.12973 1.000 21.07073 740 PRO A CA 1
ATOM 3909 C C . PRO B 1 247 ? -24.23586 -27.26838 -49.10392 1.000 27.26231 740 PRO A C 1
ATOM 3910 O O . PRO B 1 247 ? -24.44276 -26.86855 -50.25480 1.000 25.22035 740 PRO A O 1
ATOM 3914 N N . THR B 1 248 ? -24.61401 -28.48003 -48.69720 1.000 19.90403 741 THR A N 1
ATOM 3915 C CA . THR B 1 248 ? -25.27768 -29.42506 -49.58495 1.000 18.13456 741 THR A CA 1
ATOM 3916 C C . THR B 1 248 ? -26.79229 -29.38956 -49.47226 1.000 25.42049 741 THR A C 1
ATOM 3917 O O . THR B 1 248 ? -27.46553 -30.06668 -50.25142 1.000 25.59329 741 THR A O 1
ATOM 3921 N N . LEU B 1 249 ? -27.34714 -28.64553 -48.51767 1.000 18.83191 742 LEU A N 1
ATOM 3922 C CA . LEU B 1 249 ? -28.76874 -28.74890 -48.22882 1.000 20.18889 742 LEU A CA 1
ATOM 3923 C C . LEU B 1 249 ? -29.60430 -27.86009 -49.14265 1.000 23.19347 742 LEU A C 1
ATOM 3924 O O . LEU B 1 249 ? -29.09435 -27.02981 -49.89918 1.000 24.52763 742 LEU A O 1
ATOM 3929 N N . ALA B 1 250 ? -30.91988 -28.06296 -49.05783 1.000 23.24002 743 ALA A N 1
ATOM 3930 C CA . ALA B 1 250 ? -31.88373 -27.10394 -49.56853 1.000 22.76659 743 ALA A CA 1
ATOM 3931 C C . ALA B 1 250 ? -31.51166 -25.70619 -49.09672 1.000 30.85909 743 ALA A C 1
ATOM 3932 O O . ALA B 1 250 ? -31.09644 -25.52068 -47.95058 1.000 22.25535 743 ALA A O 1
ATOM 3934 N N . LYS B 1 251 ? -31.68044 -24.71672 -49.98235 1.000 22.73007 744 LYS A N 1
ATOM 3935 C CA . LYS B 1 251 ? -31.05802 -23.41164 -49.75547 1.000 24.97953 744 LYS A CA 1
ATOM 3936 C C . LYS B 1 251 ? -31.48151 -22.79186 -48.42794 1.000 27.37220 744 LYS A C 1
ATOM 3937 O O . LYS B 1 251 ? -30.67161 -22.12539 -47.77037 1.000 22.08803 744 LYS A O 1
ATOM 3943 N N . GLU B 1 252 ? -32.71974 -23.01709 -47.99374 1.000 21.53006 745 GLU A N 1
ATOM 3944 C CA . GLU B 1 252 ? -33.16470 -22.38214 -46.76336 1.000 29.01314 745 GLU A CA 1
ATOM 3945 C C . GLU B 1 252 ? -32.59198 -23.04772 -45.51333 1.000 30.07999 745 GLU A C 1
ATOM 3946 O O . GLU B 1 252 ? -32.67155 -22.45917 -44.42892 1.000 26.37143 745 GLU A O 1
ATOM 3952 N N . GLN B 1 253 ? -32.02464 -24.25439 -45.63260 1.000 21.68000 746 GLN A N 1
ATOM 3953 C CA . GLN B 1 253 ? -31.45533 -24.97459 -44.50066 1.000 21.41872 746 GLN A CA 1
ATOM 3954 C C . GLN B 1 253 ? -29.93601 -24.86403 -44.40693 1.000 22.18683 746 GLN A C 1
ATOM 3955 O O . GLN B 1 253 ? -29.36102 -25.33981 -43.42198 1.000 19.91831 746 GLN A O 1
ATOM 3961 N N . VAL B 1 254 ? -29.27607 -24.25458 -45.39655 1.000 19.27529 747 VAL A N 1
ATOM 3962 C CA . VAL B 1 254 ? -27.80889 -24.25513 -45.42845 1.000 14.10207 747 VAL A CA 1
ATOM 3963 C C . VAL B 1 254 ? -27.23903 -23.64574 -44.14566 1.000 16.28823 747 VAL A C 1
ATOM 3964 O O . VAL B 1 254 ? -26.35894 -24.22407 -43.49370 1.000 16.99934 747 VAL A O 1
ATOM 3968 N N . SER B 1 255 ? -27.71130 -22.46023 -43.77993 1.000 16.26624 748 SER A N 1
ATOM 3969 C CA . SER B 1 255 ? -27.20124 -21.76131 -42.59931 1.000 17.93020 748 SER A CA 1
ATOM 3970 C C . SER B 1 255 ? -28.09499 -22.03357 -41.39379 1.000 18.10380 748 SER A C 1
ATOM 3971 O O . SER B 1 255 ? -29.27562 -21.66861 -41.39944 1.000 16.75922 748 SER A O 1
ATOM 3974 N N . LEU B 1 256 ? -27.52156 -22.63188 -40.34618 1.000 18.47017 749 LEU A N 1
ATOM 3975 C CA . LEU B 1 256 ? -28.30927 -22.91946 -39.14668 1.000 19.23355 749 LEU A CA 1
ATOM 3976 C C . LEU B 1 256 ? -28.81204 -21.63697 -38.49543 1.000 20.33915 749 LEU A C 1
ATOM 3977 O O . LEU B 1 256 ? -29.94487 -21.59853 -37.98536 1.000 20.76876 749 LEU A O 1
ATOM 3982 N N . ALA B 1 257 ? -28.01345 -20.55954 -38.55681 1.000 18.42034 750 ALA A N 1
ATOM 3983 C CA . ALA B 1 257 ? -28.44406 -19.29625 -37.96122 1.000 19.68715 750 ALA A CA 1
ATOM 3984 C C . ALA B 1 257 ? -29.69722 -18.73499 -38.61734 1.000 24.75937 750 ALA A C 1
ATOM 3985 O O . ALA B 1 257 ? -30.41739 -17.95723 -37.98427 1.000 20.63806 750 ALA A O 1
ATOM 3987 N N . GLU B 1 258 ? -29.97029 -19.10232 -39.86692 1.000 19.99733 751 GLU A N 1
ATOM 3988 C CA . GLU B 1 258 ? -31.18406 -18.68073 -40.55432 1.000 20.96859 751 GLU A CA 1
ATOM 3989 C C . GLU B 1 258 ? -32.30060 -19.69856 -40.39926 1.000 18.66291 751 GLU A C 1
ATOM 3990 O O . GLU B 1 258 ? -33.46465 -19.33038 -40.18989 1.000 21.65923 751 GLU A O 1
ATOM 3996 N N . TRP B 1 259 ? -31.93489 -20.97783 -40.52007 1.000 21.73487 752 TRP A N 1
ATOM 3997 C CA . TRP B 1 259 ? -32.88953 -22.08681 -40.53906 1.000 25.19731 752 TRP A CA 1
ATOM 3998 C C . TRP B 1 259 ? -33.57180 -22.28370 -39.18804 1.000 24.49010 752 TRP A C 1
ATOM 3999 O O . TRP B 1 259 ? -34.79093 -22.49786 -39.11854 1.000 20.04421 752 TRP A O 1
ATOM 4010 N N . ALA B 1 260 ? -32.80198 -22.25231 -38.10144 1.000 18.25259 753 ALA A N 1
ATOM 4011 C CA . ALA B 1 260 ? -33.41941 -22.56983 -36.80910 1.000 22.20421 753 ALA A CA 1
ATOM 4012 C C . ALA B 1 260 ? -34.41453 -21.48935 -36.37080 1.000 21.28675 753 ALA A C 1
ATOM 4013 O O . ALA B 1 260 ? -35.52179 -21.83093 -35.92778 1.000 20.78533 753 ALA A O 1
ATOM 4015 N N . PRO B 1 261 ? -34.08926 -20.18981 -36.46433 1.000 24.26203 754 PRO A N 1
ATOM 4016 C CA . PRO B 1 261 ? -35.12042 -19.17941 -36.15031 1.000 22.86277 754 PRO A CA 1
ATOM 4017 C C . PRO B 1 261 ? -36.34493 -19.28642 -37.04532 1.000 35.48151 754 PRO A C 1
ATOM 4018 O O . PRO B 1 261 ? -37.48555 -19.09222 -36.59664 1.000 29.90652 754 PRO A O 1
ATOM 4022 N N . TYR B 1 262 ? -36.12612 -19.57921 -38.32213 1.000 26.35574 755 TYR A N 1
ATOM 4023 C CA . TYR B 1 262 ? -37.24374 -19.77728 -39.23170 1.000 26.63379 755 TYR A CA 1
ATOM 4024 C C . TYR B 1 262 ? -38.16331 -20.87928 -38.72046 1.000 25.41066 755 TYR A C 1
ATOM 4025 O O . TYR B 1 262 ? -39.38478 -20.69936 -38.64181 1.000 28.23149 755 TYR A O 1
ATOM 4034 N N . CYS B 1 263 ? -37.58716 -22.02366 -38.34156 1.000 22.92022 756 CYS A N 1
ATOM 4035 C CA . CYS B 1 263 ? -38.40328 -23.12652 -37.84042 1.000 24.91473 756 CYS A CA 1
ATOM 4036 C C . CYS B 1 263 ? -39.11689 -22.74774 -36.55455 1.000 29.43274 756 CYS A C 1
ATOM 4037 O O . CYS B 1 263 ? -40.29964 -23.06314 -36.39586 1.000 23.91270 756 CYS A O 1
ATOM 4040 N N . TYR B 1 264 ? -38.41843 -22.07713 -35.62760 1.000 20.77511 757 TYR A N 1
ATOM 4041 C CA . TYR B 1 264 ? -39.07355 -21.62116 -34.39975 1.000 24.88213 757 TYR A CA 1
ATOM 4042 C C . TYR B 1 264 ? -40.30434 -20.77683 -34.70833 1.000 31.88873 757 TYR A C 1
ATOM 4043 O O . TYR B 1 264 ? -41.38570 -21.02340 -34.16695 1.000 30.19565 757 TYR A O 1
ATOM 4052 N N . LYS B 1 265 ? -40.15230 -19.75400 -35.56080 1.000 32.75110 758 LYS A N 1
ATOM 4053 C CA . LYS B 1 265 ? -41.28240 -18.87367 -35.85301 1.000 38.67211 758 LYS A CA 1
ATOM 4054 C C . LYS B 1 265 ? -42.41276 -19.58798 -36.57642 1.000 40.81128 758 LYS A C 1
ATOM 4055 O O . LYS B 1 265 ? -43.56422 -19.15780 -36.46997 1.000 42.76997 758 LYS A O 1
ATOM 4061 N N . LYS B 1 266 ? -42.11847 -20.66638 -37.29094 1.000 33.04937 759 LYS A N 1
ATOM 4062 C CA . LYS B 1 266 ? -43.14086 -21.48410 -37.92591 1.000 38.47653 759 LYS A CA 1
ATOM 4063 C C . LYS B 1 266 ? -43.70526 -22.53096 -36.97643 1.000 41.18517 759 LYS A C 1
ATOM 4064 O O . LYS B 1 266 ? -44.53942 -23.33922 -37.39242 1.000 34.66706 759 LYS A O 1
ATOM 4070 N N . GLY B 1 267 ? -43.24940 -22.54968 -35.72382 1.000 32.59194 760 GLY A N 1
ATOM 4071 C CA . GLY B 1 267 ? -43.71505 -23.51613 -34.74993 1.000 29.28384 760 GLY A CA 1
ATOM 4072 C C . GLY B 1 267 ? -43.16772 -24.91400 -34.92044 1.000 41.09910 760 GLY A C 1
ATOM 4073 O O . GLY B 1 267 ? -43.76830 -25.86192 -34.41245 1.000 36.59643 760 GLY A O 1
ATOM 4074 N N . MET B 1 268 ? -42.03093 -25.08347 -35.61418 1.000 29.75686 761 MET A N 1
ATOM 4075 C CA . MET B 1 268 ? -41.54632 -26.42821 -35.89781 1.000 25.41020 761 MET A CA 1
ATOM 4076 C C . MET B 1 268 ? -40.07813 -26.60582 -35.50457 1.000 22.11342 761 MET A C 1
ATOM 4077 O O . MET B 1 268 ? -39.39979 -27.49365 -36.02296 1.000 22.95772 761 MET A O 1
ATOM 4082 N N . LEU B 1 269 ? -39.56983 -25.80060 -34.56654 1.000 23.77750 762 LEU A N 1
ATOM 4083 C CA . LEU B 1 269 ? -38.18914 -26.01254 -34.12404 1.000 19.92386 762 LEU A CA 1
ATOM 4084 C C . LEU B 1 269 ? -37.99878 -27.41408 -33.55800 1.000 26.36027 762 LEU A C 1
ATOM 4085 O O . LEU B 1 269 ? -36.93468 -28.02325 -33.74114 1.000 23.88780 762 LEU A O 1
ATOM 4090 N N . ASP B 1 270 ? -39.02635 -27.96612 -32.90067 1.000 29.10061 763 ASP A N 1
ATOM 4091 C CA . ASP B 1 270 ? -38.83806 -29.26437 -32.26639 1.000 25.25077 763 ASP A CA 1
ATOM 4092 C C . ASP B 1 270 ? -38.67378 -30.38608 -33.28171 1.000 26.57789 763 ASP A C 1
ATOM 4093 O O . ASP B 1 270 ? -38.23216 -31.47541 -32.90506 1.000 33.56243 763 ASP A O 1
ATOM 4098 N N . GLN B 1 271 ? -38.95344 -30.12824 -34.56115 1.000 25.20637 764 GLN A N 1
ATOM 4099 C CA . GLN B 1 271 ? -38.72645 -31.11822 -35.60567 1.000 27.84127 764 GLN A CA 1
ATOM 4100 C C . GLN B 1 271 ? -37.26930 -31.20350 -36.05561 1.000 27.45515 764 GLN A C 1
ATOM 4101 O O . GLN B 1 271 ? -36.88859 -32.20816 -36.66056 1.000 33.21537 764 GLN A O 1
ATOM 4107 N N . ILE B 1 272 ? -36.44228 -30.19716 -35.77925 1.000 21.91572 765 ILE A N 1
ATOM 4108 C CA . ILE B 1 272 ? -35.03256 -30.23590 -36.18085 1.000 20.99471 765 ILE A CA 1
ATOM 4109 C C . ILE B 1 272 ? -34.09454 -30.36108 -34.98238 1.000 27.69078 765 ILE A C 1
ATOM 4110 O O . ILE B 1 272 ? -32.86932 -30.27124 -35.14292 1.000 22.28235 765 ILE A O 1
ATOM 4115 N N . VAL B 1 273 ? -34.64114 -30.57876 -33.78544 1.000 21.53251 766 VAL A N 1
ATOM 4116 C CA . VAL B 1 273 ? -33.84888 -30.86184 -32.59560 1.000 24.47743 766 VAL A CA 1
ATOM 4117 C C . VAL B 1 273 ? -33.15232 -32.21576 -32.73399 1.000 28.14462 766 VAL A C 1
ATOM 4118 O O . VAL B 1 273 ? -33.64911 -33.13296 -33.40235 1.000 24.90746 766 VAL A O 1
ATOM 4122 N N . ASP B 1 274 ? -31.96944 -32.32809 -32.12396 1.000 19.71508 767 ASP A N 1
ATOM 4123 C CA . ASP B 1 274 ? -31.24224 -33.58748 -32.05100 1.000 18.77533 767 ASP A CA 1
ATOM 4124 C C . ASP B 1 274 ? -32.19693 -34.70606 -31.62368 1.000 24.73251 767 ASP A C 1
ATOM 4125 O O . ASP B 1 274 ? -32.88973 -34.55669 -30.61023 1.000 24.30212 767 ASP A O 1
ATOM 4130 N N . PRO B 1 275 ? -32.28935 -35.81227 -32.37871 1.000 23.75741 768 PRO A N 1
ATOM 4131 C CA . PRO B 1 275 ? -33.23770 -36.88763 -31.99970 1.000 27.47733 768 PRO A CA 1
ATOM 4132 C C . PRO B 1 275 ? -33.05050 -37.40456 -30.58314 1.000 27.95109 768 PRO A C 1
ATOM 4133 O O . PRO B 1 275 ? -34.03378 -37.77933 -29.92362 1.000 25.85677 768 PRO A O 1
ATOM 4137 N N . TYR B 1 276 ? -31.81333 -37.43593 -30.09242 1.000 27.64431 769 TYR A N 1
ATOM 4138 C CA . TYR B 1 276 ? -31.57798 -37.88254 -28.72209 1.000 31.73845 769 TYR A CA 1
ATOM 4139 C C . TYR B 1 276 ? -32.30569 -37.00928 -27.70473 1.000 28.91305 769 TYR A C 1
ATOM 4140 O O . TYR B 1 276 ? -32.66710 -37.48630 -26.62234 1.000 25.97645 769 TYR A O 1
ATOM 4149 N N . LEU B 1 277 ? -32.52776 -35.73746 -28.02261 1.000 22.99094 770 LEU A N 1
ATOM 4150 C CA . LEU B 1 277 ? -33.13969 -34.79609 -27.08997 1.000 22.75650 770 LEU A CA 1
ATOM 4151 C C . LEU B 1 277 ? -34.66350 -34.80326 -27.13977 1.000 26.40916 770 LEU A C 1
ATOM 4152 O O . LEU B 1 277 ? -35.30150 -34.18613 -26.27544 1.000 23.81053 770 LEU A O 1
ATOM 4157 N N . LYS B 1 278 ? -35.26019 -35.47977 -28.11969 1.000 23.02215 771 LYS A N 1
ATOM 4158 C CA . LYS B 1 278 ? -36.70589 -35.41621 -28.29481 1.000 28.29698 771 LYS A CA 1
ATOM 4159 C C . LYS B 1 278 ? -37.42424 -35.85975 -27.02375 1.000 25.04415 771 LYS A C 1
ATOM 4160 O O . LYS B 1 278 ? -37.15262 -36.93388 -26.47307 1.000 29.92553 771 LYS A O 1
ATOM 4162 N N . GLY B 1 279 ? -38.32399 -35.00955 -26.54585 1.000 29.40018 772 GLY A N 1
ATOM 4163 C CA . GLY B 1 279 ? -39.07938 -35.29868 -25.34580 1.000 33.78225 772 GLY A CA 1
ATOM 4164 C C . GLY B 1 279 ? -38.32127 -35.14634 -24.04577 1.000 43.07514 772 GLY A C 1
ATOM 4165 O O . GLY B 1 279 ? -38.89719 -35.40616 -22.98420 1.000 34.51196 772 GLY A O 1
ATOM 4166 N N . LYS B 1 280 ? -37.05183 -34.73948 -24.07906 1.000 28.43253 773 LYS A N 1
ATOM 4167 C CA . LYS B 1 280 ? -36.27688 -34.59884 -22.85142 1.000 23.71262 773 LYS A CA 1
ATOM 4168 C C . LYS B 1 280 ? -36.20524 -33.17121 -22.32121 1.000 31.35899 773 LYS A C 1
ATOM 4169 O O . LYS B 1 280 ? -35.76674 -32.97800 -21.18575 1.000 28.94997 773 LYS A O 1
ATOM 4175 N N . ILE B 1 281 ? -36.61519 -32.17051 -23.08949 1.000 24.30607 774 ILE A N 1
ATOM 4176 C CA . ILE B 1 281 ? -36.50711 -30.78040 -22.66394 1.000 19.74438 774 ILE A CA 1
ATOM 4177 C C . ILE B 1 281 ? -37.87458 -30.33053 -22.17804 1.000 24.08603 774 ILE A C 1
ATOM 4178 O O . ILE B 1 281 ? -38.86866 -30.51084 -22.88723 1.000 20.93913 774 ILE A O 1
ATOM 4183 N N . THR B 1 282 ? -37.93785 -29.71861 -20.98833 1.000 23.75110 775 THR A N 1
ATOM 4184 C CA . THR B 1 282 ? -39.22599 -29.21700 -20.52431 1.000 20.12144 775 THR A CA 1
ATOM 4185 C C . THR B 1 282 ? -39.67922 -28.06167 -21.40951 1.000 23.67924 775 THR A C 1
ATOM 4186 O O . THR B 1 282 ? -38.85633 -27.35461 -21.99197 1.000 24.28482 775 THR A O 1
ATOM 4190 N N . PRO B 1 283 ? -40.99375 -27.84624 -21.52453 1.000 24.47269 776 PRO A N 1
ATOM 4191 C CA . PRO B 1 283 ? -41.48319 -26.76321 -22.39938 1.000 29.86677 776 PRO A CA 1
ATOM 4192 C C . PRO B 1 283 ? -40.92379 -25.39421 -22.04579 1.000 25.13991 776 PRO A C 1
ATOM 4193 O O . PRO B 1 283 ? -40.56394 -24.60500 -22.93501 1.000 24.10911 776 PRO A O 1
ATOM 4197 N N . GLU B 1 284 ? -40.84760 -25.09115 -20.75014 1.000 23.78315 777 GLU A N 1
ATOM 4198 C CA . GLU B 1 284 ? -40.36131 -23.78892 -20.31680 1.000 25.35270 777 GLU A CA 1
ATOM 4199 C C . GLU B 1 284 ? -38.86868 -23.64167 -20.60180 1.000 20.29839 777 GLU A C 1
ATOM 4200 O O . GLU B 1 284 ? -38.41351 -22.57715 -21.05062 1.000 26.71053 777 GLU A O 1
ATOM 4206 N N . CYS B 1 285 ? -38.10219 -24.70969 -20.39060 1.000 18.47689 778 CYS A N 1
ATOM 4207 C CA . CYS B 1 285 ? -36.67812 -24.66689 -20.73544 1.000 18.93745 778 CYS A CA 1
ATOM 4208 C C . CYS B 1 285 ? -36.48843 -24.49664 -22.23561 1.000 23.45879 778 CYS A C 1
ATOM 4209 O O . CYS B 1 285 ? -35.65737 -23.69349 -22.68014 1.000 21.94533 778 CYS A O 1
ATOM 4212 N N . PHE B 1 286 ? -37.24475 -25.26725 -23.02502 1.000 19.57245 779 PHE A N 1
ATOM 4213 C CA . PHE B 1 286 ? -37.14637 -25.19772 -24.48020 1.000 22.82174 779 PHE A CA 1
ATOM 4214 C C . PHE B 1 286 ? -37.39605 -23.78167 -24.96234 1.000 22.78131 779 PHE A C 1
ATOM 4215 O O . PHE B 1 286 ? -36.61680 -23.22854 -25.75227 1.000 23.28507 779 PHE A O 1
ATOM 422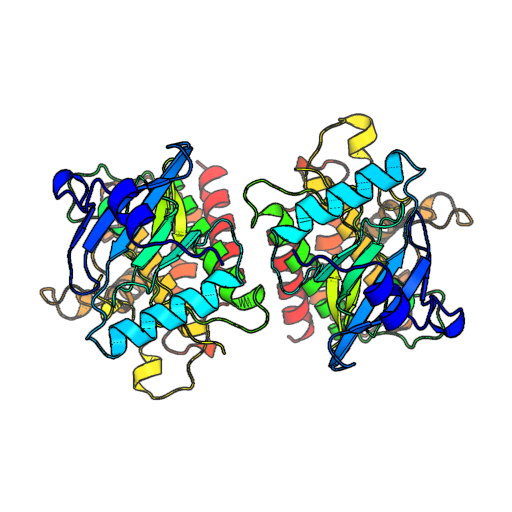3 N N . LYS B 1 287 ? -38.48636 -23.17693 -24.48723 1.000 22.55148 780 LYS A N 1
ATOM 4224 C CA . LYS B 1 287 ? -38.82759 -21.81944 -24.89017 1.000 23.54025 780 LYS A CA 1
ATOM 4225 C C . LYS B 1 287 ? -37.74189 -20.82529 -24.49437 1.000 22.21330 780 LYS A C 1
ATOM 4226 O O . LYS B 1 287 ? -37.34563 -19.97600 -25.30293 1.000 24.56736 780 LYS A O 1
ATOM 4232 N N . LYS B 1 288 ? -37.25969 -20.89488 -23.24764 1.000 21.11339 781 LYS A N 1
ATOM 4233 C CA . LYS B 1 288 ? -36.24443 -19.93990 -22.80231 1.000 22.51048 781 LYS A CA 1
ATOM 4234 C C . LYS B 1 288 ? -34.96738 -20.07325 -23.63802 1.000 20.89797 781 LYS A C 1
ATOM 4235 O O . LYS B 1 288 ? -34.40064 -19.07886 -24.11674 1.000 18.47833 781 LYS A O 1
ATOM 4241 N N . PHE B 1 289 ? -34.51471 -21.30730 -23.83208 1.000 18.51465 782 PHE A N 1
ATOM 4242 C CA . PHE B 1 289 ? -33.29285 -21.56308 -24.59362 1.000 16.89640 782 PHE A CA 1
ATOM 4243 C C . PHE B 1 289 ? -33.43476 -21.07549 -26.03534 1.000 20.54542 782 PHE A C 1
ATOM 4244 O O . PHE B 1 289 ? -32.54663 -20.39389 -26.56833 1.000 18.47619 782 PHE A O 1
ATOM 4252 N N . ALA B 1 290 ? -34.56018 -21.40172 -26.68020 1.000 19.65697 783 ALA A N 1
ATOM 4253 C CA . ALA B 1 290 ? -34.74215 -21.02776 -28.08120 1.000 22.99352 783 ALA A CA 1
ATOM 4254 C C . ALA B 1 290 ? -34.85683 -19.51694 -28.23490 1.000 21.61893 783 ALA A C 1
ATOM 4255 O O . ALA B 1 290 ? -34.27055 -18.93874 -29.15661 1.000 22.31363 783 ALA A O 1
ATOM 4257 N N . GLU B 1 291 ? -35.57344 -18.85205 -27.32088 1.000 18.35517 784 GLU A N 1
ATOM 4258 C CA . GLU B 1 291 ? -35.67108 -17.39400 -27.37504 1.000 20.59139 784 GLU A CA 1
ATOM 4259 C C . GLU B 1 291 ? -34.30576 -16.74335 -27.21970 1.000 19.60001 784 GLU A C 1
ATOM 4260 O O . GLU B 1 291 ? -33.98983 -15.75104 -27.89484 1.000 22.44178 784 GLU A O 1
ATOM 4266 N N . THR B 1 292 ? -33.48991 -17.27915 -26.32093 1.000 19.70368 785 THR A N 1
ATOM 4267 C CA . THR B 1 292 ? -32.16840 -16.70525 -26.10689 1.000 18.66579 785 THR A CA 1
ATOM 4268 C C . THR B 1 292 ? -31.32048 -16.84881 -27.36162 1.000 14.24590 785 THR A C 1
ATOM 4269 O O . THR B 1 292 ? -30.73805 -15.87142 -27.85249 1.000 19.83847 785 THR A O 1
ATOM 4273 N N . ALA B 1 293 ? -31.26987 -18.06443 -27.91092 1.000 16.52117 786 ALA A N 1
ATOM 4274 C CA . ALA B 1 293 ? -30.47841 -18.28956 -29.11580 1.000 18.63436 786 ALA A CA 1
ATOM 4275 C C . ALA B 1 293 ? -30.97468 -17.41276 -30.25897 1.000 24.43981 786 ALA A C 1
ATOM 4276 O O . ALA B 1 293 ? -30.17563 -16.86778 -31.02856 1.000 18.83617 786 ALA A O 1
ATOM 4278 N N . MET B 1 294 ? -32.29498 -17.21303 -30.35928 1.000 18.47788 787 MET A N 1
ATOM 4279 C CA . MET B 1 294 ? -32.80182 -16.42818 -31.47706 1.000 16.84564 787 MET A CA 1
ATOM 4280 C C . MET B 1 294 ? -32.44107 -14.95831 -31.34372 1.000 22.74023 787 MET A C 1
ATOM 4281 O O . MET B 1 294 ? -32.15360 -14.29509 -32.35069 1.000 22.02611 787 MET A O 1
ATOM 4286 N N . LYS B 1 295 ? -32.44877 -14.42887 -30.11573 1.000 20.52005 788 LYS A N 1
ATOM 4287 C CA . LYS B 1 295 ? -32.00301 -13.05004 -29.92896 1.000 20.45876 788 LYS A CA 1
ATOM 4288 C C . LYS B 1 295 ? -30.52698 -12.90682 -30.27386 1.000 19.93045 788 LYS A C 1
ATOM 4289 O O . LYS B 1 295 ? -30.10032 -11.86542 -30.78780 1.000 20.42105 788 LYS A O 1
ATOM 4295 N N . CYS B 1 296 ? -29.72666 -13.93141 -29.97245 1.000 16.72227 789 CYS A N 1
ATOM 4296 C CA . CYS B 1 296 ? -28.29485 -13.85001 -30.27692 1.000 15.65397 789 CYS A CA 1
ATOM 4297 C C . CYS B 1 296 ? -28.02605 -13.65011 -31.77226 1.000 21.72704 789 CYS A C 1
ATOM 4298 O O . CYS B 1 296 ? -27.04900 -12.98299 -32.14787 1.000 18.89780 789 CYS A O 1
ATOM 4301 N N . VAL B 1 297 ? -28.83489 -14.25641 -32.64145 1.000 20.01662 790 VAL A N 1
ATOM 4302 C CA . VAL B 1 297 ? -28.53371 -14.26370 -34.07997 1.000 20.24669 790 VAL A CA 1
ATOM 4303 C C . VAL B 1 297 ? -29.34731 -13.21995 -34.84466 1.000 24.58227 790 VAL A C 1
ATOM 4304 O O . VAL B 1 297 ? -29.46320 -13.31585 -36.06154 1.000 24.80595 790 VAL A O 1
ATOM 4308 N N . LEU B 1 298 ? -29.88378 -12.20817 -34.16080 1.000 22.32496 791 LEU A N 1
ATOM 4309 C CA . LEU B 1 298 ? -30.52459 -11.10140 -34.86697 1.000 22.96104 791 LEU A CA 1
ATOM 4310 C C . LEU B 1 298 ? -29.53943 -10.42147 -35.81541 1.000 29.99483 791 LEU A C 1
ATOM 4311 O O . LEU B 1 298 ? -28.32039 -10.44590 -35.60409 1.000 21.12143 791 LEU A O 1
ATOM 4316 N N . ASP B 1 299 ? -30.08780 -9.81489 -36.88276 1.000 24.38180 792 ASP A N 1
ATOM 4317 C CA . ASP B 1 299 ? -29.25227 -9.29060 -37.96534 1.000 28.10245 792 ASP A CA 1
ATOM 4318 C C . ASP B 1 299 ? -28.38424 -8.12529 -37.52895 1.000 29.57598 792 ASP A C 1
ATOM 4319 O O . ASP B 1 299 ? -27.29773 -7.93271 -38.08536 1.000 26.14721 792 ASP A O 1
ATOM 4324 N N . GLN B 1 300 ? -28.84904 -7.31910 -36.57950 1.000 25.05652 793 GLN A N 1
ATOM 4325 C CA . GLN B 1 300 ? -28.15754 -6.09721 -36.19895 1.000 29.09706 793 GLN A CA 1
ATOM 4326 C C . GLN B 1 300 ? -27.62398 -6.25094 -34.77741 1.000 28.40565 793 GLN A C 1
ATOM 4327 O O . GLN B 1 300 ? -28.39069 -6.53821 -33.85100 1.000 27.47166 793 GLN A O 1
ATOM 4333 N N . GLY B 1 301 ? -26.31661 -6.05073 -34.61019 1.000 25.19156 794 GLY A N 1
ATOM 4334 C CA . GLY B 1 301 ? -25.68467 -6.32070 -33.32690 1.000 30.72579 794 GLY A CA 1
ATOM 4335 C C . GLY B 1 301 ? -26.28661 -5.54137 -32.17858 1.000 31.42296 794 GLY A C 1
ATOM 4336 O O . GLY B 1 301 ? -26.40577 -6.06117 -31.06626 1.000 25.79513 794 GLY A O 1
ATOM 4337 N N . ILE B 1 302 ? -26.71686 -4.30179 -32.43711 1.000 29.60384 795 ILE A N 1
ATOM 4338 C CA . ILE B 1 302 ? -27.23688 -3.44972 -31.37066 1.000 27.78780 795 ILE A CA 1
ATOM 4339 C C . ILE B 1 302 ? -28.52066 -4.00955 -30.76870 1.000 33.80334 795 ILE A C 1
ATOM 4340 O O . ILE B 1 302 ? -28.86996 -3.67714 -29.62975 1.000 32.75716 795 ILE A O 1
ATOM 4345 N N . GLU B 1 303 ? -29.21189 -4.88500 -31.48882 1.000 24.37867 796 GLU A N 1
ATOM 4346 C CA . GLU B 1 303 ? -30.40758 -5.54973 -30.99991 1.000 28.66972 796 GLU A CA 1
ATOM 4347 C C . GLU B 1 303 ? -30.10776 -6.82469 -30.22215 1.000 29.13499 796 GLU A C 1
ATOM 4348 O O . GLU B 1 303 ? -31.01113 -7.36193 -29.57318 1.000 26.41866 796 GLU A O 1
ATOM 4354 N N . ARG B 1 304 ? -28.87811 -7.31713 -30.27741 1.000 21.58948 797 ARG A N 1
ATOM 4355 C CA . ARG B 1 304 ? -28.50979 -8.56575 -29.62590 1.000 19.67605 797 ARG A CA 1
ATOM 4356 C C . ARG B 1 304 ? -28.27900 -8.34344 -28.12990 1.000 20.48286 797 ARG A C 1
ATOM 4357 O O . ARG B 1 304 ? -27.90687 -7.24576 -27.70943 1.000 22.31026 797 ARG A O 1
ATOM 4365 N N . PRO B 1 305 ? -28.46455 -9.37430 -27.31086 1.000 19.50728 798 PRO A N 1
ATOM 4366 C CA . PRO B 1 305 ? -28.21113 -9.23421 -25.86898 1.000 16.26873 798 PRO A CA 1
ATOM 4367 C C . PRO B 1 305 ? -26.71599 -9.19569 -25.59020 1.000 22.31376 798 PRO A C 1
ATOM 4368 O O . PRO B 1 305 ? -25.89419 -9.55793 -26.42974 1.000 21.95465 798 PRO A O 1
ATOM 4372 N N . SER B 1 306 ? -26.36798 -8.70718 -24.40524 1.000 20.22557 799 SER A N 1
ATOM 4373 C CA . SER B 1 306 ? -24.99946 -8.86390 -23.94284 1.000 18.24831 799 SER A CA 1
ATOM 4374 C C . SER B 1 306 ? -24.76832 -10.32388 -23.55972 1.000 18.17498 799 SER A C 1
ATOM 4375 O O . SER B 1 306 ? -25.71211 -11.06834 -23.31645 1.000 18.60448 799 SER A O 1
ATOM 4378 N N . MET B 1 307 ? -23.49479 -10.72806 -23.47375 1.000 16.11210 800 MET A N 1
ATOM 4379 C CA . MET B 1 307 ? -23.20861 -12.08520 -22.99477 1.000 20.01629 800 MET A CA 1
ATOM 4380 C C . MET B 1 307 ? -23.65106 -12.30397 -21.54681 1.000 19.17219 800 MET A C 1
ATOM 4381 O O . MET B 1 307 ? -23.95576 -13.43519 -21.17168 1.000 19.06521 800 MET A O 1
ATOM 4386 N N . GLY B 1 308 ? -23.66045 -11.26558 -20.70610 1.000 19.27410 801 GLY A N 1
ATOM 4387 C CA . GLY B 1 308 ? -24.17331 -11.44955 -19.34548 1.000 20.11315 801 GLY A CA 1
ATOM 4388 C C . GLY B 1 308 ? -25.65525 -11.79345 -19.33199 1.000 20.93807 801 GLY A C 1
ATOM 4389 O O . GLY B 1 308 ? -26.10278 -12.66576 -18.57769 1.000 14.70373 801 GLY A O 1
ATOM 4390 N N . ASP B 1 309 ? -26.42289 -11.13908 -20.20175 1.000 16.44385 802 ASP A N 1
ATOM 4391 C CA . ASP B 1 309 ? -27.84111 -11.46007 -20.40231 1.000 20.42855 802 ASP A CA 1
ATOM 4392 C C . ASP B 1 309 ? -28.03627 -12.89238 -20.89919 1.000 16.94614 802 ASP A C 1
ATOM 4393 O O . ASP B 1 309 ? -28.90954 -13.62390 -20.40199 1.000 16.80623 802 ASP A O 1
ATOM 4398 N N . VAL B 1 310 ? -27.25299 -13.29460 -21.90041 1.000 18.20748 803 VAL A N 1
ATOM 4399 C CA . VAL B 1 310 ? -27.30756 -14.66634 -22.40879 1.000 15.75623 803 VAL A CA 1
ATOM 4400 C C . VAL B 1 310 ? -27.01026 -15.65689 -21.29101 1.000 17.00330 803 VAL A C 1
ATOM 4401 O O . VAL B 1 310 ? -27.69798 -16.66979 -21.13833 1.000 17.25597 803 VAL A O 1
ATOM 4405 N N . LEU B 1 311 ? -25.92058 -15.42069 -20.55568 1.000 15.76282 804 LEU A N 1
ATOM 4406 C CA . LEU B 1 311 ? -25.53246 -16.29549 -19.45734 1.000 15.15238 804 LEU A CA 1
ATOM 4407 C C . LEU B 1 311 ? -26.66079 -16.44871 -18.44848 1.000 14.69472 804 LEU A C 1
ATOM 4408 O O . LEU B 1 311 ? -27.00543 -17.56431 -18.03959 1.000 16.78948 804 LEU A O 1
ATOM 4413 N N . TRP B 1 312 ? -27.21652 -15.33110 -17.99973 1.000 17.60895 805 TRP A N 1
ATOM 4414 C CA . TRP B 1 312 ? -28.29068 -15.40756 -17.01249 1.000 19.67093 805 TRP A CA 1
ATOM 4415 C C . TRP B 1 312 ? -29.48433 -16.18569 -17.55844 1.000 18.90892 805 TRP A C 1
ATOM 4416 O O . TRP B 1 312 ? -30.08558 -17.00768 -16.85100 1.000 16.68859 805 TRP A O 1
ATOM 4427 N N . ASN B 1 313 ? -29.83255 -15.96382 -18.82652 1.000 17.77768 806 ASN A N 1
ATOM 4428 C CA . ASN B 1 313 ? -30.97888 -16.67900 -19.38416 1.000 18.30161 806 ASN A CA 1
ATOM 4429 C C . ASN B 1 313 ? -30.69633 -18.16637 -19.55907 1.000 19.52282 806 ASN A C 1
ATOM 4430 O O . ASN B 1 313 ? -31.61539 -18.98391 -19.44687 1.000 16.63027 806 ASN A O 1
ATOM 4435 N N . LEU B 1 314 ? -29.43726 -18.55049 -19.80190 1.000 14.29731 807 LEU A N 1
ATOM 4436 C CA . LEU B 1 314 ? -29.10729 -19.97905 -19.85187 1.000 13.60625 807 LEU A CA 1
ATOM 4437 C C . LEU B 1 314 ? -29.18190 -20.61745 -18.46326 1.000 16.39893 807 LEU A C 1
ATOM 4438 O O . LEU B 1 314 ? -29.65372 -21.75671 -18.31021 1.000 18.75458 807 LEU A O 1
ATOM 4443 N N . GLU B 1 315 ? -28.69564 -19.91471 -17.43785 1.000 16.17720 808 GLU A N 1
ATOM 4444 C CA . GLU B 1 315 ? -28.85126 -20.44108 -16.07936 1.000 15.98527 808 GLU A CA 1
ATOM 4445 C C . GLU B 1 315 ? -30.32865 -20.57357 -15.71863 1.000 18.24765 808 GLU A C 1
ATOM 4446 O O . GLU B 1 315 ? -30.74395 -21.55807 -15.09142 1.000 20.95153 808 GLU A O 1
ATOM 4452 N N . PHE B 1 316 ? -31.13505 -19.60617 -16.13820 1.000 15.13055 809 PHE A N 1
ATOM 4453 C CA . PHE B 1 316 ? -32.58352 -19.66480 -15.89986 1.000 18.10508 809 PHE A CA 1
ATOM 4454 C C . PHE B 1 316 ? -33.21493 -20.83730 -16.65094 1.000 20.18213 809 PHE A C 1
ATOM 4455 O O . PHE B 1 316 ? -34.07045 -21.54195 -16.10725 1.000 20.67848 809 PHE A O 1
ATOM 4463 N N . ALA B 1 317 ? -32.79159 -21.07336 -17.90005 1.000 18.07252 810 ALA A N 1
ATOM 4464 C CA . ALA B 1 317 ? -33.24635 -22.23960 -18.65269 1.000 18.14598 810 ALA A CA 1
ATOM 4465 C C . ALA B 1 317 ? -32.92988 -23.53456 -17.91328 1.000 20.82261 810 ALA A C 1
ATOM 4466 O O . ALA B 1 317 ? -33.76652 -24.44892 -17.83152 1.000 21.19901 810 ALA A O 1
ATOM 4468 N N . LEU B 1 318 ? -31.71575 -23.63583 -17.36468 1.000 16.23797 811 LEU A N 1
ATOM 4469 C CA . LEU B 1 318 ? -31.35940 -24.83883 -16.61563 1.000 16.03124 811 LEU A CA 1
ATOM 4470 C C . LEU B 1 318 ? -32.25410 -25.00404 -15.38645 1.000 22.76724 811 LEU A C 1
ATOM 4471 O O . LEU B 1 318 ? -32.68461 -26.12038 -15.06154 1.000 22.90808 811 LEU A O 1
ATOM 4476 N N . GLN B 1 319 ? -32.52849 -23.90560 -14.68237 1.000 20.31555 812 GLN A N 1
ATOM 4477 C CA . GLN B 1 319 ? -33.42403 -23.99704 -13.52646 1.000 23.71120 812 GLN A CA 1
ATOM 4478 C C . GLN B 1 319 ? -34.82948 -24.41051 -13.96044 1.000 23.66470 812 GLN A C 1
ATOM 4479 O O . GLN B 1 319 ? -35.51253 -25.15696 -13.24903 1.000 25.01464 812 GLN A O 1
ATOM 4485 N N . LEU B 1 320 ? -35.26758 -23.94805 -15.13496 1.000 19.60783 813 LEU A N 1
ATOM 4486 C CA . LEU B 1 320 ? -36.58535 -24.29976 -15.66319 1.000 24.92625 813 LEU A CA 1
ATOM 4487 C C . LEU B 1 320 ? -36.64198 -25.74394 -16.13090 1.000 31.10073 813 LEU A C 1
ATOM 4488 O O . LEU B 1 320 ? -37.73663 -26.30614 -16.26040 1.000 31.37818 813 LEU A O 1
ATOM 4493 N N . GLN B 1 321 ? -35.48786 -26.33329 -16.42662 1.000 21.86547 814 GLN A N 1
ATOM 4494 C CA . GLN B 1 321 ? -35.41825 -27.75591 -16.72769 1.000 23.01712 814 GLN A CA 1
ATOM 4495 C C . GLN B 1 321 ? -35.50128 -28.56537 -15.44314 1.000 36.20582 814 GLN A C 1
ATOM 4496 O O . GLN B 1 321 ? -36.18103 -29.59605 -15.39660 1.000 33.60750 814 GLN A O 1
ATOM 4502 N N . GLU B 1 322 ? -34.81031 -28.09230 -14.39552 1.000 31.71288 815 GLU A N 1
ATOM 4503 C CA . GLU B 1 322 ? -34.67445 -28.83697 -13.14356 1.000 41.19969 815 GLU A CA 1
ATOM 4504 C C . GLU B 1 322 ? -35.89526 -28.71750 -12.23579 1.000 40.39179 815 GLU A C 1
ATOM 4505 O O . GLU B 1 322 ? -36.17267 -29.64280 -11.46711 1.000 42.73088 815 GLU A O 1
ATOM 4511 N N . SER B 1 323 ? -36.63144 -27.60639 -12.29577 1.000 42.34804 816 SER A N 1
ATOM 4512 C CA . SER B 1 323 ? -37.74929 -27.42339 -11.37470 1.000 56.53465 816 SER A CA 1
ATOM 4513 C C . SER B 1 323 ? -38.95497 -28.26838 -11.77641 1.000 74.99728 816 SER A C 1
ATOM 4514 O O . SER B 1 323 ? -39.65501 -28.80327 -10.90757 1.000 79.43755 816 SER A O 1
ATOM 4517 N N . ALA B 1 324 ? -39.20968 -28.41964 -13.07754 1.000 55.08914 817 ALA A N 1
ATOM 4518 C CA . ALA B 1 324 ? -40.29964 -29.28862 -13.50898 1.000 74.68576 817 ALA A CA 1
ATOM 4519 C C . ALA B 1 324 ? -39.85131 -30.72352 -13.74170 1.000 83.69360 817 ALA A C 1
ATOM 4520 O O . ALA B 1 324 ? -40.66171 -31.64673 -13.58516 1.000 86.52007 817 ALA A O 1
ATOM 4522 N N . GLU B 1 325 ? -38.58278 -30.91966 -14.10694 1.000 75.54567 818 GLU A N 1
ATOM 4523 C CA . GLU B 1 325 ? -38.01452 -32.23085 -14.44353 1.000 76.14650 818 GLU A CA 1
ATOM 4524 C C . GLU B 1 325 ? -38.67489 -32.84272 -15.67396 1.000 61.12489 818 GLU A C 1
ATOM 4525 O O . GLU B 1 325 ? -38.49015 -34.02744 -15.95554 1.000 62.84013 818 GLU A O 1
#

InterPro domains:
  IPR000719 Protein kinase domain [PS50011] (536-810)
  IPR000719 Protein kinase domain [SM00220] (536-810)
  IPR001245 Serine-threonine/tyrosine-protein kinase, catalytic domain [PF07714] (539-803)
  IPR008271 Serine/threonine-protein kinase, active site [PS00108] (657-669)
  IPR011009 Protein kinase-like domain superfamily [SSF56112] (511-809)
  IPR017441 Protein kinase, ATP binding site [PS00107] (542-565)
  IPR024788 Malectin-like domain [PF12819] (38-409)
  IPR045272 Receptor-like protein kinase ANXUR1/2-like [PTHR34590] (12-475)

Organism: Arabidopsis thaliana (NCBI:txid3702)

B-factor: mean 34.61, std 15.96, range [11.5, 102.63]

Sequence (568 aa):
CRHFSFAEIKAATKNFDESRVLGVGGFGKVYRGEIDGGTTKVAIKRGNPMSEQGVHEFQTEIEMLSKLRHRHLVSLIGYCEENCEMILVYDYMAHGTMREHLYKTQNPSLPWKQRLEICIGAARGLHYLHTGAKHTIIHRDVKTTNILLDEKWVAKVSDFGLSKTGSFGYLDPEYFRRQQLTEKSDVYSFGVVLFEALCARPALNPTLAKEQVSLAEWAPYCYKKGMLDQIVDPYLKGKITPECFKKFAETAMKCVLDQGIERPSMGDVLWNLEFALQLQESCRHFSFAEIKAATKNFDESRVLGVGGFGKVYRGEIDGGTTKVAIKRGNPMSEQGVHEFQTEIEMLSKLRHRHLVSLIGYCEENCEMILVYDYMAHGTMREHLYKTQNPSLPWKQRLEICIGAARGLHYLHTGAKHTIIHRDVKTTNILLDEKWVAKVSDFGLSKTGKGSFGYLDPEYFRRQQLTEKSDVYSFGVVLFEALCARPALNPTLAKEQVSLAEWAPYCYKKGMLDQIVDPYLKGKITPECFKKFAETAMKCVLDQGIERPSMGDVLWNLEFALQLQESAE

Secondary structure (DSSP, 8-state):
-EE--HHHHHHHTTTT-GGGEEEEETTEEEEEEEETTTTEEEEEEEE-TT-HHHHHHHHHHHHHHTT---TTB--EEEEE--TT--EEEEE--TT-BSGGGTSSSSSPPPPHHHHHHHHHHHHHHHHHHHHTSSS-EE-S---GGGEEE-TT--EEE---TT-EE----GGG--GGGGGTPPP-THHHHHHHHHHHHHHHH-S-SB-TTS-GGGSBHHHHHHHHHHTT-GGGSS-GGGTTTS-HHHHHHHHHHHHHHT-SSGGGSPPHHHHHHHHHHHHHHHHHH-/-EE--HHHHHHHTTTT-GGGEEEE-SSSEEEEEEETTTTEEEEEEE--TT-HHHHHHHHHHHHHHTT---TTB--EEEEE--TT--EEEEE--TT-BSGGGTSSSSSPPPPHHHHHHHHHHHHHHHHHHHHTSSS--B-S---TTSEEE-TT--EEE---TT-B---TTT--TTHHHH----THHHHHHHHHHHHHHHH-S-SB-TTS-GGGSBHHHHHHHHHHTT-GGGTS-GGGTT-S-HHHHHHHHHHHHHHT-SSGGGSPPHHHHHHHHHHHHHHHH-